Protein AF-A0A533W341-F1 (afdb_monomer)

Nearest PDB structures (foldseek):
  5hv1-assembly1_A  TM=4.195E-01  e=5.348E-19  Listeria monocytogenes
  5fbs-assembly1_A  TM=3.913E-01  e=3.466E-16  Listeria monocytogenes serotype 4b str. F2365
  7p3r-assembly1_D  TM=2.485E-01  e=2.607E-01  Vibrio cholerae O1 biovar El Tor str. N16961
  8vpb-assembly1_B  TM=2.691E-01  e=4.886E-01  Acetivibrio thermocellus ATCC 27405
  3wmf-assembly1_A  TM=1.668E-01  e=5.212E+00  Cyanidioschyzon merolae

Solvent-accessible surface area (backbone atoms only — not comparable to full-atom values): 29944 Å² total; per-residue (Å²): 124,46,26,27,39,35,51,46,44,77,67,35,77,40,96,72,44,69,48,78,88,50,56,39,69,45,73,72,36,55,64,68,72,46,44,59,51,45,54,50,48,27,60,53,22,61,71,35,70,66,37,47,53,59,39,68,81,63,75,63,88,65,88,82,61,67,47,73,46,80,41,79,50,77,78,27,59,18,14,31,41,35,25,44,36,27,90,86,79,59,44,90,24,27,32,36,39,32,35,52,28,64,45,66,40,57,78,70,63,78,48,75,53,19,32,34,41,36,63,98,57,78,41,78,80,39,83,69,62,72,45,70,54,74,70,55,50,53,49,53,46,51,51,41,50,53,51,22,65,73,69,74,46,54,29,40,31,35,38,33,27,43,89,94,46,79,42,82,76,46,78,42,75,58,82,77,72,77,59,97,65,94,77,80,84,67,70,88,74,76,79,66,73,70,62,81,69,94,67,77,70,43,77,40,51,90,81,42,75,54,68,59,52,72,76,46,61,74,54,48,40,62,52,51,25,53,20,37,27,51,33,24,64,68,44,16,50,90,42,46,30,47,48,52,45,70,48,56,46,30,46,27,36,30,78,30,37,72,88,68,62,80,62,83,79,64,58,72,75,52,42,59,50,48,38,74,68,39,70,69,46,42,51,25,49,49,40,30,53,49,32,63,74,68,40,46,54,59,55,50,57,49,40,38,69,76,44,50,48,58,51,50,55,53,51,52,48,61,64,64,75,53,65,68,93,76,51,52,72,73,54,45,54,53,47,49,53,55,36,52,49,47,31,50,54,17,44,38,50,42,41,39,47,53,60,38,35,50,52,31,44,48,51,30,40,53,48,36,35,74,75,70,69,46,56,69,72,63,49,47,29,63,49,36,71,49,40,55,58,74,42,48,65,53,46,59,44,47,54,54,37,49,54,31,76,76,28,70,69,48,45,56,37,54,75,32,49,84,75,83,36,54,60,71,58,52,47,61,73,39,70,68,55,31,54,53,49,53,50,48,39,71,76,45,15,50,27,31,82,58,84,51,52,87,55,68,23,51,54,76,37,56,61,57,57,54,46,51,39,47,52,37,63,76,64,70,64,54,61,65,62,52,48,49,51,28,43,50,47,16,52,53,40,48,52,52,51,54,59,69,44,68,89,50,58,70,68,60,49,52,51,49,54,52,31,47,54,47,19,45,60,34,51,30,44,54,50,43,48,45,43,59,21,44,27,34,27,45,20,51,37,33,60,51,61,73,74,106

Sequence (548 aa):
MLLAVRSSSLNEDLSTSSFAGQYETVLGVKGRGELEEAVKRCWLSVFNRGAKAYRRDRLSEGPSEMAVLIQRLIRADASGVAFTVNPVTGAKEVAVNSVRGLGDRLVSGSAIPDEWLVGERPVCVNKVENALSEGQVDEVARLAKKVESHFGSPQDIEWAIAGEEVFLLQARPITTMVTTEGKNMGAQRIPIPIVVPEGHWIRQKEHFPKPMSPMHASYALTMMTDSIRLLMNDVGLPIETIDFRLIGGWVYERIVPPGGKDRHPPPAWLLRILVHLFPSSRSRLRKMVETVRADLTSRYLERWNDEWKPELVKKSKELVDLNLASLTDDQLETHVSATLEHVRRGKEIHFRYMGLGLLAVGDLAITCQEILGWDNMRVLDLLAGLSEKDCEPSQRLAELVQLVLDDKNLQDAIWRLNQSMRPDEVISINPAFRERFDLYLKDFGTTALSYEVIDPTVGEIPLVLLKLIRDQMALNYDPTAKANALQERRNSAEKEAMERLRSLPQDTKTRFTKTLRRARAAYAIRDEEVFYTENLADGIFRRVLLEV

pLDDT: mean 84.49, std 13.34, range [34.03, 97.5]

Structure (mmCIF, N/CA/C/O backbone):
data_AF-A0A533W341-F1
#
_entry.id   AF-A0A533W341-F1
#
loop_
_atom_site.group_PDB
_atom_site.id
_atom_site.type_symbol
_atom_site.label_atom_id
_atom_site.label_alt_id
_atom_site.label_comp_id
_atom_site.label_asym_id
_atom_site.label_entity_id
_atom_site.label_seq_id
_atom_site.pdbx_PDB_ins_code
_atom_site.Cartn_x
_atom_site.Cartn_y
_atom_site.Cartn_z
_atom_site.occupancy
_atom_site.B_iso_or_equiv
_atom_site.auth_seq_id
_atom_site.auth_comp_id
_atom_site.auth_asym_id
_atom_site.auth_atom_id
_atom_site.pdbx_PDB_model_num
ATOM 1 N N . MET A 1 1 ? -18.499 -14.713 -41.559 1.00 74.25 1 MET A N 1
ATOM 2 C CA . MET A 1 1 ? -18.025 -15.540 -40.426 1.00 74.25 1 MET A CA 1
ATOM 3 C C . MET A 1 1 ? -16.938 -14.760 -39.704 1.00 74.25 1 MET A C 1
ATOM 5 O O . MET A 1 1 ? -16.147 -14.139 -40.400 1.00 74.25 1 MET A O 1
ATOM 9 N N . LEU A 1 2 ? -16.942 -14.723 -38.369 1.00 90.12 2 LEU A N 1
ATOM 10 C CA . LEU A 1 2 ? -15.873 -14.086 -37.586 1.00 90.12 2 LEU A CA 1
ATOM 11 C C . LEU A 1 2 ? -14.803 -15.120 -37.248 1.00 90.12 2 LEU A C 1
ATOM 13 O O . LEU A 1 2 ? -15.144 -16.277 -36.985 1.00 90.12 2 LEU A O 1
ATOM 17 N N . LEU A 1 3 ? -13.542 -14.700 -37.256 1.00 92.69 3 LEU A N 1
ATOM 18 C CA . LEU A 1 3 ? -12.397 -15.561 -36.977 1.00 92.69 3 LEU A CA 1
ATOM 19 C C . LEU A 1 3 ? -11.659 -15.112 -35.709 1.00 92.69 3 LEU A C 1
ATOM 21 O O . LEU A 1 3 ? -11.649 -13.927 -35.364 1.00 92.69 3 LEU A O 1
ATOM 25 N N . ALA A 1 4 ? -11.061 -16.083 -35.027 1.00 90.94 4 ALA A N 1
ATOM 26 C CA . ALA A 1 4 ? -10.053 -15.903 -33.995 1.00 90.94 4 ALA A CA 1
ATOM 27 C C . ALA A 1 4 ? -8.707 -16.351 -34.573 1.00 90.94 4 ALA A C 1
ATOM 29 O O . ALA A 1 4 ? -8.600 -17.459 -35.103 1.00 90.94 4 ALA A O 1
ATOM 30 N N . VAL A 1 5 ? -7.708 -15.479 -34.498 1.00 90.94 5 VAL A N 1
ATOM 31 C CA . VAL A 1 5 ? -6.358 -15.712 -35.014 1.00 90.94 5 VAL A CA 1
ATOM 32 C C . VAL A 1 5 ? -5.420 -15.755 -33.814 1.00 90.94 5 VAL A C 1
ATOM 34 O O . VAL A 1 5 ? -5.235 -14.739 -33.146 1.00 90.94 5 VAL A O 1
ATOM 37 N N . ARG A 1 6 ? -4.903 -16.943 -33.493 1.00 88.50 6 ARG A N 1
ATOM 38 C CA . ARG A 1 6 ? -4.101 -17.213 -32.291 1.00 88.50 6 ARG A CA 1
ATOM 39 C C . ARG A 1 6 ? -2.678 -17.596 -32.683 1.00 88.50 6 ARG A C 1
ATOM 41 O O . ARG A 1 6 ? -2.483 -18.439 -33.558 1.00 88.50 6 ARG A O 1
ATOM 48 N N . SER A 1 7 ? -1.691 -17.000 -32.030 1.00 86.56 7 SER A N 1
ATOM 49 C CA . SER A 1 7 ? -0.303 -17.460 -32.084 1.00 86.56 7 SER A CA 1
ATOM 50 C C . SER A 1 7 ? -0.159 -18.843 -31.440 1.00 86.56 7 SER A C 1
ATOM 52 O O . SER A 1 7 ? -0.798 -19.107 -30.426 1.00 86.56 7 SER A O 1
ATOM 54 N N . SER A 1 8 ? 0.678 -19.707 -32.013 1.00 82.56 8 SER A N 1
ATOM 55 C CA . SER A 1 8 ? 1.067 -20.993 -31.429 1.00 82.56 8 SER A CA 1
ATOM 56 C C . SER A 1 8 ? 2.540 -21.263 -31.733 1.00 82.56 8 SER A C 1
ATOM 58 O O . SER A 1 8 ? 2.914 -21.572 -32.868 1.00 82.56 8 SER A O 1
ATOM 60 N N . SER A 1 9 ? 3.401 -21.093 -30.731 1.00 72.69 9 SER A N 1
ATOM 61 C CA . SER A 1 9 ? 4.838 -21.351 -30.878 1.00 72.69 9 SER A CA 1
ATOM 62 C C . SER A 1 9 ? 5.189 -22.765 -30.422 1.00 72.69 9 SER A C 1
ATOM 64 O O . SER A 1 9 ? 4.700 -23.232 -29.398 1.00 72.69 9 SER A O 1
ATOM 66 N N . LEU A 1 10 ? 6.110 -23.433 -31.125 1.00 62.19 10 LEU A N 1
ATOM 67 C CA . LEU A 1 10 ? 6.616 -24.757 -30.721 1.00 62.19 10 LEU A CA 1
ATOM 68 C C . LEU A 1 10 ? 7.303 -24.744 -29.347 1.00 62.19 10 LEU A C 1
ATOM 70 O O . LEU A 1 10 ? 7.387 -25.773 -28.682 1.00 62.19 10 LEU A O 1
ATOM 74 N N . ASN A 1 11 ? 7.774 -23.574 -28.913 1.00 59.47 11 ASN A N 1
ATOM 75 C CA . ASN A 1 11 ? 8.413 -23.407 -27.612 1.00 59.47 11 ASN A CA 1
ATOM 76 C C . ASN A 1 11 ? 7.408 -23.076 -26.495 1.00 59.47 11 ASN A C 1
ATOM 78 O O . ASN A 1 11 ? 7.799 -23.087 -25.331 1.00 59.47 11 ASN A O 1
ATOM 82 N N . GLU A 1 12 ? 6.145 -22.777 -26.826 1.00 53.84 12 GLU A N 1
ATOM 83 C CA . GLU A 1 12 ? 5.120 -22.273 -25.898 1.00 53.84 12 GLU A CA 1
ATOM 84 C C . GLU A 1 12 ? 4.591 -23.324 -24.924 1.00 53.84 12 GLU A C 1
ATOM 86 O O . GLU A 1 12 ? 4.250 -22.964 -23.797 1.00 53.84 12 GLU A O 1
ATOM 91 N N . ASP A 1 13 ? 4.621 -24.597 -25.324 1.00 50.31 13 ASP A N 1
ATOM 92 C CA . ASP A 1 13 ? 4.056 -25.732 -24.588 1.00 50.31 13 ASP A CA 1
ATOM 93 C C . ASP A 1 13 ? 5.076 -26.877 -24.419 1.00 50.31 13 ASP A C 1
ATOM 95 O O . ASP A 1 13 ? 4.780 -28.055 -24.631 1.00 50.31 13 ASP A O 1
ATOM 99 N N . LEU A 1 14 ? 6.316 -26.550 -24.037 1.00 51.53 14 LEU A N 1
ATOM 100 C CA . LEU A 1 14 ? 7.305 -27.567 -23.669 1.00 51.53 14 LEU A CA 1
ATOM 101 C C . LEU A 1 14 ? 7.062 -28.053 -22.235 1.00 51.53 14 LEU A C 1
ATOM 103 O O . LEU A 1 14 ? 6.743 -27.273 -21.336 1.00 51.53 14 LEU A O 1
ATOM 107 N N . SER A 1 15 ? 7.325 -29.339 -21.978 1.00 43.81 15 SER A N 1
ATOM 108 C CA . SER A 1 15 ? 7.191 -29.961 -20.647 1.00 43.81 15 SER A CA 1
ATOM 109 C C . SER A 1 15 ? 8.016 -29.273 -19.546 1.00 43.81 15 SER A C 1
ATOM 111 O O . SER A 1 15 ? 7.773 -29.495 -18.363 1.00 43.81 15 SER A O 1
ATOM 113 N N . THR A 1 16 ? 8.988 -28.435 -19.925 1.00 36.91 16 THR A N 1
ATOM 114 C CA . THR A 1 16 ? 9.913 -27.718 -19.035 1.00 36.91 16 THR A CA 1
ATOM 115 C C . THR A 1 16 ? 9.783 -26.187 -19.082 1.00 36.91 16 THR A C 1
ATOM 117 O O . THR A 1 16 ? 10.416 -25.501 -18.273 1.00 36.91 16 THR A O 1
ATOM 120 N N . SER A 1 17 ? 8.991 -25.614 -19.997 1.00 43.25 17 SER A N 1
ATOM 121 C CA . SER A 1 17 ? 8.839 -24.158 -20.170 1.00 43.25 17 SER A CA 1
ATOM 122 C C . SER A 1 17 ? 7.529 -23.807 -20.873 1.00 43.25 17 SER A C 1
ATOM 124 O O . SER A 1 17 ? 7.282 -24.309 -21.963 1.00 43.25 17 SER A O 1
ATOM 126 N N . SER A 1 18 ? 6.742 -22.902 -20.283 1.00 46.97 18 SER A N 1
ATOM 127 C CA . SER A 1 18 ? 5.541 -22.354 -20.920 1.00 46.97 18 SER A CA 1
ATOM 128 C C . SER A 1 18 ? 5.729 -20.871 -21.239 1.00 46.97 18 SER A C 1
ATOM 130 O O . SER A 1 18 ? 6.113 -20.107 -20.355 1.00 46.97 18 SER A O 1
ATOM 132 N N . PHE A 1 19 ? 5.455 -20.458 -22.482 1.00 49.34 19 PHE A N 1
ATOM 133 C CA . PHE A 1 19 ? 5.447 -19.042 -22.907 1.00 49.34 19 PHE A CA 1
ATOM 134 C C . PHE A 1 19 ? 4.038 -18.428 -22.800 1.00 49.34 19 PHE A C 1
ATOM 136 O O . PHE A 1 19 ? 3.675 -17.535 -23.566 1.00 49.34 19 PHE A O 1
ATOM 143 N N . ALA A 1 20 ? 3.236 -18.907 -21.845 1.00 49.38 20 ALA A N 1
ATOM 144 C CA . ALA A 1 20 ? 1.848 -18.506 -21.656 1.00 49.38 20 ALA A CA 1
ATOM 145 C C . ALA A 1 20 ? 1.656 -16.976 -21.666 1.00 49.38 20 ALA A C 1
ATOM 147 O O . ALA A 1 20 ? 2.270 -16.252 -20.879 1.00 49.38 20 ALA A O 1
ATOM 148 N N . GLY A 1 21 ? 0.774 -16.498 -22.551 1.00 54.00 21 GLY A N 1
ATOM 149 C CA . GLY A 1 21 ? 0.350 -15.095 -22.620 1.00 54.00 21 GLY A CA 1
ATOM 150 C C . GLY A 1 21 ? 1.387 -14.118 -23.186 1.00 54.00 21 GLY A C 1
ATOM 151 O O . GLY A 1 21 ? 1.185 -12.910 -23.098 1.00 54.00 21 GLY A O 1
ATOM 152 N N . GLN A 1 22 ? 2.499 -14.606 -23.749 1.00 59.09 22 GLN A N 1
ATOM 153 C CA . GLN A 1 22 ? 3.561 -13.749 -24.301 1.00 59.09 22 GLN A CA 1
ATOM 154 C C . GLN A 1 22 ? 3.342 -13.361 -25.769 1.00 59.09 22 GLN A C 1
ATOM 156 O O . GLN A 1 22 ? 3.976 -12.420 -26.256 1.00 59.09 22 GLN A O 1
ATOM 161 N N . TYR A 1 23 ? 2.460 -14.073 -26.470 1.00 70.81 23 TYR A N 1
ATOM 162 C CA . TYR A 1 23 ? 2.188 -13.883 -27.891 1.00 70.81 23 TYR A CA 1
ATOM 163 C C . TYR A 1 23 ? 0.760 -13.388 -28.138 1.00 70.81 23 TYR A C 1
ATOM 165 O O . TYR A 1 23 ? -0.130 -13.504 -27.296 1.00 70.81 23 TYR A O 1
ATOM 173 N N . GLU A 1 24 ? 0.561 -12.751 -29.287 1.00 77.56 24 GLU A N 1
ATOM 174 C CA . GLU A 1 24 ? -0.644 -11.974 -29.563 1.00 77.56 24 GLU A CA 1
ATOM 175 C C . GLU A 1 24 ? -1.771 -12.830 -30.159 1.00 77.56 24 GLU A C 1
ATOM 177 O O . GLU A 1 24 ? -1.560 -13.603 -31.094 1.00 77.56 24 GLU A O 1
ATOM 182 N N . THR A 1 25 ? -2.993 -12.633 -29.657 1.00 82.19 25 THR A N 1
ATOM 183 C CA . THR A 1 25 ? -4.228 -13.204 -30.211 1.00 82.19 25 THR A CA 1
ATOM 184 C C . THR A 1 25 ? -5.148 -12.084 -30.686 1.00 82.19 25 THR A C 1
ATOM 186 O O . THR A 1 25 ? -5.388 -11.120 -29.961 1.00 82.19 25 THR A O 1
ATOM 189 N N . VAL A 1 26 ? -5.700 -12.224 -31.893 1.00 85.50 26 VAL A N 1
ATOM 190 C CA . VAL A 1 26 ? -6.633 -11.263 -32.494 1.00 85.50 26 VAL A CA 1
ATOM 191 C C . VAL A 1 26 ? -8.003 -11.915 -32.660 1.00 85.50 26 VAL A C 1
ATOM 193 O O . VAL A 1 26 ? -8.164 -12.898 -33.386 1.00 85.50 26 VAL A O 1
ATOM 196 N N . LEU A 1 27 ? -9.014 -11.361 -31.994 1.00 88.06 27 LEU A N 1
ATOM 197 C CA . LEU A 1 27 ? -10.399 -11.828 -32.071 1.00 88.06 27 LEU A CA 1
ATOM 198 C C . LEU A 1 27 ? -11.230 -10.930 -32.996 1.00 88.06 27 LEU A C 1
ATOM 200 O O . LEU A 1 27 ? -10.961 -9.740 -33.135 1.00 88.06 27 LEU A O 1
ATOM 204 N N . GLY A 1 28 ? -12.280 -11.488 -33.603 1.00 87.50 28 GLY A N 1
ATOM 205 C CA . GLY A 1 28 ? -13.275 -10.699 -34.340 1.00 87.50 28 GLY A CA 1
ATOM 206 C C . GLY A 1 28 ? -12.892 -10.332 -35.774 1.00 87.50 28 GLY A C 1
ATOM 207 O O . GLY A 1 28 ? -13.520 -9.445 -36.347 1.00 87.50 28 GLY A O 1
ATOM 208 N N . VAL A 1 29 ? -11.922 -11.034 -36.361 1.00 89.94 29 VAL A N 1
ATOM 209 C CA . VAL A 1 29 ? -11.385 -10.766 -37.703 1.00 89.94 29 VAL A CA 1
ATOM 210 C C . VAL A 1 29 ? -12.437 -11.017 -38.791 1.00 89.94 29 VAL A C 1
ATOM 212 O O . VAL A 1 29 ? -13.083 -12.076 -38.813 1.00 89.94 29 VAL A O 1
ATOM 215 N N . LYS A 1 30 ? -12.600 -10.051 -39.707 1.00 91.38 30 LYS A N 1
ATOM 216 C CA . LYS A 1 30 ? -13.569 -10.059 -40.813 1.00 91.38 30 LYS A CA 1
ATOM 217 C C . LYS A 1 30 ? -12.882 -9.988 -42.176 1.00 91.38 30 LYS A C 1
ATOM 219 O O . LYS A 1 30 ? -12.197 -9.035 -42.526 1.00 91.38 30 LYS A O 1
ATOM 224 N N . GLY A 1 31 ? -13.194 -10.966 -43.022 1.00 89.06 31 GLY A N 1
ATOM 225 C CA . GLY A 1 31 ? -12.733 -10.968 -44.408 1.00 89.06 31 GLY A CA 1
ATOM 226 C C . GLY A 1 31 ? -11.226 -11.202 -44.544 1.00 89.06 31 GLY A C 1
ATOM 227 O O . GLY A 1 31 ? -10.515 -11.456 -43.576 1.00 89.06 31 GLY A O 1
ATOM 228 N N . ARG A 1 32 ? -10.745 -11.178 -45.789 1.00 90.62 32 ARG A N 1
ATOM 229 C CA . ARG A 1 32 ? -9.376 -11.593 -46.120 1.00 90.62 32 ARG A CA 1
ATOM 230 C C . ARG A 1 32 ? -8.313 -10.575 -45.700 1.00 90.62 32 ARG A C 1
ATOM 232 O O . ARG A 1 32 ? -7.286 -10.978 -45.174 1.00 90.62 32 ARG A O 1
ATOM 239 N N . GLY A 1 33 ? -8.568 -9.281 -45.905 1.00 90.88 33 GLY A N 1
ATOM 240 C CA . GLY A 1 33 ? -7.598 -8.228 -45.586 1.00 90.88 33 GLY A CA 1
ATOM 241 C C . GLY A 1 33 ? -7.254 -8.172 -44.095 1.00 90.88 33 GLY A C 1
ATOM 242 O O . GLY A 1 33 ? -6.081 -8.170 -43.736 1.00 90.88 33 GLY A O 1
ATOM 243 N N . GLU A 1 34 ? -8.264 -8.216 -43.219 1.00 91.00 34 GLU A N 1
ATOM 244 C CA . GLU A 1 34 ? -8.039 -8.239 -41.766 1.00 91.00 34 GLU A CA 1
ATOM 245 C C . GLU A 1 34 ? -7.354 -9.532 -41.306 1.00 91.00 34 GLU A C 1
ATOM 247 O O . GLU A 1 34 ? -6.581 -9.511 -40.352 1.00 91.00 34 GLU A O 1
ATOM 252 N N . LEU A 1 35 ? -7.611 -10.659 -41.982 1.00 92.38 35 LEU A N 1
ATOM 253 C CA . LEU A 1 35 ? -6.964 -11.933 -41.675 1.00 92.38 35 LEU A CA 1
ATOM 254 C C . LEU A 1 35 ? -5.469 -11.899 -41.979 1.00 92.38 35 LEU A C 1
ATOM 256 O O . LEU A 1 35 ? -4.672 -12.318 -41.144 1.00 92.38 35 LEU A O 1
ATOM 260 N N . GLU A 1 36 ? -5.087 -11.379 -43.144 1.00 92.69 36 GLU A N 1
ATOM 261 C CA . GLU A 1 36 ? -3.677 -11.224 -43.510 1.00 92.69 36 GLU A CA 1
ATOM 262 C C . GLU A 1 36 ? -2.940 -10.323 -42.506 1.00 92.69 36 GLU A C 1
ATOM 264 O O . GLU A 1 36 ? -1.809 -10.625 -42.123 1.00 92.69 36 GLU A O 1
ATOM 269 N N . GLU A 1 37 ? -3.590 -9.267 -42.015 1.00 90.38 37 GLU A N 1
ATOM 270 C CA . GLU A 1 37 ? -3.011 -8.378 -41.005 1.00 90.38 37 GLU A CA 1
ATOM 271 C C . GLU A 1 37 ? -2.925 -9.023 -39.614 1.00 90.38 37 GLU A C 1
ATOM 273 O O . GLU A 1 37 ? -1.905 -8.913 -38.933 1.00 90.38 37 GLU A O 1
ATOM 278 N N . ALA A 1 38 ? -3.957 -9.759 -39.200 1.00 89.94 38 ALA A N 1
ATOM 279 C CA . ALA A 1 38 ? -3.958 -10.486 -37.934 1.00 89.94 38 ALA A CA 1
ATOM 280 C C . ALA A 1 38 ? -2.858 -11.560 -37.886 1.00 89.94 38 ALA A C 1
ATOM 282 O O . ALA A 1 38 ? -2.158 -11.679 -36.883 1.00 89.94 38 ALA A O 1
ATOM 283 N N . VAL A 1 39 ? -2.648 -12.291 -38.987 1.00 91.75 39 VAL A N 1
ATOM 284 C CA . VAL A 1 39 ? -1.568 -13.286 -39.103 1.00 91.75 39 VAL A CA 1
ATOM 285 C C . VAL A 1 39 ? -0.195 -12.621 -38.972 1.00 91.75 39 VAL A C 1
ATOM 287 O O . VAL A 1 39 ? 0.650 -13.101 -38.213 1.00 91.75 39 VAL A O 1
ATOM 290 N N . LYS A 1 40 ? 0.021 -11.479 -39.642 1.00 89.19 40 LYS A N 1
ATOM 291 C CA . LYS A 1 40 ? 1.268 -10.708 -39.510 1.00 89.19 40 LYS A CA 1
ATOM 292 C C . LYS A 1 40 ? 1.505 -10.250 -38.074 1.00 89.19 40 LYS A C 1
ATOM 294 O O . LYS A 1 40 ? 2.628 -10.372 -37.594 1.00 89.19 40 LYS A O 1
ATOM 299 N N . ARG A 1 41 ? 0.471 -9.770 -37.374 1.00 86.00 41 ARG A N 1
ATOM 300 C CA . ARG A 1 41 ? 0.567 -9.379 -35.955 1.00 86.00 41 ARG A CA 1
ATOM 301 C C . ARG A 1 41 ? 0.995 -10.547 -35.070 1.00 86.00 41 ARG A C 1
ATOM 303 O O . ARG A 1 41 ? 1.946 -10.400 -34.306 1.00 86.00 41 ARG A O 1
ATOM 310 N N . CYS A 1 42 ? 0.392 -11.726 -35.237 1.00 86.81 42 CYS A N 1
ATOM 311 C CA . CYS A 1 42 ? 0.804 -12.926 -34.502 1.00 86.81 42 CYS A CA 1
ATOM 312 C C . CYS A 1 42 ? 2.285 -13.270 -34.743 1.00 86.81 42 CYS A C 1
ATOM 314 O O . CYS A 1 42 ? 3.011 -13.532 -33.785 1.00 86.81 42 CYS A O 1
ATOM 316 N N . TRP A 1 43 ? 2.777 -13.199 -35.985 1.00 84.19 43 TRP A N 1
ATOM 317 C CA . TRP A 1 43 ? 4.202 -13.415 -36.274 1.00 84.19 43 TRP A CA 1
ATOM 318 C C . TRP A 1 43 ? 5.110 -12.339 -35.675 1.00 84.19 43 TRP A C 1
ATOM 320 O O . TRP A 1 43 ? 6.152 -12.655 -35.101 1.00 84.19 43 TRP A O 1
ATOM 330 N N . LEU A 1 44 ? 4.714 -11.068 -35.768 1.00 82.81 44 LEU A N 1
ATOM 331 C CA . LEU A 1 44 ? 5.475 -9.956 -35.200 1.00 82.81 44 LEU A CA 1
ATOM 332 C C . LEU A 1 44 ? 5.547 -10.026 -33.671 1.00 82.81 44 LEU A C 1
ATOM 334 O O . LEU A 1 44 ? 6.553 -9.602 -33.099 1.00 82.81 44 LEU A O 1
ATOM 338 N N . SER A 1 45 ? 4.552 -10.634 -33.018 1.00 79.69 45 SER A N 1
ATOM 339 C CA . SER A 1 45 ? 4.519 -10.784 -31.560 1.00 79.69 45 SER A CA 1
ATOM 340 C C . SER A 1 45 ? 5.713 -11.565 -30.997 1.00 79.69 45 SER A C 1
ATOM 342 O O . SER A 1 45 ? 6.147 -11.304 -29.875 1.00 79.69 45 SER A O 1
ATOM 344 N N . VAL A 1 46 ? 6.348 -12.421 -31.810 1.00 70.50 46 VAL A N 1
ATOM 345 C CA . VAL A 1 46 ? 7.606 -13.102 -31.460 1.00 70.50 46 VAL A CA 1
ATOM 346 C C . VAL A 1 46 ? 8.717 -12.107 -31.112 1.00 70.50 46 VAL A C 1
ATOM 348 O O . VAL A 1 46 ? 9.583 -12.392 -30.282 1.00 70.50 46 VAL A O 1
ATOM 351 N N . PHE A 1 47 ? 8.707 -10.923 -31.723 1.00 71.62 47 PHE A N 1
ATOM 352 C CA . PHE A 1 47 ? 9.732 -9.896 -31.549 1.00 71.62 47 PHE A CA 1
ATOM 353 C C . PHE A 1 47 ? 9.402 -8.860 -30.471 1.00 71.62 47 PHE A C 1
ATOM 355 O O . PHE A 1 47 ? 10.239 -7.982 -30.221 1.00 71.62 47 PHE A O 1
ATOM 362 N N . ASN A 1 48 ? 8.248 -8.976 -29.807 1.00 69.12 48 ASN A N 1
ATOM 363 C CA . ASN A 1 48 ? 7.866 -8.093 -28.711 1.00 69.12 48 ASN A CA 1
ATOM 364 C C . ASN A 1 48 ? 8.852 -8.209 -27.538 1.00 69.12 48 ASN A C 1
ATOM 366 O O . ASN A 1 48 ? 9.462 -9.255 -27.299 1.00 69.12 48 ASN A O 1
ATOM 370 N N . ARG A 1 49 ? 9.021 -7.114 -26.783 1.00 55.56 49 ARG A N 1
ATOM 371 C CA . ARG A 1 49 ? 9.988 -7.040 -25.670 1.00 55.56 49 ARG A CA 1
ATOM 372 C C . ARG A 1 49 ? 9.771 -8.127 -24.611 1.00 55.56 49 ARG A C 1
ATOM 374 O O . ARG A 1 49 ? 10.765 -8.674 -24.145 1.00 55.56 49 ARG A O 1
ATOM 381 N N . GLY A 1 50 ? 8.519 -8.479 -24.299 1.00 56.91 50 GLY A N 1
ATOM 382 C CA . GLY A 1 50 ? 8.183 -9.576 -23.376 1.00 56.91 50 GLY A CA 1
ATOM 383 C C . GLY A 1 50 ? 8.716 -10.929 -23.858 1.00 56.91 50 GLY A C 1
ATOM 384 O O . GLY A 1 50 ? 9.505 -11.568 -23.167 1.00 56.91 50 GLY A O 1
ATOM 385 N N . ALA A 1 51 ? 8.425 -11.290 -25.111 1.00 56.47 51 ALA A N 1
ATOM 386 C CA . ALA A 1 51 ? 8.914 -12.517 -25.741 1.00 56.47 51 ALA A CA 1
ATOM 387 C C . ALA A 1 51 ? 10.447 -12.553 -25.938 1.00 56.47 51 ALA A C 1
ATOM 389 O O . ALA A 1 51 ? 11.049 -13.629 -25.962 1.00 56.47 51 ALA A O 1
ATOM 390 N N . LYS A 1 52 ? 11.111 -11.397 -26.090 1.00 60.16 52 LYS A N 1
ATOM 391 C CA . LYS A 1 52 ? 12.584 -11.303 -26.159 1.00 60.16 52 LYS A CA 1
ATOM 392 C C . LYS A 1 52 ? 13.254 -11.434 -24.789 1.00 60.16 52 LYS A C 1
ATOM 394 O O . LYS A 1 52 ? 14.249 -12.145 -24.689 1.00 60.16 52 LYS A O 1
ATOM 399 N N . ALA A 1 53 ? 12.721 -10.781 -23.755 1.00 54.56 53 ALA A N 1
ATOM 400 C CA . ALA A 1 53 ? 13.237 -10.887 -22.389 1.00 54.56 53 ALA A CA 1
ATOM 401 C C . ALA A 1 53 ? 13.110 -12.325 -21.864 1.00 54.56 53 ALA A C 1
ATOM 403 O O . ALA A 1 53 ? 14.085 -12.895 -21.385 1.00 54.56 53 ALA A O 1
ATOM 404 N N . TYR A 1 54 ? 11.955 -12.957 -22.089 1.00 52.84 54 TYR A N 1
ATOM 405 C CA . TYR A 1 54 ? 11.698 -14.332 -21.657 1.00 52.84 54 TYR A CA 1
ATOM 406 C C . TYR A 1 54 ? 12.591 -15.373 -22.365 1.00 52.84 54 TYR A C 1
ATOM 408 O O . TYR A 1 54 ? 12.996 -16.361 -21.755 1.00 52.84 54 TYR A O 1
ATOM 416 N N . ARG A 1 55 ? 12.960 -15.147 -23.640 1.00 62.31 55 ARG A N 1
ATOM 417 C CA . ARG A 1 55 ? 13.931 -15.998 -24.362 1.00 62.31 55 ARG A CA 1
ATOM 418 C C . ARG A 1 55 ? 15.351 -15.878 -23.812 1.00 62.31 55 ARG A C 1
ATOM 420 O O . ARG A 1 55 ? 16.055 -16.883 -23.739 1.00 62.31 55 ARG A O 1
ATOM 427 N N . ARG A 1 56 ? 15.762 -14.666 -23.423 1.00 56.69 56 ARG A N 1
ATOM 428 C CA . ARG A 1 56 ? 17.108 -14.394 -22.901 1.00 56.69 56 ARG A CA 1
ATOM 429 C C . ARG A 1 56 ? 17.365 -15.118 -21.574 1.00 56.69 56 ARG A C 1
ATOM 431 O O . ARG A 1 56 ? 18.451 -15.656 -21.399 1.00 56.69 56 ARG A O 1
ATOM 438 N N . ASP A 1 57 ? 16.356 -15.210 -20.709 1.00 50.31 57 ASP A N 1
ATOM 439 C CA . ASP A 1 57 ? 16.458 -15.871 -19.396 1.00 50.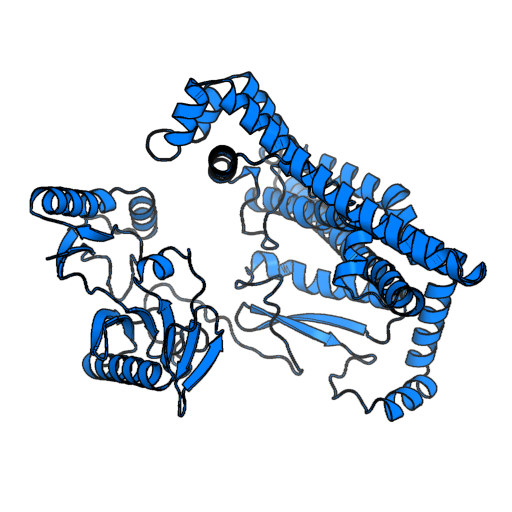31 57 ASP A CA 1
ATOM 440 C C . ASP A 1 57 ? 16.497 -17.408 -19.458 1.00 50.31 57 ASP A C 1
ATOM 442 O O . ASP A 1 57 ? 16.848 -18.058 -18.474 1.00 50.31 57 ASP A O 1
ATOM 446 N N . ARG A 1 58 ? 16.130 -18.023 -20.590 1.00 53.28 58 ARG A N 1
ATOM 447 C CA . ARG A 1 58 ? 15.956 -19.486 -20.700 1.00 53.28 58 ARG A CA 1
ATOM 448 C C . ARG A 1 58 ? 16.884 -20.180 -21.703 1.00 53.28 58 ARG A C 1
ATOM 450 O O . ARG A 1 58 ? 16.642 -21.341 -22.013 1.00 53.28 58 ARG A O 1
ATOM 457 N N . LEU A 1 59 ? 17.941 -19.507 -22.181 1.00 47.72 59 LEU A N 1
ATOM 458 C CA . LEU A 1 59 ? 19.006 -20.079 -23.037 1.00 47.72 59 LEU A CA 1
ATOM 459 C C . LEU A 1 59 ? 18.494 -20.844 -24.283 1.00 47.72 59 LEU A C 1
ATOM 461 O O . LEU A 1 59 ? 19.152 -21.758 -24.775 1.00 47.72 59 LEU A O 1
ATOM 465 N N . SER A 1 60 ? 17.319 -20.488 -24.813 1.00 51.84 60 SER A N 1
ATOM 466 C CA . SER A 1 60 ? 16.788 -21.084 -26.047 1.00 51.84 60 SER A CA 1
ATOM 467 C C . SER A 1 60 ? 17.314 -20.310 -27.257 1.00 51.84 60 SER A C 1
ATOM 469 O O . SER A 1 60 ? 16.656 -19.418 -27.793 1.00 51.84 60 SER A O 1
ATOM 471 N N . GLU A 1 61 ? 18.541 -20.624 -27.672 1.00 45.34 61 GLU A N 1
ATOM 472 C CA . GLU A 1 61 ? 19.129 -20.090 -28.902 1.00 45.34 61 GLU A CA 1
ATOM 473 C C . GLU A 1 61 ? 18.631 -20.879 -30.1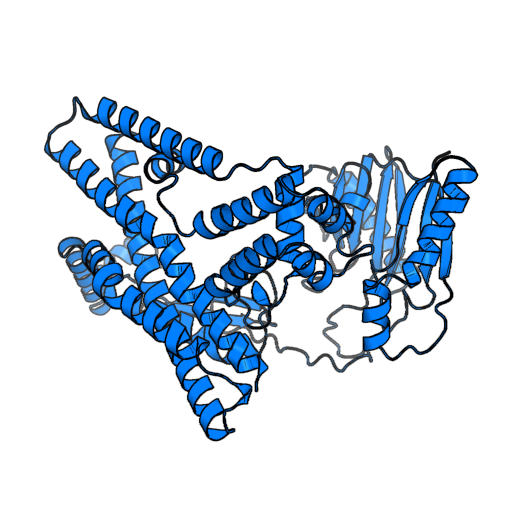22 1.00 45.34 61 GLU A C 1
ATOM 475 O O . GLU A 1 61 ? 19.162 -21.924 -30.486 1.00 45.34 61 GLU A O 1
ATOM 480 N N . GLY A 1 62 ? 17.572 -20.373 -30.758 1.00 50.25 62 GLY A N 1
ATOM 481 C CA . GLY A 1 62 ? 17.077 -20.857 -32.046 1.00 50.25 62 GLY A CA 1
ATOM 482 C C . GLY A 1 62 ? 15.960 -19.965 -32.606 1.00 50.25 62 GLY A C 1
ATOM 483 O O . GLY A 1 62 ? 15.289 -19.266 -31.835 1.00 50.25 62 GLY A O 1
ATOM 484 N N . PRO A 1 63 ? 15.748 -19.924 -33.937 1.00 49.47 63 PRO A N 1
ATOM 485 C CA . PRO A 1 63 ? 14.606 -19.225 -34.515 1.00 49.47 63 PRO A CA 1
ATOM 486 C C . PRO A 1 63 ? 13.309 -19.831 -33.958 1.00 49.47 63 PRO A C 1
ATOM 488 O O . PRO A 1 63 ? 13.075 -21.029 -34.069 1.00 49.47 63 PRO A O 1
ATOM 491 N N . SER A 1 64 ? 12.475 -19.007 -33.318 1.00 58.28 64 SER A N 1
ATOM 492 C CA . SER A 1 64 ? 11.157 -19.446 -32.850 1.00 58.28 64 SER A CA 1
ATOM 493 C C . SER A 1 64 ? 10.244 -19.540 -34.066 1.00 58.28 64 SER A C 1
ATOM 495 O O . SER A 1 64 ? 9.764 -18.517 -34.555 1.00 58.28 64 SER A O 1
ATOM 497 N N . GLU A 1 65 ? 10.030 -20.748 -34.573 1.00 71.75 65 GLU A N 1
ATOM 498 C CA . GLU A 1 65 ? 8.994 -21.000 -35.569 1.00 71.75 65 GLU A CA 1
ATOM 499 C C . GLU A 1 65 ? 7.619 -20.818 -34.906 1.00 71.75 65 GLU A C 1
ATOM 501 O O . GLU A 1 65 ? 7.348 -21.368 -33.837 1.00 71.75 65 GLU A O 1
ATOM 506 N N . MET A 1 66 ? 6.776 -19.977 -35.509 1.00 79.94 66 MET A N 1
ATOM 507 C CA . MET A 1 66 ? 5.454 -19.614 -34.996 1.00 79.94 66 MET A CA 1
ATOM 508 C C . MET A 1 66 ? 4.393 -20.051 -36.001 1.00 79.94 66 MET A C 1
ATOM 510 O O . MET A 1 66 ? 4.308 -19.504 -37.106 1.00 79.94 66 MET A O 1
ATOM 514 N N . ALA A 1 67 ? 3.562 -21.009 -35.600 1.00 87.44 67 ALA A N 1
ATOM 515 C CA . ALA A 1 67 ? 2.324 -21.308 -36.296 1.00 87.44 67 ALA A CA 1
ATOM 516 C C . ALA A 1 67 ? 1.247 -20.282 -35.906 1.00 87.44 67 ALA A C 1
ATOM 518 O O . ALA A 1 67 ? 1.292 -19.662 -34.843 1.00 87.44 67 ALA A O 1
ATOM 519 N N . VAL A 1 68 ? 0.262 -20.093 -36.784 1.00 89.38 68 VAL A N 1
ATOM 520 C CA . VAL A 1 68 ? -0.898 -19.238 -36.513 1.00 89.38 68 VAL A CA 1
ATOM 521 C C . VAL A 1 68 ? -2.158 -20.059 -36.735 1.00 89.38 68 VAL A C 1
ATOM 523 O O . VAL A 1 68 ? -2.414 -20.543 -37.838 1.00 89.38 68 VAL A O 1
ATOM 526 N N . LEU A 1 69 ? -2.938 -20.227 -35.674 1.00 91.56 69 LEU A N 1
ATOM 527 C CA . LEU A 1 69 ? -4.202 -20.947 -35.687 1.00 91.56 69 LEU A CA 1
ATOM 528 C C . LEU A 1 69 ? -5.317 -19.989 -36.104 1.00 91.56 69 LEU A C 1
ATOM 530 O O . LEU A 1 69 ? -5.503 -18.936 -35.496 1.00 91.56 69 LEU A O 1
ATOM 534 N N . ILE A 1 70 ? -6.078 -20.367 -37.131 1.00 93.31 70 ILE A N 1
ATOM 535 C CA . ILE A 1 70 ? -7.239 -19.610 -37.606 1.00 93.31 70 ILE A CA 1
ATOM 536 C C . ILE A 1 70 ? -8.481 -20.440 -37.308 1.00 93.31 70 ILE A C 1
ATOM 538 O O . ILE A 1 70 ? -8.749 -21.447 -37.961 1.00 93.31 70 ILE A O 1
ATOM 542 N N . GLN A 1 71 ? -9.237 -20.014 -36.305 1.00 93.06 71 GLN A N 1
ATOM 543 C CA . GLN A 1 71 ? -10.422 -20.713 -35.823 1.00 93.06 71 GLN A CA 1
ATOM 544 C C . GLN A 1 71 ? -11.668 -19.859 -36.040 1.00 93.06 71 GLN A C 1
ATOM 546 O O . GLN A 1 71 ? -11.612 -18.629 -36.110 1.00 93.06 71 GLN A O 1
ATOM 551 N N . ARG A 1 72 ? -12.833 -20.502 -36.128 1.00 92.75 72 ARG A N 1
ATOM 552 C CA . ARG A 1 72 ? -14.106 -19.781 -36.074 1.00 92.75 72 ARG A CA 1
ATOM 553 C C . ARG A 1 72 ? -14.261 -19.168 -34.681 1.00 92.75 72 ARG A C 1
ATOM 555 O O . ARG A 1 72 ? -14.140 -19.871 -33.685 1.00 92.75 72 ARG A O 1
ATOM 562 N N . LEU A 1 73 ? -14.570 -17.874 -34.616 1.00 91.81 73 LEU A N 1
ATOM 563 C CA . LEU A 1 73 ? -14.854 -17.208 -33.348 1.00 91.81 73 LEU A CA 1
ATOM 564 C C . LEU A 1 73 ? -16.217 -17.665 -32.812 1.00 91.81 73 LEU A C 1
ATOM 566 O O . LEU A 1 73 ? -17.234 -17.546 -33.507 1.00 91.81 73 LEU A O 1
ATOM 570 N N . ILE A 1 74 ? -16.235 -18.129 -31.564 1.00 92.12 74 ILE A N 1
ATOM 571 C CA . ILE A 1 74 ? -17.463 -18.410 -30.820 1.00 92.12 74 ILE A CA 1
ATOM 572 C C . ILE A 1 74 ? -17.994 -17.099 -30.237 1.00 92.12 74 ILE A C 1
ATOM 574 O O . ILE A 1 74 ? -17.267 -16.358 -29.578 1.00 92.12 74 ILE A O 1
ATOM 578 N N . ARG A 1 75 ? -19.267 -16.792 -30.506 1.00 89.75 75 ARG A N 1
ATOM 579 C CA . ARG A 1 75 ? -19.969 -15.663 -29.881 1.00 89.75 75 ARG A CA 1
ATOM 580 C C . ARG A 1 75 ? -20.444 -16.110 -28.505 1.00 89.75 75 ARG A C 1
ATOM 582 O O . ARG A 1 75 ? -21.564 -16.582 -28.380 1.00 89.75 75 ARG A O 1
ATOM 589 N N . ALA A 1 76 ? -19.537 -16.050 -27.542 1.00 90.31 76 ALA A N 1
ATOM 590 C CA . ALA A 1 76 ? -19.770 -16.569 -26.207 1.00 90.31 76 ALA A CA 1
ATOM 591 C C . ALA A 1 76 ? -20.740 -15.678 -25.414 1.00 90.31 76 ALA A C 1
ATOM 593 O O . ALA A 1 76 ? -20.570 -14.458 -25.396 1.00 90.31 76 ALA A O 1
ATOM 594 N N . ASP A 1 77 ? -21.710 -16.293 -24.740 1.00 92.38 77 ASP A N 1
ATOM 595 C CA . ASP A 1 77 ? -22.516 -15.670 -23.683 1.00 92.38 77 ASP A CA 1
ATOM 596 C C . ASP A 1 77 ? -21.718 -15.609 -22.373 1.00 92.38 77 ASP A C 1
ATOM 598 O O . ASP A 1 77 ? -21.787 -14.624 -21.634 1.00 92.38 77 ASP A O 1
ATOM 602 N N . ALA A 1 78 ? -20.895 -16.633 -22.130 1.00 93.12 78 ALA A N 1
ATOM 603 C CA . ALA A 1 78 ? -19.919 -16.701 -21.051 1.00 93.12 78 ALA A CA 1
ATOM 604 C C . ALA A 1 78 ? -18.668 -17.454 -21.513 1.00 93.12 78 ALA A C 1
ATOM 606 O O . ALA A 1 78 ? -18.738 -18.344 -22.360 1.00 93.12 78 ALA A O 1
ATOM 607 N N . SER A 1 79 ? -17.512 -17.120 -20.957 1.00 92.94 79 SER A N 1
ATOM 608 C CA . SER A 1 79 ? -16.262 -17.827 -21.236 1.00 92.94 79 SER A CA 1
ATOM 609 C C . SER A 1 79 ? -15.309 -17.742 -20.057 1.00 92.94 79 SER A C 1
ATOM 611 O O . SER A 1 79 ? -15.523 -16.970 -19.117 1.00 92.94 79 SER A O 1
ATOM 613 N N . GLY A 1 80 ? -14.260 -18.553 -20.088 1.00 91.62 80 GLY A N 1
ATOM 614 C CA . GLY A 1 80 ? -13.289 -18.546 -19.013 1.00 91.62 80 GLY A CA 1
ATOM 615 C C . GLY A 1 80 ? -12.269 -19.664 -19.098 1.00 91.62 80 GLY A C 1
ATOM 616 O O . GLY A 1 80 ? -12.033 -20.238 -20.164 1.00 91.62 80 GLY A O 1
ATOM 617 N N . VAL A 1 81 ? -11.670 -19.953 -17.946 1.00 92.31 81 VAL A N 1
ATOM 618 C CA . VAL A 1 81 ? -10.690 -21.029 -17.775 1.00 92.31 81 VAL A CA 1
ATOM 619 C C . VAL A 1 81 ? -11.176 -22.029 -16.737 1.00 92.31 81 VAL A C 1
ATOM 621 O O . VAL A 1 81 ? -11.936 -21.678 -15.831 1.00 92.31 81 VAL A O 1
ATOM 624 N N . ALA A 1 82 ? -10.769 -23.285 -16.875 1.00 92.62 82 ALA A N 1
ATOM 625 C CA . ALA A 1 82 ? -10.997 -24.305 -15.864 1.00 92.62 82 ALA A CA 1
ATOM 626 C C . ALA A 1 82 ? -9.738 -25.147 -15.652 1.00 92.62 82 ALA A C 1
ATOM 628 O O . ALA A 1 82 ? -9.131 -25.633 -16.604 1.00 92.62 82 ALA A O 1
ATOM 629 N N . PHE A 1 83 ? -9.384 -25.354 -14.388 1.00 90.56 83 PHE A N 1
ATOM 630 C CA . PHE A 1 83 ? -8.259 -26.181 -13.970 1.00 90.56 83 PHE A CA 1
ATOM 631 C C . PHE A 1 83 ? -8.798 -27.476 -13.377 1.00 90.56 83 PHE A C 1
ATOM 633 O O . PHE A 1 83 ? -9.618 -27.439 -12.461 1.00 90.56 83 PHE A O 1
ATOM 640 N N . THR A 1 84 ? -8.347 -28.632 -13.865 1.00 90.31 84 THR A N 1
ATOM 641 C CA . THR A 1 84 ? -8.868 -29.935 -13.398 1.00 90.31 84 THR A CA 1
ATOM 642 C C . THR A 1 84 ? -8.400 -30.328 -11.997 1.00 90.31 84 THR A C 1
ATOM 644 O O . THR A 1 84 ? -8.928 -31.286 -11.420 1.00 90.31 84 THR A O 1
ATOM 647 N N . VAL A 1 85 ? -7.438 -29.575 -11.467 1.00 83.56 85 VAL A N 1
ATOM 648 C CA . VAL A 1 85 ? -6.931 -29.596 -10.095 1.00 83.56 85 VAL A CA 1
ATOM 649 C C . VAL A 1 85 ? -6.818 -28.146 -9.632 1.00 83.56 85 VAL A C 1
ATOM 651 O O . VAL A 1 85 ? -6.437 -27.280 -10.422 1.00 83.56 85 VAL A O 1
ATOM 654 N N . ASN A 1 86 ? -7.102 -27.873 -8.358 1.00 78.19 86 ASN A N 1
ATOM 655 C CA . ASN A 1 86 ? -6.964 -26.532 -7.801 1.00 78.19 86 ASN A CA 1
ATOM 656 C C . ASN A 1 86 ? -5.491 -26.068 -7.889 1.00 78.19 86 ASN A C 1
ATOM 658 O O . ASN A 1 86 ? -4.627 -26.671 -7.244 1.00 78.19 86 ASN A O 1
ATOM 662 N N . PRO A 1 87 ? -5.180 -24.996 -8.645 1.00 61.75 87 PRO A N 1
ATOM 663 C CA . PRO A 1 87 ? -3.799 -24.578 -8.890 1.00 61.75 87 PRO A CA 1
ATOM 664 C C . PRO A 1 87 ? -3.125 -23.958 -7.656 1.00 61.75 87 PRO A C 1
ATOM 666 O O . PRO A 1 87 ? -1.902 -23.836 -7.629 1.00 61.75 87 PRO A O 1
ATOM 669 N N . VAL A 1 88 ? -3.902 -23.567 -6.639 1.00 62.44 88 VAL A N 1
ATOM 670 C CA . VAL A 1 88 ? -3.408 -22.947 -5.401 1.00 62.44 88 VAL A CA 1
ATOM 671 C C . VAL A 1 88 ? -3.156 -23.996 -4.321 1.00 62.44 88 VAL A C 1
ATOM 673 O O . VAL A 1 88 ? -2.132 -23.948 -3.644 1.00 62.44 88 VAL A O 1
ATOM 676 N N . THR A 1 89 ? -4.087 -24.937 -4.140 1.00 64.31 89 THR A N 1
ATOM 677 C CA . THR A 1 89 ? -4.042 -25.915 -3.036 1.00 64.31 89 THR A CA 1
ATOM 678 C C . THR A 1 89 ? -3.547 -27.297 -3.458 1.00 64.31 89 THR A C 1
ATOM 680 O O . THR A 1 89 ? -3.136 -28.081 -2.607 1.00 64.31 89 THR A O 1
ATOM 683 N N . GLY A 1 90 ? -3.607 -27.626 -4.752 1.00 67.38 90 GLY A N 1
ATOM 684 C CA . GLY A 1 90 ? -3.363 -28.975 -5.268 1.00 67.38 90 GLY A CA 1
ATOM 685 C C . GLY A 1 90 ? -4.507 -29.967 -5.013 1.00 67.38 90 GLY A C 1
ATOM 686 O O . GLY A 1 90 ? -4.359 -31.155 -5.306 1.00 67.38 90 GLY A O 1
ATOM 687 N N . ALA A 1 91 ? -5.645 -29.520 -4.467 1.00 73.62 91 ALA A N 1
ATOM 688 C CA . ALA A 1 91 ? -6.804 -30.377 -4.220 1.00 73.62 91 ALA A CA 1
ATOM 689 C C . ALA A 1 91 ? -7.416 -30.899 -5.533 1.00 73.62 91 ALA A C 1
ATOM 691 O O . ALA A 1 91 ? -7.488 -30.178 -6.529 1.00 73.62 91 ALA A O 1
ATOM 692 N N . LYS A 1 92 ? -7.904 -32.149 -5.527 1.00 79.81 92 LYS A N 1
ATOM 693 C CA . LYS A 1 92 ? -8.524 -32.826 -6.687 1.00 79.81 92 LYS A CA 1
ATOM 694 C C . LYS A 1 92 ? -9.954 -32.336 -6.989 1.00 79.81 92 LYS A C 1
ATOM 696 O O . LYS A 1 92 ? -10.848 -33.142 -7.227 1.00 79.81 92 LYS A O 1
ATOM 701 N N . GLU A 1 93 ? -10.162 -31.029 -6.978 1.00 86.88 93 GLU A N 1
ATOM 702 C CA . GLU A 1 93 ? -11.398 -30.346 -7.373 1.00 86.88 93 GLU A CA 1
ATOM 703 C C . GLU A 1 93 ? -11.165 -29.554 -8.666 1.00 86.88 93 GLU A C 1
ATOM 705 O O . GLU A 1 93 ? -10.032 -29.161 -8.956 1.00 86.88 93 GLU A O 1
ATOM 710 N N . VAL A 1 94 ? -12.221 -29.330 -9.453 1.00 91.38 94 VAL A N 1
ATOM 711 C CA . VAL A 1 94 ? -12.132 -28.474 -10.644 1.00 91.38 94 VAL A CA 1
ATOM 712 C C . VAL A 1 94 ? -12.353 -27.027 -10.222 1.00 91.38 94 VAL A C 1
ATOM 714 O O . VAL A 1 94 ? -13.410 -26.701 -9.686 1.00 91.38 94 VAL A O 1
ATOM 717 N N . ALA A 1 95 ? -11.381 -26.157 -10.481 1.00 91.56 95 ALA A N 1
ATOM 718 C CA . ALA A 1 95 ? -11.533 -24.719 -10.283 1.00 91.56 95 ALA A CA 1
ATOM 719 C C . ALA A 1 95 ? -11.973 -24.069 -11.599 1.00 91.56 95 ALA A C 1
ATOM 721 O O . ALA A 1 95 ? -11.282 -24.214 -12.608 1.00 91.56 95 ALA A O 1
ATOM 722 N N . VAL A 1 96 ? -13.108 -23.370 -11.602 1.00 93.50 96 VAL A N 1
ATOM 723 C CA . VAL A 1 96 ? -13.680 -22.711 -12.784 1.00 93.50 96 VAL A CA 1
ATOM 724 C C . VAL A 1 96 ? -13.737 -21.208 -12.547 1.00 93.50 96 VAL A C 1
ATOM 726 O O . VAL A 1 96 ? -14.396 -20.752 -11.613 1.00 93.50 96 VAL A O 1
ATOM 729 N N . ASN A 1 97 ? -13.098 -20.450 -13.437 1.00 91.06 97 ASN A N 1
ATOM 730 C CA . ASN A 1 97 ? -13.187 -18.995 -13.476 1.00 91.06 97 ASN A CA 1
ATOM 731 C C . ASN A 1 97 ? -13.998 -18.581 -14.698 1.00 91.06 97 ASN A C 1
ATOM 733 O O . ASN A 1 97 ? -13.693 -19.026 -15.806 1.00 91.06 97 ASN A O 1
ATOM 737 N N . SER A 1 98 ? -14.995 -17.716 -14.520 1.00 90.88 98 SER A N 1
ATOM 738 C CA . SER A 1 98 ? -15.897 -17.321 -15.609 1.00 90.88 98 SER A CA 1
ATOM 739 C C . SER A 1 98 ? -16.178 -15.824 -15.660 1.00 90.88 98 SER A C 1
ATOM 741 O O . SER A 1 98 ? -16.346 -15.180 -14.626 1.00 90.88 98 SER A O 1
ATOM 743 N N . VAL A 1 99 ? -16.301 -15.300 -16.879 1.00 90.12 99 VAL A N 1
ATOM 744 C CA . VAL A 1 99 ? -16.743 -13.934 -17.198 1.00 90.12 99 VAL A CA 1
ATOM 745 C C . VAL A 1 99 ? -17.859 -13.979 -18.243 1.00 90.12 99 VAL A C 1
ATOM 747 O O . VAL A 1 99 ? -17.970 -14.938 -19.011 1.00 90.12 99 VAL A O 1
ATOM 750 N N . ARG A 1 100 ? -18.692 -12.936 -18.311 1.00 90.19 100 ARG A N 1
ATOM 751 C CA . ARG A 1 100 ? -19.681 -12.785 -19.390 1.00 90.19 100 ARG A CA 1
ATOM 752 C C . ARG A 1 100 ? -18.988 -12.468 -20.716 1.00 90.19 100 ARG A C 1
ATOM 754 O O . ARG A 1 100 ? -17.950 -11.810 -20.750 1.00 90.19 100 ARG A O 1
ATOM 761 N N . GLY A 1 101 ? -19.574 -12.865 -21.835 1.00 88.56 101 GLY A N 1
ATOM 762 C CA . GLY A 1 101 ? -19.025 -12.549 -23.151 1.00 88.56 101 GLY A CA 1
ATOM 763 C C . GLY A 1 101 ? -17.697 -13.259 -23.446 1.00 88.56 101 GLY A C 1
ATOM 764 O O . GLY A 1 101 ? -17.493 -14.411 -23.065 1.00 88.56 101 GLY A O 1
ATOM 765 N N . LEU A 1 102 ? -16.800 -12.572 -24.162 1.00 85.44 102 LEU A N 1
ATOM 766 C CA . LEU A 1 102 ? -15.505 -13.100 -24.607 1.00 85.44 102 LEU A CA 1
ATOM 767 C C . LEU A 1 102 ? -14.443 -13.107 -23.489 1.00 85.44 102 LEU A C 1
ATOM 769 O O . LEU A 1 102 ? -14.443 -12.258 -22.596 1.00 85.44 102 LEU A O 1
ATOM 773 N N . GLY A 1 103 ? -13.525 -14.076 -23.572 1.00 74.75 103 GLY A N 1
ATOM 774 C CA . GLY A 1 103 ? -12.557 -14.395 -22.514 1.00 74.75 103 GLY A CA 1
ATOM 775 C C . GLY A 1 103 ? -11.282 -13.551 -22.534 1.00 74.75 103 GLY A C 1
ATOM 776 O O . GLY A 1 103 ? -10.458 -13.653 -21.629 1.00 74.75 103 GLY A O 1
ATOM 777 N N . ASP A 1 104 ? -11.117 -12.672 -23.522 1.00 74.56 104 ASP A N 1
ATOM 778 C CA . ASP A 1 104 ? -10.006 -11.716 -23.600 1.00 74.56 104 ASP A CA 1
ATOM 779 C C . ASP A 1 104 ? -9.967 -10.777 -22.384 1.00 74.56 104 ASP A C 1
ATOM 781 O O . ASP A 1 104 ? -8.891 -10.385 -21.923 1.00 74.56 104 ASP A O 1
ATOM 785 N N . ARG A 1 105 ? -11.132 -10.483 -21.797 1.00 69.38 105 ARG A N 1
ATOM 786 C CA . ARG A 1 105 ? -11.254 -9.693 -20.561 1.00 69.38 105 ARG A CA 1
ATOM 787 C C . ARG A 1 105 ? -10.666 -10.395 -19.334 1.00 69.38 105 ARG A C 1
ATOM 789 O O . ARG A 1 105 ? -10.102 -9.734 -18.465 1.00 69.38 105 ARG A O 1
ATOM 796 N N . LEU A 1 106 ? -10.744 -11.726 -19.297 1.00 66.06 106 LEU A N 1
ATOM 797 C CA . LEU A 1 106 ? -10.149 -12.535 -18.234 1.00 66.06 106 LEU A CA 1
ATOM 798 C C . LEU A 1 106 ? -8.624 -12.591 -18.375 1.00 66.06 106 LEU A C 1
ATOM 800 O O . LEU A 1 106 ? -7.904 -12.348 -17.412 1.00 66.06 106 LEU A O 1
ATOM 804 N N . VAL A 1 107 ? -8.127 -12.843 -19.590 1.00 62.62 107 VAL A N 1
ATOM 805 C CA . VAL A 1 107 ? -6.682 -12.958 -19.867 1.00 62.62 107 VAL A CA 1
ATOM 806 C C . VAL A 1 107 ? -5.960 -11.615 -19.703 1.00 62.62 107 VAL A C 1
ATOM 808 O O . VAL A 1 107 ? -4.831 -11.572 -19.224 1.00 62.62 107 VAL A O 1
ATOM 811 N N . SER A 1 108 ? -6.617 -10.505 -20.052 1.00 60.12 108 SER A N 1
ATOM 812 C CA . SER A 1 108 ? -6.078 -9.149 -19.861 1.00 60.12 108 SER A CA 1
ATOM 813 C C . SER A 1 108 ? -6.124 -8.649 -18.412 1.00 60.12 108 SER A C 1
ATOM 815 O O . SER A 1 108 ? -5.559 -7.594 -18.128 1.00 60.12 108 SER A O 1
ATOM 817 N N . GLY A 1 109 ? -6.804 -9.362 -17.505 1.00 63.12 109 GLY A N 1
ATOM 818 C CA . GLY A 1 109 ? -7.024 -8.926 -16.122 1.00 63.12 109 GLY A CA 1
ATOM 819 C C . GLY A 1 109 ? -7.943 -7.705 -15.991 1.00 63.12 109 GLY A C 1
ATOM 820 O O . GLY A 1 109 ? -7.940 -7.049 -14.954 1.00 63.12 109 GLY A O 1
ATOM 821 N N . SER A 1 110 ? -8.715 -7.375 -17.033 1.00 64.75 110 SER A N 1
ATOM 822 C CA . SER A 1 110 ? -9.629 -6.221 -17.039 1.00 64.75 110 SER A CA 1
ATOM 823 C C . SER A 1 110 ? -10.990 -6.508 -16.395 1.00 64.75 110 SER A C 1
ATOM 825 O O . SER A 1 110 ? -11.776 -5.582 -16.193 1.00 64.75 110 SER A O 1
ATOM 827 N N . ALA A 1 111 ? -11.266 -7.768 -16.052 1.00 71.25 111 ALA A N 1
ATOM 828 C CA . ALA A 1 111 ? -12.471 -8.201 -15.357 1.00 71.25 111 ALA A CA 1
ATOM 829 C C . ALA A 1 111 ? -12.123 -9.100 -14.163 1.00 71.25 111 ALA A C 1
ATOM 831 O O . ALA A 1 111 ? -11.173 -9.881 -14.215 1.00 71.25 111 ALA A O 1
ATOM 832 N N . ILE A 1 112 ? -12.924 -9.000 -13.101 1.00 76.81 112 ILE A N 1
ATOM 833 C CA . ILE A 1 112 ? -12.852 -9.895 -11.943 1.00 76.81 112 ILE A CA 1
ATOM 834 C C . ILE A 1 112 ? -13.811 -11.064 -12.220 1.00 76.81 112 ILE A C 1
ATOM 836 O O . ILE A 1 112 ? -15.009 -10.813 -12.365 1.00 76.81 112 ILE A O 1
ATOM 840 N N . PRO A 1 113 ? -13.324 -12.312 -12.335 1.00 83.00 113 PRO A N 1
ATOM 841 C CA . PRO A 1 113 ? -14.177 -13.453 -12.653 1.00 83.00 113 PRO A CA 1
ATOM 842 C C . PRO A 1 113 ? -15.065 -13.872 -11.476 1.00 83.00 113 PRO A C 1
ATOM 844 O O . PRO A 1 113 ? -14.736 -13.644 -10.311 1.00 83.00 113 PRO A O 1
ATOM 847 N N . ASP A 1 114 ? -16.154 -14.571 -11.796 1.00 88.44 114 ASP A N 1
ATOM 848 C CA . ASP A 1 114 ? -16.766 -15.493 -10.838 1.00 88.44 114 ASP A CA 1
ATOM 849 C C . ASP A 1 114 ? -15.833 -16.691 -10.634 1.00 88.44 114 ASP A C 1
ATOM 851 O O . ASP A 1 114 ? -15.275 -17.206 -11.606 1.00 88.44 114 ASP A O 1
ATOM 855 N N . GLU A 1 115 ? -15.722 -17.167 -9.397 1.00 89.50 115 GLU A N 1
ATOM 856 C CA . GLU A 1 115 ? -14.885 -18.308 -9.024 1.00 89.50 115 GLU A CA 1
ATOM 857 C C . GLU A 1 115 ? -15.742 -19.424 -8.426 1.00 89.50 115 GLU A C 1
ATOM 859 O O . GLU A 1 115 ? -16.479 -19.224 -7.451 1.00 89.50 115 GLU A O 1
ATOM 864 N N . TRP A 1 116 ? -15.609 -20.617 -8.997 1.00 91.25 116 TRP A N 1
ATOM 865 C CA . TRP A 1 116 ? -16.316 -21.820 -8.577 1.00 91.25 116 TRP A CA 1
ATOM 866 C C . TRP A 1 116 ? -15.337 -22.956 -8.307 1.00 91.25 116 TRP A C 1
ATOM 868 O O . TRP A 1 116 ? -14.408 -23.191 -9.080 1.00 91.25 116 TRP A O 1
ATOM 878 N N . LEU A 1 117 ? -15.582 -23.699 -7.231 1.00 90.81 117 LEU A N 1
ATOM 879 C CA . LEU A 1 117 ? -14.880 -24.938 -6.913 1.00 90.81 117 LEU A CA 1
ATOM 880 C C . LEU A 1 117 ? -15.859 -26.100 -7.035 1.00 90.81 117 LEU A C 1
ATOM 882 O O . LEU A 1 117 ? -16.914 -26.099 -6.402 1.00 90.81 117 LEU A O 1
ATOM 886 N N . VAL A 1 118 ? -15.521 -27.084 -7.863 1.00 90.19 118 VAL A N 1
ATOM 887 C CA . VAL A 1 118 ? -16.377 -28.237 -8.152 1.00 90.19 118 VAL A CA 1
ATOM 888 C C . VAL A 1 118 ? -15.699 -29.507 -7.646 1.00 90.19 118 VAL A C 1
ATOM 890 O O . VAL A 1 118 ? -14.791 -30.052 -8.280 1.00 90.19 118 VAL A O 1
ATOM 893 N N . GLY A 1 119 ? -16.144 -29.948 -6.467 1.00 84.12 119 GLY A N 1
ATOM 894 C CA . GLY A 1 119 ? -15.821 -31.242 -5.863 1.00 84.12 119 GLY A CA 1
ATOM 895 C C . GLY A 1 119 ? -16.993 -32.216 -6.017 1.00 84.12 119 GLY A C 1
ATOM 896 O O . GLY A 1 119 ? -17.391 -32.538 -7.131 1.00 84.12 119 GLY A O 1
ATOM 897 N N . GLU A 1 120 ? -17.583 -32.659 -4.900 1.00 76.69 120 GLU A N 1
ATOM 898 C CA . GLU A 1 120 ? -18.853 -33.414 -4.919 1.00 76.69 120 GLU A CA 1
ATOM 899 C C . GLU A 1 120 ? -20.055 -32.546 -5.321 1.00 76.69 120 GLU A C 1
ATOM 901 O O . GLU A 1 120 ? -21.039 -33.049 -5.859 1.00 76.69 120 GLU A O 1
ATOM 906 N N . ARG A 1 121 ? -19.988 -31.243 -5.026 1.00 79.44 121 ARG A N 1
ATOM 907 C CA . ARG A 1 121 ? -20.977 -30.227 -5.402 1.00 79.44 121 ARG A CA 1
ATOM 908 C C . ARG A 1 121 ? -20.256 -28.940 -5.811 1.00 79.44 121 ARG A C 1
ATOM 910 O O . ARG A 1 121 ? -19.176 -28.681 -5.271 1.00 79.44 121 ARG A O 1
ATOM 917 N N . PRO A 1 122 ? -20.833 -28.133 -6.715 1.00 85.88 122 PRO A N 1
ATOM 918 C CA . PRO A 1 122 ? -20.298 -26.820 -7.040 1.00 85.88 122 PRO A CA 1
ATOM 919 C C . PRO A 1 122 ? -20.494 -25.856 -5.863 1.00 85.88 122 PRO A C 1
ATOM 921 O O . PRO A 1 122 ? -21.588 -25.724 -5.315 1.00 85.88 122 PRO A O 1
ATOM 924 N N . VAL A 1 123 ? -19.423 -25.167 -5.475 1.00 88.00 123 VAL A N 1
ATOM 925 C CA . VAL A 1 123 ? -19.431 -24.100 -4.471 1.00 88.00 123 VAL A CA 1
ATOM 926 C C . VAL A 1 123 ? -18.938 -22.823 -5.134 1.00 88.00 123 VAL A C 1
ATOM 928 O O . VAL A 1 123 ? -17.824 -22.773 -5.652 1.00 88.00 123 VAL A O 1
ATOM 931 N N . CYS A 1 124 ? -19.764 -21.778 -5.111 1.00 86.81 124 CYS A N 1
ATOM 932 C CA . CYS A 1 124 ? -19.355 -20.454 -5.565 1.00 86.81 124 CYS A CA 1
ATOM 933 C C . CYS A 1 124 ? -18.553 -19.769 -4.455 1.00 86.81 124 CYS A C 1
ATOM 935 O O . CYS A 1 124 ? -19.084 -19.511 -3.374 1.00 86.81 124 CYS A O 1
ATOM 937 N N . VAL A 1 125 ? -17.276 -19.499 -4.718 1.00 82.69 125 VAL A N 1
ATOM 938 C CA . VAL A 1 125 ? -16.367 -18.823 -3.780 1.00 82.69 125 VAL A CA 1
ATOM 939 C C . VAL A 1 125 ? -16.464 -17.314 -3.948 1.00 82.69 125 VAL A C 1
ATOM 941 O O . VAL A 1 125 ? -16.440 -16.574 -2.965 1.00 82.69 125 VAL A O 1
ATOM 944 N N . ASN A 1 126 ? -16.610 -16.862 -5.193 1.00 77.81 126 ASN A N 1
ATOM 945 C CA . ASN A 1 126 ? -16.743 -15.457 -5.527 1.00 77.81 126 ASN A CA 1
ATOM 946 C C . ASN A 1 126 ? -17.758 -15.276 -6.658 1.00 77.81 126 ASN A C 1
ATOM 948 O O . ASN A 1 126 ? -17.682 -15.964 -7.675 1.00 77.81 126 ASN A O 1
ATOM 952 N N . LYS A 1 127 ? -18.702 -14.348 -6.481 1.00 82.12 127 LYS A N 1
ATOM 953 C CA . LYS A 1 127 ? -19.791 -14.096 -7.432 1.00 82.12 127 LYS A CA 1
ATOM 954 C C . LYS A 1 127 ? -19.884 -12.607 -7.743 1.00 82.12 127 LYS A C 1
ATOM 956 O O . LYS A 1 127 ? -20.479 -11.849 -6.980 1.00 82.12 127 LYS A O 1
ATOM 961 N N . VAL A 1 128 ? -19.289 -12.204 -8.857 1.00 81.56 128 VAL A N 1
ATOM 962 C CA . VAL A 1 128 ? -19.157 -10.816 -9.310 1.00 81.56 128 VAL A CA 1
ATOM 963 C C . VAL A 1 128 ? -20.006 -10.557 -10.553 1.00 81.56 128 VAL A C 1
ATOM 965 O O . VAL A 1 128 ? -20.881 -9.694 -10.528 1.00 81.56 128 VAL A O 1
ATOM 968 N N . GLU A 1 129 ? -19.786 -11.303 -11.638 1.00 81.56 129 GLU A N 1
ATOM 969 C CA . GLU A 1 129 ? -20.484 -11.101 -12.912 1.00 81.56 129 GLU A CA 1
ATOM 970 C C . GLU A 1 129 ? -21.765 -11.935 -13.027 1.00 81.56 129 GLU A C 1
ATOM 972 O O . GLU A 1 129 ? -22.622 -11.621 -13.857 1.00 81.56 129 GLU A O 1
ATOM 977 N N . ASN A 1 130 ? -21.931 -12.980 -12.207 1.00 86.81 130 ASN A N 1
ATOM 978 C CA . ASN A 1 130 ? -23.030 -13.941 -12.333 1.00 86.81 130 ASN A CA 1
ATOM 979 C C . ASN A 1 130 ? -23.127 -14.449 -13.787 1.00 86.81 130 ASN A C 1
ATOM 981 O O . ASN A 1 130 ? -24.149 -14.264 -14.459 1.00 86.81 130 ASN A O 1
ATOM 985 N N . ALA A 1 131 ? -22.001 -14.956 -14.290 1.00 88.25 131 ALA A N 1
ATOM 986 C CA . ALA A 1 131 ? -21.790 -15.383 -15.668 1.00 88.25 131 ALA A CA 1
ATOM 987 C C . ALA A 1 131 ? -22.367 -16.777 -15.943 1.00 88.25 131 ALA A C 1
ATOM 989 O O . ALA A 1 131 ? -22.818 -17.028 -17.057 1.00 88.25 131 ALA A O 1
ATOM 990 N N . LEU A 1 132 ? -22.386 -17.657 -14.935 1.00 91.00 132 LEU A N 1
ATOM 991 C CA . LEU A 1 132 ? -22.858 -19.038 -15.053 1.00 91.00 132 LEU A CA 1
ATOM 992 C C . LEU A 1 132 ? -23.952 -19.378 -14.035 1.00 91.00 132 LEU A C 1
ATOM 994 O O . LEU A 1 132 ? -23.952 -18.898 -12.899 1.00 91.00 132 LEU A O 1
ATOM 998 N N . SER A 1 133 ? -24.853 -20.271 -14.442 1.00 90.50 133 SER A N 1
ATOM 999 C CA . SER A 1 133 ? -25.704 -21.055 -13.539 1.00 90.50 133 SER A CA 1
ATOM 1000 C C . SER A 1 133 ? -24.959 -22.284 -13.000 1.00 90.50 133 SER A C 1
ATOM 1002 O O . SER A 1 133 ? -24.002 -22.749 -13.615 1.00 90.50 133 SER A O 1
ATOM 1004 N N . GLU A 1 134 ? -25.420 -22.861 -11.884 1.00 88.69 134 GLU A N 1
ATOM 1005 C CA . GLU A 1 134 ? -24.817 -24.080 -11.310 1.00 88.69 134 GLU A CA 1
ATOM 1006 C C . GLU A 1 134 ? -24.773 -25.245 -12.315 1.00 88.69 134 GLU A C 1
ATOM 1008 O O . GLU A 1 134 ? -23.750 -25.912 -12.440 1.00 88.69 134 GLU A O 1
ATOM 1013 N N . GLY A 1 135 ? -25.834 -25.434 -13.110 1.00 89.50 135 GLY A N 1
ATOM 1014 C CA . GLY A 1 135 ? -25.862 -26.479 -14.140 1.00 89.50 135 GLY A CA 1
ATOM 1015 C C . GLY A 1 135 ? -24.802 -26.287 -15.233 1.00 89.50 135 GLY A C 1
ATOM 1016 O O . GLY A 1 135 ? -24.186 -27.257 -15.672 1.00 89.50 135 GLY A O 1
ATOM 1017 N N . GLN A 1 136 ? -24.530 -25.040 -15.629 1.00 92.94 136 GLN A N 1
ATOM 1018 C CA . GLN A 1 136 ? -23.472 -24.726 -16.596 1.00 92.94 136 GLN A CA 1
ATOM 1019 C C . GLN A 1 136 ? -22.071 -24.919 -15.999 1.00 92.94 136 GLN A C 1
ATOM 1021 O O . GLN A 1 136 ? -21.161 -25.366 -16.696 1.00 92.94 136 GLN A O 1
ATOM 1026 N N . VAL A 1 137 ? -21.890 -24.634 -14.705 1.00 93.75 137 VAL A N 1
ATOM 1027 C CA . VAL A 1 137 ? -20.632 -24.916 -13.992 1.00 93.75 137 VAL A CA 1
ATOM 1028 C C . VAL A 1 137 ? -20.333 -26.418 -14.013 1.00 93.75 137 VAL A C 1
ATOM 1030 O O . VAL A 1 137 ? -19.210 -26.818 -14.329 1.00 93.75 137 VAL A O 1
ATOM 1033 N N . ASP A 1 138 ? -21.342 -27.259 -13.776 1.00 93.06 138 ASP A N 1
ATOM 1034 C CA . ASP A 1 138 ? -21.199 -28.717 -13.840 1.00 93.06 138 ASP A CA 1
ATOM 1035 C C . ASP A 1 138 ? -20.874 -29.225 -15.255 1.00 93.06 138 ASP A C 1
ATOM 1037 O O . ASP A 1 138 ? -20.157 -30.215 -15.425 1.00 93.06 138 ASP A O 1
ATOM 1041 N N . GLU A 1 139 ? -21.386 -28.576 -16.301 1.00 94.12 139 GLU A N 1
ATOM 1042 C CA . GLU A 1 139 ? -21.040 -28.901 -17.691 1.00 94.12 139 GLU A CA 1
ATOM 1043 C C . GLU A 1 139 ? -19.584 -28.578 -18.020 1.00 94.12 139 GLU A C 1
ATOM 1045 O O . GLU A 1 139 ? -18.880 -29.422 -18.585 1.00 94.12 139 GLU A O 1
ATOM 1050 N N . VAL A 1 140 ? -19.107 -27.402 -17.608 1.00 95.81 140 VAL A N 1
ATOM 1051 C CA . VAL A 1 140 ? -17.701 -27.009 -17.762 1.00 95.81 140 VAL A CA 1
ATOM 1052 C C . VAL A 1 140 ? -16.789 -27.960 -16.984 1.00 95.81 140 VAL A C 1
ATOM 1054 O O . VAL A 1 140 ? -15.784 -28.428 -17.521 1.00 95.81 140 VAL A O 1
ATOM 1057 N N . ALA A 1 141 ? -17.155 -28.323 -15.753 1.00 94.75 141 ALA A N 1
ATOM 1058 C CA . ALA A 1 141 ? -16.379 -29.263 -14.949 1.00 94.75 141 ALA A CA 1
ATOM 1059 C C . ALA A 1 141 ? -16.327 -30.667 -15.574 1.00 94.75 141 ALA A C 1
ATOM 1061 O O . ALA A 1 141 ? -15.258 -31.286 -15.629 1.00 94.75 141 ALA A O 1
ATOM 1062 N N . ARG A 1 142 ? -17.450 -31.158 -16.120 1.00 94.75 142 ARG A N 1
ATOM 1063 C CA . ARG A 1 142 ? -17.491 -32.420 -16.879 1.00 94.75 142 ARG A CA 1
ATOM 1064 C C . ARG A 1 142 ? -16.602 -32.370 -18.118 1.00 94.75 142 ARG A C 1
ATOM 1066 O O . ARG A 1 142 ? -15.885 -33.339 -18.380 1.00 94.75 142 ARG A O 1
ATOM 1073 N N . LEU A 1 143 ? -16.616 -31.262 -18.863 1.00 96.25 143 LEU A N 1
ATOM 1074 C CA . LEU A 1 143 ? -15.717 -31.062 -19.999 1.00 96.25 143 LEU A CA 1
ATOM 1075 C C . LEU A 1 143 ? -14.252 -31.125 -19.547 1.00 96.25 143 LEU A C 1
ATOM 1077 O O . LEU A 1 143 ? -13.483 -31.902 -20.110 1.00 96.25 143 LEU A O 1
ATOM 1081 N N . ALA A 1 144 ? -13.885 -30.390 -18.497 1.00 94.62 144 ALA A N 1
ATOM 1082 C CA . ALA A 1 144 ? -12.526 -30.365 -17.961 1.00 94.62 144 ALA A CA 1
ATOM 1083 C C . ALA A 1 144 ? -12.039 -31.771 -17.566 1.00 94.62 144 ALA A C 1
ATOM 1085 O O . ALA A 1 144 ? -10.972 -32.208 -17.997 1.00 94.62 144 ALA A O 1
ATOM 1086 N N . LYS A 1 145 ? -12.858 -32.541 -16.835 1.00 94.12 145 LYS A N 1
ATOM 1087 C CA . LYS A 1 145 ? -12.530 -33.927 -16.455 1.00 94.12 145 LYS A CA 1
ATOM 1088 C C . LYS A 1 145 ? -12.421 -34.879 -17.643 1.00 94.12 145 LYS A C 1
ATOM 1090 O O . LYS A 1 145 ? -11.564 -35.766 -17.636 1.00 94.12 145 LYS A O 1
ATOM 1095 N N . LYS A 1 146 ? -13.240 -34.695 -18.682 1.00 96.25 146 LYS A N 1
ATOM 1096 C CA . LYS A 1 146 ? -13.121 -35.459 -19.933 1.00 96.25 146 LYS A CA 1
ATOM 1097 C C . LYS A 1 146 ? -11.792 -35.167 -20.636 1.00 96.25 146 LYS A C 1
ATOM 1099 O O . LYS A 1 146 ? -11.162 -36.096 -21.136 1.00 96.25 146 LYS A O 1
ATOM 1104 N N . VAL A 1 147 ? -11.357 -33.906 -20.644 1.00 94.75 147 VAL A N 1
ATOM 1105 C CA . VAL A 1 147 ? -10.078 -33.484 -21.235 1.00 94.75 147 VAL A CA 1
ATOM 1106 C C . VAL A 1 147 ? -8.889 -34.028 -20.428 1.00 94.75 147 VAL A C 1
ATOM 1108 O O . VAL A 1 147 ? -7.996 -34.631 -21.016 1.00 94.75 147 VAL A O 1
ATOM 1111 N N . GLU A 1 148 ? -8.908 -33.945 -19.094 1.00 92.44 148 GLU A N 1
ATOM 1112 C CA . GLU A 1 148 ? -7.891 -34.581 -18.228 1.00 92.44 148 GLU A CA 1
ATOM 1113 C C . GLU A 1 148 ? -7.816 -36.096 -18.432 1.00 92.44 148 GLU A C 1
ATOM 1115 O O . GLU A 1 148 ? -6.724 -36.643 -18.571 1.00 92.44 148 GLU A O 1
ATOM 1120 N N . SER A 1 149 ? -8.962 -36.776 -18.531 1.00 92.25 149 SER A N 1
ATOM 1121 C CA . SER A 1 149 ? -8.998 -38.221 -18.793 1.00 92.25 149 SER A CA 1
ATOM 1122 C C . SER A 1 149 ? -8.406 -38.578 -20.160 1.00 92.25 149 SER A C 1
ATOM 1124 O O . SER A 1 149 ? -7.772 -39.619 -20.301 1.00 92.25 149 SER A O 1
ATOM 1126 N N . HIS A 1 150 ? -8.597 -37.718 -21.165 1.00 93.50 150 HIS A N 1
ATOM 1127 C CA . HIS A 1 150 ? -8.038 -37.910 -22.501 1.00 93.50 150 HIS A CA 1
ATOM 1128 C C . HIS A 1 150 ? -6.510 -37.747 -22.524 1.00 93.50 150 HIS A C 1
ATOM 1130 O O . HIS A 1 150 ? -5.825 -38.553 -23.148 1.00 93.50 150 HIS A O 1
ATOM 1136 N N . PHE A 1 151 ? -5.976 -36.734 -21.833 1.00 86.44 151 PHE A N 1
ATOM 1137 C CA . PHE A 1 151 ? -4.536 -36.436 -21.806 1.00 86.44 151 PHE A CA 1
ATOM 1138 C C . PHE A 1 151 ? -3.760 -37.149 -20.686 1.00 86.44 151 PHE A C 1
ATOM 1140 O O . PHE A 1 151 ? -2.531 -37.077 -20.650 1.00 86.44 151 PHE A O 1
ATOM 1147 N N . GLY A 1 152 ? -4.445 -37.817 -19.753 1.00 86.19 152 GLY A N 1
ATOM 1148 C CA . GLY A 1 152 ? -3.834 -38.575 -18.655 1.00 86.19 152 GLY A CA 1
ATOM 1149 C C . GLY A 1 152 ? -3.068 -37.727 -17.631 1.00 86.19 152 GLY A C 1
ATOM 1150 O O . GLY A 1 152 ? -2.287 -38.265 -16.851 1.00 86.19 152 GLY A O 1
ATOM 1151 N N . SER A 1 153 ? -3.255 -36.407 -17.636 1.00 83.25 153 SER A N 1
ATOM 1152 C CA . SER A 1 153 ? -2.563 -35.455 -16.760 1.00 83.25 153 SER A CA 1
ATOM 1153 C C . SER A 1 153 ? -3.458 -34.249 -16.460 1.00 83.25 153 SER A C 1
ATOM 1155 O O . SER A 1 153 ? -4.335 -33.965 -17.278 1.00 83.25 153 SER A O 1
ATOM 1157 N N . PRO A 1 154 ? -3.259 -33.527 -15.338 1.00 86.94 154 PRO A N 1
ATOM 1158 C CA . PRO A 1 154 ? -4.042 -32.335 -15.022 1.00 86.94 154 PRO A CA 1
ATOM 1159 C C . PRO A 1 154 ? -3.968 -31.281 -16.125 1.00 86.94 154 PRO A C 1
ATOM 1161 O O . PRO A 1 154 ? -2.885 -31.002 -16.643 1.00 86.94 154 PRO A O 1
ATOM 1164 N N . GLN A 1 155 ? -5.113 -30.699 -16.470 1.00 89.94 155 GLN A N 1
ATOM 1165 C CA . GLN A 1 155 ? -5.261 -29.772 -17.588 1.00 89.94 155 GLN A CA 1
ATOM 1166 C C . GLN A 1 155 ? -5.767 -28.413 -17.117 1.00 89.94 155 GLN A C 1
ATOM 1168 O O . GLN A 1 155 ? -6.622 -28.315 -16.236 1.00 89.94 155 GLN A O 1
ATOM 1173 N N . ASP A 1 156 ? -5.241 -27.379 -17.753 1.00 89.38 156 ASP A N 1
ATOM 1174 C CA . ASP A 1 156 ? -5.788 -26.033 -17.795 1.00 89.38 156 ASP A CA 1
ATOM 1175 C C . ASP A 1 156 ? -6.467 -25.867 -19.158 1.00 89.38 156 ASP A C 1
ATOM 1177 O O . ASP A 1 156 ? -5.837 -26.063 -20.203 1.00 89.38 156 ASP A O 1
ATOM 1181 N N . ILE A 1 157 ? -7.769 -25.598 -19.150 1.00 92.81 157 ILE A N 1
ATOM 1182 C CA . ILE A 1 157 ? -8.572 -25.488 -20.364 1.00 92.81 157 ILE A CA 1
ATOM 1183 C C . ILE A 1 157 ? -9.197 -24.103 -20.494 1.00 92.81 157 ILE A C 1
ATOM 1185 O O . ILE A 1 157 ? -9.728 -23.557 -19.529 1.00 92.81 157 ILE A O 1
ATOM 1189 N N . GLU A 1 158 ? -9.217 -23.571 -21.714 1.00 92.38 158 GLU A N 1
ATOM 1190 C CA . GLU A 1 158 ? -10.066 -22.436 -22.077 1.00 92.38 158 GLU A CA 1
ATOM 1191 C C . GLU A 1 158 ? -11.373 -22.950 -22.671 1.00 92.38 158 GLU A C 1
ATOM 1193 O O . GLU A 1 158 ? -11.377 -23.830 -23.542 1.00 92.38 158 GLU A O 1
ATOM 1198 N N . TRP A 1 159 ? -12.487 -22.364 -22.247 1.00 95.19 159 TRP A N 1
ATOM 1199 C CA . TRP A 1 159 ? -13.818 -22.768 -22.680 1.00 95.19 159 TRP A CA 1
ATOM 1200 C C . TRP A 1 159 ? -14.713 -21.556 -22.961 1.00 95.19 159 TRP A C 1
ATOM 1202 O O . TRP A 1 159 ? -14.479 -20.444 -22.482 1.00 95.19 159 TRP A O 1
ATOM 1212 N N . ALA A 1 160 ? -15.757 -21.777 -23.756 1.00 94.62 160 ALA A N 1
ATOM 1213 C CA . ALA A 1 160 ? -16.821 -20.807 -23.998 1.00 94.62 160 ALA A CA 1
ATOM 1214 C C . ALA A 1 160 ? -18.185 -21.491 -24.030 1.00 94.62 160 ALA A C 1
ATOM 1216 O O . ALA A 1 160 ? -18.301 -22.621 -24.490 1.00 94.62 160 ALA A O 1
ATOM 1217 N N . ILE A 1 161 ? -19.214 -20.780 -23.590 1.00 95.06 161 ILE A N 1
ATOM 1218 C CA . ILE A 1 161 ? -20.616 -21.169 -23.703 1.00 95.06 161 ILE A CA 1
ATOM 1219 C C . ILE A 1 161 ? -21.293 -20.242 -24.701 1.00 95.06 161 ILE A C 1
ATOM 1221 O O . ILE A 1 161 ? -21.177 -19.021 -24.588 1.00 95.06 161 ILE A O 1
ATOM 1225 N N . ALA A 1 162 ? -21.999 -20.820 -25.667 1.00 92.81 162 ALA A N 1
ATOM 1226 C CA . ALA A 1 162 ? -22.899 -20.095 -26.556 1.00 92.81 162 ALA A CA 1
ATOM 1227 C C . ALA A 1 162 ? -24.242 -20.835 -26.598 1.00 92.81 162 ALA A C 1
ATOM 1229 O O . ALA A 1 162 ? -24.322 -21.963 -27.085 1.00 92.81 162 ALA A O 1
ATOM 1230 N N . GLY A 1 163 ? -25.289 -20.213 -26.059 1.00 88.62 163 GLY A N 1
ATOM 1231 C CA . GLY A 1 163 ? -26.556 -20.872 -25.766 1.00 88.62 163 GLY A CA 1
ATOM 1232 C C . GLY A 1 163 ? -26.385 -21.972 -24.716 1.00 88.62 163 GLY A C 1
ATOM 1233 O O . GLY A 1 163 ? -25.925 -21.717 -23.605 1.00 88.62 163 GLY A O 1
ATOM 1234 N N . GLU A 1 164 ? -26.756 -23.198 -25.082 1.00 85.56 164 GLU A N 1
ATOM 1235 C CA . GLU A 1 164 ? -26.651 -24.396 -24.231 1.00 85.56 164 GLU A CA 1
ATOM 1236 C C . GLU A 1 164 ? -25.402 -25.241 -24.543 1.00 85.56 164 GLU A C 1
ATOM 1238 O O . GLU A 1 164 ? -25.196 -26.297 -23.956 1.00 85.56 164 GLU A O 1
ATOM 1243 N N . GLU A 1 165 ? -24.559 -24.808 -25.486 1.00 92.44 165 GLU A N 1
ATOM 1244 C CA . GLU A 1 165 ? -23.389 -25.576 -25.915 1.00 92.44 165 GLU A CA 1
ATOM 1245 C C . GLU A 1 165 ? -22.100 -25.065 -25.259 1.00 92.44 165 GLU A C 1
ATOM 1247 O O . GLU A 1 165 ? -21.781 -23.873 -25.325 1.00 92.44 165 GLU A O 1
ATOM 1252 N N . VAL A 1 166 ? -21.318 -25.989 -24.685 1.00 94.81 166 VAL A N 1
ATOM 1253 C CA . VAL A 1 166 ? -19.961 -25.732 -24.177 1.00 94.81 166 VAL A CA 1
ATOM 1254 C C . VAL A 1 166 ? -18.921 -26.103 -25.237 1.00 94.81 166 VAL A C 1
ATOM 1256 O O . VAL A 1 166 ? -18.842 -27.245 -25.693 1.00 94.81 166 VAL A O 1
ATOM 1259 N N . PHE A 1 167 ? -18.068 -25.147 -25.586 1.00 95.25 167 PHE A N 1
ATOM 1260 C CA . PHE A 1 167 ? -16.968 -25.290 -26.531 1.00 95.25 167 PHE A CA 1
ATOM 1261 C C . PHE A 1 167 ? -15.630 -25.328 -25.794 1.00 95.25 167 PHE A C 1
ATOM 1263 O O . PHE A 1 167 ? -15.332 -24.442 -24.994 1.00 95.25 167 PHE A O 1
ATOM 1270 N N . LEU A 1 168 ? -14.792 -26.315 -26.118 1.00 95.06 168 LEU A N 1
ATOM 1271 C CA . LEU A 1 168 ? -13.375 -26.312 -25.757 1.00 95.06 168 LEU A CA 1
ATOM 1272 C C . LEU A 1 168 ? -12.613 -25.441 -26.759 1.00 95.06 168 LEU A C 1
ATOM 1274 O O . LEU A 1 168 ? -12.661 -25.702 -27.962 1.00 95.06 168 LEU A O 1
ATOM 1278 N N . LEU A 1 169 ? -11.914 -24.420 -26.271 1.00 90.50 169 LEU A N 1
ATOM 1279 C CA . LEU A 1 169 ? -11.134 -23.506 -27.108 1.00 90.50 169 LEU A CA 1
ATOM 1280 C C . LEU A 1 169 ? -9.648 -23.865 -27.104 1.00 90.50 169 LEU A C 1
ATOM 1282 O O . LEU A 1 169 ? -8.994 -23.793 -28.144 1.00 90.50 169 LEU A O 1
ATOM 1286 N N . GLN A 1 170 ? -9.135 -24.278 -25.944 1.00 89.31 170 GLN A N 1
ATOM 1287 C CA . GLN A 1 170 ? -7.742 -24.668 -25.746 1.00 89.31 170 GLN A CA 1
ATOM 1288 C C . GLN A 1 170 ? -7.628 -25.633 -24.564 1.00 89.31 170 GLN A C 1
ATOM 1290 O O . GLN A 1 170 ? -8.427 -25.573 -23.633 1.00 89.31 170 GLN A O 1
ATOM 1295 N N . ALA A 1 171 ? -6.629 -26.511 -24.596 1.00 89.81 171 ALA A N 1
ATOM 1296 C CA . ALA A 1 171 ? -6.254 -27.367 -23.478 1.00 89.81 171 ALA A CA 1
ATOM 1297 C C . ALA A 1 171 ? -4.731 -27.440 -23.391 1.00 89.81 171 ALA A C 1
ATOM 1299 O O . ALA A 1 171 ? -4.069 -27.591 -24.419 1.00 89.81 171 ALA A O 1
ATOM 1300 N N . ARG A 1 172 ? -4.188 -27.331 -22.179 1.00 84.12 172 ARG A N 1
ATOM 1301 C CA . ARG A 1 172 ? -2.751 -27.437 -21.915 1.00 84.12 172 ARG A CA 1
ATOM 1302 C C . ARG A 1 172 ? -2.481 -28.165 -20.594 1.00 84.12 172 ARG A C 1
ATOM 1304 O O . ARG A 1 172 ? -3.274 -28.038 -19.659 1.00 84.12 172 ARG A O 1
ATOM 1311 N N . PRO A 1 173 ? -1.356 -28.888 -20.465 1.00 82.38 173 PRO A N 1
ATOM 1312 C CA . PRO A 1 173 ? -1.003 -29.547 -19.213 1.00 82.38 173 PRO A CA 1
ATOM 1313 C C . PRO A 1 173 ? -0.636 -28.527 -18.124 1.00 82.38 173 PRO A C 1
ATOM 1315 O O . PRO A 1 173 ? 0.096 -27.566 -18.371 1.00 82.38 173 PRO A O 1
ATOM 1318 N N . ILE A 1 174 ? -1.077 -28.766 -16.887 1.00 76.75 174 ILE A N 1
ATOM 1319 C CA . ILE A 1 174 ? -0.660 -27.967 -15.727 1.00 76.75 174 ILE A CA 1
ATOM 1320 C C . ILE A 1 174 ? 0.763 -28.382 -15.326 1.00 76.75 174 ILE A C 1
ATOM 1322 O O . ILE A 1 174 ? 0.980 -29.416 -14.697 1.00 76.75 174 ILE A O 1
ATOM 1326 N N . THR A 1 175 ? 1.750 -27.548 -15.653 1.00 62.69 175 THR A N 1
ATOM 1327 C CA . THR A 1 175 ? 3.180 -27.780 -15.351 1.00 62.69 175 THR A CA 1
ATOM 1328 C C . THR A 1 175 ? 3.630 -27.194 -14.004 1.00 62.69 175 THR A C 1
ATOM 1330 O O . THR A 1 175 ? 4.786 -27.329 -13.588 1.00 62.69 175 THR A O 1
ATOM 1333 N N . THR A 1 176 ? 2.728 -26.523 -13.286 1.00 56.06 176 THR A N 1
ATOM 1334 C CA . THR A 1 176 ? 3.014 -25.834 -12.018 1.00 56.06 176 THR A CA 1
ATOM 1335 C C . THR A 1 176 ? 2.653 -26.636 -10.769 1.00 56.06 176 THR A C 1
ATOM 1337 O O . THR A 1 176 ? 3.010 -26.190 -9.682 1.00 56.06 176 THR A O 1
ATOM 1340 N N . MET A 1 177 ? 2.048 -27.820 -10.906 1.00 52.84 177 MET A N 1
ATOM 1341 C CA . MET A 1 177 ? 1.617 -28.667 -9.786 1.00 52.84 177 MET A CA 1
ATOM 1342 C C . MET A 1 177 ? 2.734 -28.896 -8.756 1.00 52.84 177 MET A C 1
ATOM 1344 O O . MET A 1 177 ? 3.818 -29.381 -9.086 1.00 52.84 177 MET A O 1
ATOM 1348 N N . VAL A 1 178 ? 2.440 -28.600 -7.489 1.00 40.53 178 VAL A N 1
ATOM 1349 C CA . VAL A 1 178 ? 3.180 -29.138 -6.345 1.00 40.53 178 VAL A CA 1
ATOM 1350 C C . VAL A 1 178 ? 2.681 -30.567 -6.150 1.00 40.53 178 VAL A C 1
ATOM 1352 O O . VAL A 1 178 ? 1.624 -30.788 -5.564 1.00 40.53 178 VAL A O 1
ATOM 1355 N N . THR A 1 179 ? 3.388 -31.554 -6.695 1.00 36.97 179 THR A N 1
ATOM 1356 C CA . THR A 1 179 ? 3.106 -32.950 -6.357 1.00 36.97 179 THR A CA 1
ATOM 1357 C C . THR A 1 179 ? 3.678 -33.244 -4.974 1.00 36.97 179 THR A C 1
ATOM 1359 O O . THR A 1 179 ? 4.823 -32.915 -4.672 1.00 36.97 179 THR A O 1
ATOM 1362 N N . THR A 1 180 ? 2.888 -33.901 -4.125 1.00 39.66 180 THR A N 1
ATOM 1363 C CA . THR A 1 180 ? 3.330 -34.438 -2.825 1.00 39.66 180 THR A CA 1
ATOM 1364 C C . THR A 1 180 ? 4.425 -35.502 -2.989 1.00 39.66 180 THR A C 1
ATOM 1366 O O . THR A 1 180 ? 5.122 -35.841 -2.039 1.00 39.66 180 THR A O 1
ATOM 1369 N N . GLU A 1 181 ? 4.619 -35.993 -4.213 1.00 39.09 181 GLU A N 1
ATOM 1370 C CA . GLU A 1 181 ? 5.660 -36.934 -4.594 1.00 39.09 181 GLU A CA 1
ATOM 1371 C C . GLU A 1 181 ? 6.610 -36.248 -5.582 1.00 39.09 181 GLU A C 1
ATOM 1373 O O . GLU A 1 181 ? 6.261 -35.949 -6.726 1.00 39.09 181 GLU A O 1
ATOM 1378 N N . GLY A 1 182 ? 7.806 -35.915 -5.096 1.00 39.62 182 GLY A N 1
ATOM 1379 C CA . GLY A 1 182 ? 8.798 -35.091 -5.782 1.00 39.62 182 GLY A CA 1
ATOM 1380 C C . GLY A 1 182 ? 9.434 -35.743 -7.009 1.00 39.62 182 GLY A C 1
ATOM 1381 O O . GLY A 1 182 ? 10.588 -36.165 -6.956 1.00 39.62 182 GLY A O 1
ATOM 1382 N N . LYS A 1 183 ? 8.729 -35.751 -8.142 1.00 39.00 183 LYS A N 1
ATOM 1383 C CA . LYS A 1 183 ? 9.337 -35.959 -9.462 1.00 39.00 183 LYS A CA 1
ATOM 1384 C C . LYS A 1 183 ? 8.706 -35.051 -10.516 1.00 39.00 183 LYS A C 1
ATOM 1386 O O . LYS A 1 183 ? 7.675 -35.384 -11.080 1.00 39.00 183 LYS A O 1
ATOM 1391 N N . ASN A 1 184 ? 9.385 -33.940 -10.809 1.00 36.97 184 ASN A N 1
ATOM 1392 C CA . ASN A 1 184 ? 9.583 -33.450 -12.176 1.00 36.97 184 ASN A CA 1
ATOM 1393 C C . ASN A 1 184 ? 10.817 -32.531 -12.250 1.00 36.97 184 ASN A C 1
ATOM 1395 O O . ASN A 1 184 ? 11.026 -31.667 -11.400 1.00 36.97 184 ASN A O 1
ATOM 1399 N N . MET A 1 185 ? 11.654 -32.783 -13.262 1.00 45.84 185 MET A N 1
ATOM 1400 C CA . MET A 1 185 ? 12.915 -32.102 -13.579 1.00 45.84 185 MET A CA 1
ATOM 1401 C C . MET A 1 185 ? 12.659 -30.786 -14.332 1.00 45.84 185 MET A C 1
ATOM 1403 O O . MET A 1 185 ? 12.064 -30.801 -15.405 1.00 45.84 185 MET A O 1
ATOM 1407 N N . GLY A 1 186 ? 13.160 -29.666 -13.797 1.00 34.03 186 GLY A N 1
ATOM 1408 C CA . GLY A 1 186 ? 13.171 -28.351 -14.453 1.00 34.03 186 GLY A CA 1
ATOM 1409 C C . GLY A 1 186 ? 13.267 -27.210 -13.435 1.00 34.03 186 GLY A C 1
ATOM 1410 O O . GLY A 1 186 ? 12.240 -26.759 -12.938 1.00 34.03 186 GLY A O 1
ATOM 1411 N N . ALA A 1 187 ? 14.503 -26.783 -13.132 1.00 39.22 187 ALA A N 1
ATOM 1412 C CA . ALA A 1 187 ? 14.920 -26.067 -11.916 1.00 39.22 187 ALA A CA 1
ATOM 1413 C C . ALA A 1 187 ? 14.546 -26.845 -10.644 1.00 39.22 187 ALA A C 1
ATOM 1415 O O . ALA A 1 187 ? 13.394 -27.215 -10.441 1.00 39.22 187 ALA A O 1
ATOM 1416 N N . GLN A 1 188 ? 15.516 -27.140 -9.778 1.00 36.09 188 GLN A N 1
ATOM 1417 C CA . GLN A 1 188 ? 15.222 -27.717 -8.467 1.00 36.09 188 GLN A CA 1
ATOM 1418 C C . GLN A 1 188 ? 14.377 -26.687 -7.701 1.00 36.09 188 GLN A C 1
ATOM 1420 O O . GLN A 1 188 ? 14.907 -25.759 -7.098 1.00 36.09 188 GLN A O 1
ATOM 1425 N N . ARG A 1 189 ? 13.045 -26.785 -7.795 1.00 47.88 189 ARG A N 1
ATOM 1426 C CA . ARG A 1 189 ? 12.140 -26.014 -6.950 1.00 47.88 189 ARG A CA 1
ATOM 1427 C C . ARG A 1 189 ? 12.426 -26.506 -5.546 1.00 47.88 189 ARG A C 1
ATOM 1429 O O . ARG A 1 189 ? 12.095 -27.646 -5.236 1.00 47.88 189 ARG A O 1
ATOM 1436 N N . ILE A 1 190 ? 13.113 -25.695 -4.748 1.00 51.47 190 ILE A N 1
ATOM 1437 C CA . ILE A 1 190 ? 13.350 -26.003 -3.341 1.00 51.47 190 ILE A CA 1
ATOM 1438 C C . ILE A 1 190 ? 11.955 -26.056 -2.709 1.00 51.47 190 ILE A C 1
ATOM 1440 O O . ILE A 1 190 ? 11.289 -25.018 -2.668 1.00 51.47 190 ILE A O 1
ATOM 1444 N N . PRO A 1 191 ? 11.447 -27.237 -2.310 1.00 58.22 191 PRO A N 1
ATOM 1445 C CA . PRO A 1 191 ? 10.132 -27.311 -1.701 1.00 58.22 191 PRO A CA 1
ATOM 1446 C C . PRO A 1 191 ? 10.176 -26.477 -0.421 1.00 58.22 191 PRO A C 1
ATOM 1448 O O . PRO A 1 191 ? 10.988 -26.751 0.460 1.00 58.22 191 PRO A O 1
ATOM 1451 N N . ILE A 1 192 ? 9.338 -25.440 -0.327 1.00 64.38 192 ILE A N 1
ATOM 1452 C CA . ILE A 1 192 ? 9.202 -24.676 0.915 1.00 64.38 192 ILE A CA 1
ATOM 1453 C C . ILE A 1 192 ? 8.414 -25.571 1.874 1.00 64.38 192 ILE A C 1
ATOM 1455 O O . ILE A 1 192 ? 7.245 -25.860 1.598 1.00 64.38 192 ILE A O 1
ATOM 1459 N N . PRO A 1 193 ? 9.024 -26.058 2.966 1.00 62.09 193 PRO A N 1
ATOM 1460 C CA . PRO A 1 193 ? 8.348 -26.970 3.869 1.00 62.09 193 PRO A CA 1
ATOM 1461 C C . PRO A 1 193 ? 7.128 -26.278 4.486 1.00 62.09 193 PRO A C 1
ATOM 1463 O O . PRO A 1 193 ? 7.220 -25.179 5.037 1.00 62.09 193 PRO A O 1
ATOM 1466 N N . ILE A 1 194 ? 5.968 -26.929 4.394 1.00 74.62 194 ILE A N 1
ATOM 1467 C CA . ILE A 1 194 ? 4.738 -26.467 5.037 1.00 74.62 194 ILE A CA 1
ATOM 1468 C C . ILE A 1 194 ? 4.722 -27.048 6.447 1.00 74.62 194 ILE A C 1
ATOM 1470 O O . ILE A 1 194 ? 4.218 -28.143 6.685 1.00 74.62 194 ILE A O 1
ATOM 1474 N N . VAL A 1 195 ? 5.319 -26.316 7.381 1.00 76.50 195 VAL A N 1
ATOM 1475 C CA . VAL A 1 195 ? 5.229 -26.620 8.810 1.00 76.50 195 VAL A CA 1
ATOM 1476 C C . VAL A 1 195 ? 4.229 -25.647 9.410 1.00 76.50 195 VAL A C 1
ATOM 1478 O O . VAL A 1 195 ? 4.519 -24.461 9.526 1.00 76.50 195 VAL A O 1
ATOM 1481 N N . VAL A 1 196 ? 3.040 -26.143 9.753 1.00 76.69 196 VAL A N 1
ATOM 1482 C CA . VAL A 1 196 ? 2.008 -25.345 10.426 1.00 76.69 196 VAL A CA 1
ATOM 1483 C C . VAL A 1 196 ? 2.273 -25.403 11.933 1.00 76.69 196 VAL A C 1
ATOM 1485 O O . VAL A 1 196 ? 2.164 -26.487 12.513 1.00 76.69 196 VAL A O 1
ATOM 1488 N N . PRO A 1 197 ? 2.639 -24.287 12.588 1.00 78.31 197 PRO A N 1
ATOM 1489 C CA . PRO A 1 197 ? 2.806 -24.264 14.037 1.00 78.31 197 PRO A CA 1
ATOM 1490 C C . PRO A 1 197 ? 1.464 -24.469 14.745 1.00 78.31 197 PRO A C 1
ATOM 1492 O O . PRO A 1 197 ? 0.415 -24.128 14.199 1.00 78.31 197 PRO A O 1
ATOM 1495 N N . GLU A 1 198 ? 1.488 -24.948 15.991 1.00 77.00 198 GLU A N 1
ATOM 1496 C CA . GLU A 1 198 ? 0.276 -25.055 16.811 1.00 77.00 198 GLU A CA 1
ATOM 1497 C C . GLU A 1 198 ? -0.441 -23.698 16.899 1.00 77.00 198 GLU A C 1
ATOM 1499 O O . GLU A 1 198 ? 0.177 -22.685 17.243 1.00 77.00 198 GLU A O 1
ATOM 1504 N N . GLY A 1 199 ? -1.740 -23.686 16.593 1.00 75.38 199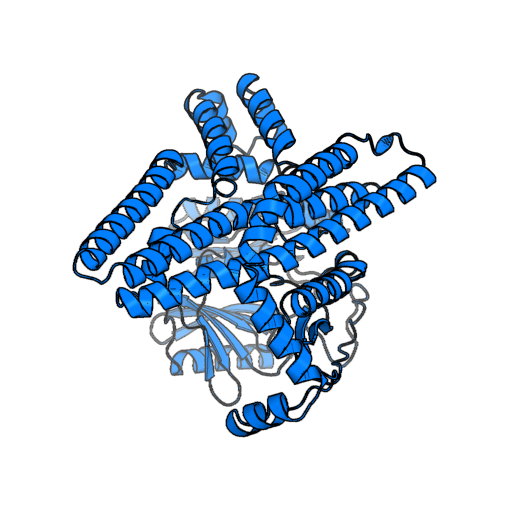 GLY A N 1
ATOM 1505 C CA . GLY A 1 199 ? -2.603 -22.512 16.670 1.00 75.38 199 GLY A CA 1
ATOM 1506 C C . GLY A 1 199 ? -3.581 -22.361 15.510 1.00 75.38 199 GLY A C 1
ATOM 1507 O O . GLY A 1 199 ? -3.489 -23.051 14.497 1.00 75.38 199 GLY A O 1
ATOM 1508 N N . HIS A 1 200 ? -4.508 -21.420 15.659 1.00 77.44 200 HIS A N 1
ATOM 1509 C CA . HIS A 1 200 ? -5.430 -20.984 14.626 1.00 77.44 200 HIS A CA 1
ATOM 1510 C C . HIS A 1 200 ? -4.822 -19.821 13.833 1.00 77.44 200 HIS A C 1
ATOM 1512 O O . HIS A 1 200 ? -4.831 -18.668 14.268 1.00 77.44 200 HIS A O 1
ATOM 1518 N N . TRP A 1 201 ? -4.298 -20.143 12.655 1.00 80.56 201 TRP A N 1
ATOM 1519 C CA . TRP A 1 201 ? -3.653 -19.204 11.742 1.00 80.56 201 TRP A CA 1
ATOM 1520 C C . TRP A 1 201 ? -4.621 -18.736 10.658 1.00 80.56 201 TRP A C 1
ATOM 1522 O O . TRP A 1 201 ? -5.313 -19.549 10.047 1.00 80.56 201 TRP A O 1
ATOM 1532 N N . ILE A 1 202 ? -4.641 -17.432 10.388 1.00 78.88 202 ILE A N 1
ATOM 1533 C CA . ILE A 1 202 ? -5.445 -16.825 9.322 1.00 78.88 202 ILE A CA 1
ATOM 1534 C C . ILE A 1 202 ? -4.495 -16.261 8.272 1.00 78.88 202 ILE A C 1
ATOM 1536 O O . ILE A 1 202 ? -3.503 -15.617 8.607 1.00 78.88 202 ILE A O 1
ATOM 1540 N N . ARG A 1 203 ? -4.769 -16.532 6.992 1.00 84.38 203 ARG A N 1
ATOM 1541 C CA . ARG A 1 203 ? -3.955 -16.004 5.895 1.00 84.38 203 ARG A CA 1
ATOM 1542 C C . ARG A 1 203 ? -4.121 -14.490 5.822 1.00 84.38 203 ARG A C 1
ATOM 1544 O O . ARG A 1 203 ? -5.244 -14.009 5.696 1.00 84.38 203 ARG A O 1
ATOM 1551 N N . GLN A 1 204 ? -3.001 -13.781 5.811 1.00 82.69 204 GLN A N 1
ATOM 1552 C CA . GLN A 1 204 ? -2.952 -12.334 5.680 1.00 82.69 204 GLN A CA 1
ATOM 1553 C C . GLN A 1 204 ? -2.848 -11.993 4.193 1.00 82.69 204 GLN A C 1
ATOM 1555 O O . GLN A 1 204 ? -1.771 -12.047 3.606 1.00 82.69 204 GLN A O 1
ATOM 1560 N N . LYS A 1 205 ? -3.990 -11.757 3.545 1.00 78.25 205 LYS A N 1
ATOM 1561 C CA . LYS A 1 205 ? -4.055 -11.529 2.089 1.00 78.25 205 LYS A CA 1
ATOM 1562 C C . LYS A 1 205 ? -4.167 -10.049 1.735 1.00 78.25 205 LYS A C 1
ATOM 1564 O O . LYS A 1 205 ? -3.907 -9.678 0.598 1.00 78.25 205 LYS A O 1
ATOM 1569 N N . GLU A 1 206 ? -4.583 -9.231 2.696 1.00 77.19 206 GLU A N 1
ATOM 1570 C CA . GLU A 1 206 ? -4.863 -7.811 2.525 1.00 77.19 206 GLU A CA 1
ATOM 1571 C C . GLU A 1 206 ? -3.574 -7.007 2.323 1.00 77.19 206 GLU A C 1
ATOM 1573 O O . GLU A 1 206 ? -3.535 -6.145 1.453 1.00 77.19 206 GLU A O 1
ATOM 1578 N N . HIS A 1 207 ? -2.517 -7.314 3.084 1.00 82.88 207 HIS A N 1
ATOM 1579 C CA . HIS A 1 207 ? -1.215 -6.648 2.963 1.00 82.88 207 HIS A CA 1
ATOM 1580 C C . HIS A 1 207 ? -0.203 -7.530 2.218 1.00 82.88 207 HIS A C 1
ATOM 1582 O O . HIS A 1 207 ? 0.641 -7.011 1.492 1.00 82.88 207 HIS A O 1
ATOM 1588 N N . PHE A 1 208 ? -0.331 -8.862 2.318 1.00 83.56 208 PHE A N 1
ATOM 1589 C CA . PHE A 1 208 ? 0.531 -9.824 1.620 1.00 83.56 208 PHE A CA 1
ATOM 1590 C C . PHE A 1 208 ? -0.264 -10.708 0.635 1.00 83.56 208 PHE A C 1
ATOM 1592 O O . PHE A 1 208 ? -0.432 -11.915 0.839 1.00 83.56 208 PHE A O 1
ATOM 1599 N N . PRO A 1 209 ? -0.759 -10.137 -0.484 1.00 79.31 209 PRO A N 1
ATOM 1600 C CA . PRO A 1 209 ? -1.551 -10.874 -1.475 1.00 79.31 209 PRO A CA 1
ATOM 1601 C C . PRO A 1 209 ? -0.726 -11.882 -2.291 1.00 79.31 209 PRO A C 1
ATOM 1603 O O . PRO A 1 209 ? -1.299 -12.717 -2.994 1.00 79.31 209 PRO A O 1
ATOM 1606 N N . LYS A 1 210 ? 0.608 -11.817 -2.205 1.00 82.38 210 LYS A N 1
ATOM 1607 C CA . LYS A 1 210 ? 1.578 -12.690 -2.884 1.00 82.38 210 LYS A CA 1
ATOM 1608 C C . LYS A 1 210 ? 2.461 -13.408 -1.849 1.00 82.38 210 LYS A C 1
ATOM 1610 O O . LYS A 1 210 ? 2.529 -12.949 -0.708 1.00 82.38 210 LYS A O 1
ATOM 1615 N N . PRO A 1 211 ? 3.142 -14.510 -2.218 1.00 83.06 211 PRO A N 1
ATOM 1616 C CA . PRO A 1 211 ? 4.146 -15.117 -1.352 1.00 83.06 211 PRO A CA 1
ATOM 1617 C C . PRO A 1 211 ? 5.236 -14.104 -0.991 1.00 83.06 211 PRO A C 1
ATOM 1619 O O . PRO A 1 211 ? 5.686 -13.353 -1.857 1.00 83.06 211 PRO A O 1
ATOM 1622 N N . MET A 1 212 ? 5.656 -14.106 0.271 1.00 87.31 212 MET A N 1
ATOM 1623 C CA . MET A 1 212 ? 6.691 -13.205 0.774 1.00 87.31 212 MET A CA 1
ATOM 1624 C C . MET A 1 212 ? 8.076 -13.729 0.396 1.00 87.31 212 MET A C 1
ATOM 1626 O O . MET A 1 212 ? 8.349 -14.932 0.491 1.00 87.31 212 MET A O 1
ATOM 1630 N N . SER A 1 213 ? 8.963 -12.829 -0.026 1.00 87.94 213 SER A N 1
ATOM 1631 C CA . SER A 1 213 ? 10.328 -13.203 -0.391 1.00 87.94 213 SER A CA 1
ATOM 1632 C C . SER A 1 213 ? 11.152 -13.625 0.838 1.00 87.94 213 SER A C 1
ATOM 1634 O O . SER A 1 213 ? 10.961 -13.080 1.929 1.00 87.94 213 SER A O 1
ATOM 1636 N N . PRO A 1 214 ? 12.120 -14.557 0.697 1.00 88.25 214 PRO A N 1
ATOM 1637 C CA . PRO A 1 214 ? 13.016 -14.917 1.798 1.00 88.25 214 PRO A CA 1
ATOM 1638 C C . PRO A 1 214 ? 13.779 -13.719 2.375 1.00 88.25 214 PRO A C 1
ATOM 1640 O O . PRO A 1 214 ? 13.992 -13.659 3.584 1.00 88.25 214 PRO A O 1
ATOM 1643 N N . MET A 1 215 ? 14.150 -12.755 1.521 1.00 89.44 215 MET A N 1
ATOM 1644 C CA . MET A 1 215 ? 14.819 -11.521 1.938 1.00 89.44 215 MET A CA 1
ATOM 1645 C C . MET A 1 215 ? 13.933 -10.722 2.892 1.00 89.44 215 MET A C 1
ATOM 1647 O O . MET A 1 215 ? 14.346 -10.416 4.007 1.00 89.44 215 MET A O 1
ATOM 1651 N N . HIS A 1 216 ? 12.690 -10.449 2.502 1.00 91.31 216 HIS A N 1
ATOM 1652 C CA . HIS A 1 216 ? 11.776 -9.680 3.335 1.00 91.31 216 HIS A CA 1
ATOM 1653 C C . HIS A 1 216 ? 11.419 -10.410 4.643 1.00 91.31 216 HIS A C 1
ATOM 1655 O O . HIS A 1 216 ? 11.424 -9.830 5.732 1.00 91.31 216 HIS A O 1
ATOM 1661 N N . ALA A 1 217 ? 11.201 -11.723 4.557 1.00 90.81 217 ALA A N 1
ATOM 1662 C CA . ALA A 1 217 ? 10.892 -12.566 5.706 1.00 90.81 217 ALA A CA 1
ATOM 1663 C C . ALA A 1 217 ? 12.008 -12.623 6.759 1.00 90.81 217 ALA A C 1
ATOM 1665 O O . ALA A 1 217 ? 11.720 -12.882 7.928 1.00 90.81 217 ALA A O 1
ATOM 1666 N N . SER A 1 218 ? 13.264 -12.392 6.359 1.00 90.62 218 SER A N 1
ATOM 1667 C CA . SER A 1 218 ? 14.429 -12.485 7.246 1.00 90.62 218 SER A CA 1
ATOM 1668 C C . SER A 1 218 ? 14.410 -11.477 8.401 1.00 90.62 218 SER A C 1
ATOM 1670 O O . SER A 1 218 ? 15.003 -11.747 9.445 1.00 90.62 218 SER A O 1
ATOM 1672 N N . TYR A 1 219 ? 13.690 -10.358 8.252 1.00 91.31 219 TYR A N 1
ATOM 1673 C CA . TYR A 1 219 ? 13.620 -9.301 9.262 1.00 91.31 219 TYR A CA 1
ATOM 1674 C C . TYR A 1 219 ? 12.183 -8.888 9.622 1.00 91.31 219 TYR A C 1
ATOM 1676 O O . TYR A 1 219 ? 11.876 -8.682 10.798 1.00 91.31 219 TYR A O 1
ATOM 1684 N N . ALA A 1 220 ? 11.269 -8.805 8.648 1.00 91.50 220 ALA A N 1
ATOM 1685 C CA . ALA A 1 220 ? 10.020 -8.065 8.833 1.00 91.50 220 ALA A CA 1
ATOM 1686 C C . ALA A 1 220 ? 9.028 -8.714 9.810 1.00 91.50 220 ALA A C 1
ATOM 1688 O O . ALA A 1 220 ? 8.445 -8.017 10.639 1.00 91.50 220 ALA A O 1
ATOM 1689 N N . LEU A 1 221 ? 8.829 -10.038 9.759 1.00 91.50 221 LEU A N 1
ATOM 1690 C CA . LEU A 1 221 ? 7.768 -10.697 10.541 1.00 91.50 221 LEU A CA 1
ATOM 1691 C C . LEU A 1 221 ? 7.974 -10.571 12.058 1.00 91.50 221 LEU A C 1
ATOM 1693 O O . LEU A 1 221 ? 7.036 -10.265 12.802 1.00 91.50 221 LEU A O 1
ATOM 1697 N N . THR A 1 222 ? 9.211 -10.771 12.518 1.00 89.88 222 THR A N 1
ATOM 1698 C CA . THR A 1 222 ? 9.570 -10.612 13.933 1.00 89.88 222 THR A CA 1
ATOM 1699 C C . THR A 1 222 ? 9.454 -9.149 14.348 1.00 89.88 222 THR A C 1
ATOM 1701 O O . THR A 1 222 ? 8.865 -8.850 15.385 1.00 89.88 222 THR A O 1
ATOM 1704 N N . MET A 1 223 ? 9.917 -8.225 13.500 1.00 93.12 223 MET A N 1
ATOM 1705 C CA . MET A 1 223 ? 9.829 -6.785 13.756 1.00 93.12 223 MET A CA 1
ATOM 1706 C C . MET A 1 223 ? 8.380 -6.299 13.891 1.00 93.12 223 MET A C 1
ATOM 1708 O O . MET A 1 223 ? 8.085 -5.526 14.806 1.00 93.12 223 MET A O 1
ATOM 1712 N N . MET A 1 224 ? 7.461 -6.781 13.048 1.00 92.25 224 MET A N 1
ATOM 1713 C CA . MET A 1 224 ? 6.025 -6.490 13.170 1.00 92.25 224 MET A CA 1
ATOM 1714 C C . MET A 1 224 ? 5.449 -7.052 14.475 1.00 92.25 224 MET A C 1
ATOM 1716 O O . MET A 1 224 ? 4.796 -6.331 15.231 1.00 92.25 224 MET A O 1
ATOM 1720 N N . THR A 1 225 ? 5.747 -8.319 14.782 1.00 93.00 225 THR A N 1
ATOM 1721 C CA . THR A 1 225 ? 5.284 -8.993 16.008 1.00 93.00 225 THR A CA 1
ATOM 1722 C C . THR A 1 225 ? 5.735 -8.252 17.273 1.00 93.00 225 THR A C 1
ATOM 1724 O O . THR A 1 225 ? 4.963 -8.087 18.224 1.00 93.00 225 THR A O 1
ATOM 1727 N N . ASP A 1 226 ? 6.980 -7.779 17.300 1.00 93.12 226 ASP A N 1
ATOM 1728 C CA . ASP A 1 226 ? 7.544 -7.054 18.438 1.00 93.12 226 ASP A CA 1
ATOM 1729 C C . ASP A 1 226 ? 6.983 -5.630 18.548 1.00 93.12 226 ASP A C 1
ATOM 1731 O O . ASP A 1 226 ? 6.628 -5.191 19.645 1.00 93.12 226 ASP A O 1
ATOM 1735 N N . SER A 1 227 ? 6.810 -4.938 17.420 1.00 92.81 227 SER A N 1
ATOM 1736 C CA . SER A 1 227 ? 6.231 -3.588 17.374 1.00 92.81 227 SER A CA 1
ATOM 1737 C C . SER A 1 227 ? 4.775 -3.571 17.849 1.00 92.81 227 SER A C 1
ATOM 1739 O O . SER A 1 227 ? 4.381 -2.715 18.645 1.00 92.81 227 SER A O 1
ATOM 1741 N N . ILE A 1 228 ? 3.976 -4.565 17.450 1.00 92.00 228 ILE A N 1
ATOM 1742 C CA . ILE A 1 228 ? 2.589 -4.705 17.912 1.00 92.00 228 ILE A CA 1
ATOM 1743 C C . ILE A 1 228 ? 2.540 -5.003 19.412 1.00 92.00 228 ILE A C 1
ATOM 1745 O O . ILE A 1 228 ? 1.694 -4.450 20.117 1.00 92.00 228 ILE A O 1
ATOM 1749 N N . ARG A 1 229 ? 3.473 -5.804 19.941 1.00 91.44 229 ARG A N 1
ATOM 1750 C CA . ARG A 1 229 ? 3.565 -6.060 21.388 1.00 91.44 229 ARG A CA 1
ATOM 1751 C C . ARG A 1 229 ? 3.778 -4.766 22.178 1.00 91.44 229 ARG A C 1
ATOM 1753 O O . ARG A 1 229 ? 3.178 -4.597 23.241 1.00 91.44 229 ARG A O 1
ATOM 1760 N N . LEU A 1 230 ? 4.596 -3.843 21.665 1.00 90.12 230 LEU A N 1
ATOM 1761 C CA . LEU A 1 230 ? 4.807 -2.532 22.288 1.00 90.12 230 LEU A CA 1
ATOM 1762 C C . LEU A 1 230 ? 3.502 -1.732 22.357 1.00 90.12 230 LEU A C 1
ATOM 1764 O O . LEU A 1 230 ? 3.132 -1.295 23.445 1.00 90.12 230 LEU A O 1
ATOM 1768 N N . LEU A 1 231 ? 2.754 -1.641 21.250 1.00 89.00 231 LEU A N 1
ATOM 1769 C CA . LEU A 1 231 ? 1.422 -1.024 21.235 1.00 89.00 231 LEU A CA 1
ATOM 1770 C C . LEU A 1 231 ? 0.488 -1.665 22.278 1.00 89.00 231 LEU A C 1
ATOM 1772 O O . LEU A 1 231 ? -0.157 -0.952 23.052 1.00 89.00 231 LEU A O 1
ATOM 1776 N N . MET A 1 232 ? 0.403 -3.001 22.313 1.00 88.25 232 MET A N 1
ATOM 1777 C CA . MET A 1 232 ? -0.483 -3.707 23.248 1.00 88.25 232 MET A CA 1
ATOM 1778 C C . MET A 1 232 ? -0.154 -3.373 24.706 1.00 88.25 232 MET A C 1
ATOM 1780 O O . MET A 1 232 ? -1.067 -3.213 25.521 1.00 88.25 232 MET A O 1
ATOM 1784 N N . ASN A 1 233 ? 1.133 -3.231 25.031 1.00 87.06 233 ASN A N 1
ATOM 1785 C CA . ASN A 1 233 ? 1.606 -2.863 26.364 1.00 87.06 233 ASN A CA 1
ATOM 1786 C C . ASN A 1 233 ? 1.367 -1.382 26.695 1.00 87.06 233 ASN A C 1
ATOM 1788 O O . ASN A 1 233 ? 0.985 -1.068 27.826 1.00 87.06 233 ASN A O 1
ATOM 1792 N N . ASP A 1 234 ? 1.539 -0.484 25.723 1.00 86.44 234 ASP A N 1
ATOM 1793 C CA . ASP A 1 234 ? 1.291 0.951 25.892 1.00 86.44 234 ASP A CA 1
ATOM 1794 C C . ASP A 1 234 ? -0.193 1.226 26.172 1.00 86.44 234 ASP A C 1
ATOM 1796 O O . ASP A 1 234 ? -0.537 1.972 27.097 1.00 86.44 234 ASP A O 1
ATOM 1800 N N . VAL A 1 235 ? -1.082 0.570 25.418 1.00 84.56 235 VAL A N 1
ATOM 1801 C CA . VAL A 1 235 ? -2.535 0.736 25.548 1.00 84.56 235 VAL A CA 1
ATOM 1802 C C . VAL A 1 235 ? -3.112 -0.101 26.690 1.00 84.56 235 VAL A C 1
ATOM 1804 O O . VAL A 1 235 ? -4.066 0.329 27.331 1.00 84.56 235 VAL A O 1
ATOM 1807 N N . GLY A 1 236 ? -2.540 -1.270 26.988 1.00 84.56 236 GLY A N 1
ATOM 1808 C CA . GLY A 1 236 ? -3.067 -2.208 27.983 1.00 84.56 236 GLY A CA 1
ATOM 1809 C C . GLY A 1 236 ? -4.172 -3.121 27.443 1.00 84.56 236 GLY A C 1
ATOM 1810 O O . GLY A 1 236 ? -5.022 -3.578 28.211 1.00 84.56 236 GLY A O 1
ATOM 1811 N N . LEU A 1 237 ? -4.190 -3.394 26.134 1.00 81.25 237 LEU A N 1
ATOM 1812 C CA . LEU A 1 237 ? -5.181 -4.290 25.533 1.00 81.25 237 LEU A CA 1
ATOM 1813 C C . LEU A 1 237 ? -5.028 -5.727 26.074 1.00 81.25 237 LEU A C 1
ATOM 1815 O O . LEU A 1 237 ? -3.915 -6.164 26.394 1.00 81.25 237 LEU A O 1
ATOM 1819 N N . PRO A 1 238 ? -6.128 -6.500 26.182 1.00 77.50 238 PRO A N 1
ATOM 1820 C CA . PRO A 1 238 ? -6.111 -7.879 26.671 1.00 77.50 238 PRO A CA 1
ATOM 1821 C C . PRO A 1 238 ? -5.631 -8.871 25.594 1.00 77.50 238 PRO A C 1
ATOM 1823 O O . PRO A 1 238 ? -6.171 -9.965 25.470 1.00 77.50 238 PRO A O 1
ATOM 1826 N N . ILE A 1 239 ? -4.630 -8.474 24.813 1.00 82.19 239 ILE A N 1
ATOM 1827 C CA . ILE A 1 239 ? -3.956 -9.236 23.760 1.00 82.19 239 ILE A CA 1
ATOM 1828 C C . ILE A 1 239 ? -2.456 -9.039 23.991 1.00 82.19 239 ILE A C 1
ATOM 1830 O O . ILE A 1 239 ? -2.028 -7.940 24.340 1.00 82.19 239 ILE A O 1
ATOM 1834 N N . GLU A 1 240 ? -1.661 -10.098 23.858 1.00 84.69 240 GLU A N 1
ATOM 1835 C CA . GLU A 1 240 ? -0.210 -10.008 24.035 1.00 84.69 240 GLU A CA 1
ATOM 1836 C C . GLU A 1 240 ? 0.451 -9.406 22.790 1.00 84.69 240 GLU A C 1
ATOM 1838 O O . GLU A 1 240 ? 1.197 -8.439 22.898 1.00 84.69 240 GLU A O 1
ATOM 1843 N N . THR A 1 241 ? 0.159 -9.963 21.612 1.00 90.88 241 THR A N 1
ATOM 1844 C CA . THR A 1 241 ? 0.586 -9.450 20.301 1.00 90.88 241 THR A CA 1
ATOM 1845 C C . THR A 1 241 ? -0.196 -10.143 19.172 1.00 90.88 241 THR A C 1
ATOM 1847 O O . THR A 1 241 ? -1.051 -10.992 19.440 1.00 90.88 241 THR A O 1
ATOM 1850 N N . ILE A 1 242 ? 0.105 -9.803 17.921 1.00 90.06 242 ILE A N 1
ATOM 1851 C CA . ILE A 1 242 ? -0.231 -10.588 16.732 1.00 90.06 242 ILE A CA 1
ATOM 1852 C C . ILE A 1 242 ? 1.070 -11.236 16.251 1.00 90.06 242 ILE A C 1
ATOM 1854 O O . ILE A 1 242 ? 2.054 -10.543 16.010 1.00 90.06 242 ILE A O 1
ATOM 1858 N N . ASP A 1 243 ? 1.084 -12.564 16.192 1.00 89.94 243 ASP A N 1
ATOM 1859 C CA . ASP A 1 243 ? 2.222 -13.362 15.730 1.00 89.94 243 ASP A CA 1
ATOM 1860 C C . ASP A 1 243 ? 2.086 -13.593 14.225 1.00 89.94 243 ASP A C 1
ATOM 1862 O O . ASP A 1 243 ? 1.012 -13.992 13.765 1.00 89.94 243 ASP A O 1
ATOM 1866 N N . PHE A 1 244 ? 3.162 -13.352 13.476 1.00 91.75 244 PHE A N 1
ATOM 1867 C CA . PHE A 1 244 ? 3.213 -13.559 12.029 1.00 91.75 244 PHE A CA 1
ATOM 1868 C C . PHE A 1 244 ? 4.161 -14.698 11.672 1.00 91.75 244 PHE A C 1
ATOM 1870 O O . PHE A 1 244 ? 5.287 -14.775 12.169 1.00 91.75 244 PHE A O 1
ATOM 1877 N N . ARG A 1 245 ? 3.736 -15.580 10.763 1.00 88.50 245 ARG A N 1
ATOM 1878 C CA . ARG A 1 245 ? 4.545 -16.711 10.289 1.00 88.50 245 ARG A CA 1
ATOM 1879 C C . ARG A 1 245 ? 4.414 -16.919 8.795 1.00 88.50 245 ARG A C 1
ATOM 1881 O O . ARG A 1 245 ? 3.355 -16.696 8.215 1.00 88.50 245 ARG A O 1
ATOM 1888 N N . LEU A 1 246 ? 5.487 -17.434 8.200 1.00 89.00 246 LEU A N 1
ATOM 1889 C CA . LEU A 1 246 ? 5.419 -18.030 6.876 1.00 89.00 246 LEU A CA 1
ATOM 1890 C C . LEU A 1 246 ? 4.956 -19.477 6.972 1.00 89.00 246 LEU A C 1
ATOM 1892 O O . LEU A 1 246 ? 5.577 -20.289 7.655 1.00 89.00 246 LEU A O 1
ATOM 1896 N N . ILE A 1 247 ? 3.904 -19.804 6.231 1.00 82.12 247 ILE A N 1
ATOM 1897 C CA . ILE A 1 247 ? 3.429 -21.174 6.046 1.00 82.12 247 ILE A CA 1
ATOM 1898 C C . ILE A 1 247 ? 3.344 -21.407 4.537 1.00 82.12 247 ILE A C 1
ATOM 1900 O O . ILE A 1 247 ? 2.508 -20.822 3.850 1.00 82.12 247 ILE A O 1
ATOM 1904 N N . GLY A 1 248 ? 4.267 -22.211 3.999 1.00 78.25 248 GLY A N 1
ATOM 1905 C CA . GLY A 1 248 ? 4.357 -22.457 2.554 1.00 78.25 248 GLY A CA 1
ATOM 1906 C C . GLY A 1 248 ? 4.662 -21.204 1.721 1.00 78.25 248 GLY A C 1
ATOM 1907 O O . GLY A 1 248 ? 4.162 -21.081 0.609 1.00 78.25 248 GLY A O 1
ATOM 1908 N N . GLY A 1 249 ? 5.429 -20.254 2.271 1.00 81.88 249 GLY A N 1
ATOM 1909 C CA . GLY A 1 249 ? 5.784 -18.987 1.612 1.00 81.88 249 GLY A CA 1
ATOM 1910 C C . GLY A 1 249 ? 4.730 -17.878 1.728 1.00 81.88 249 GLY A C 1
ATOM 1911 O O . GLY A 1 249 ? 4.980 -16.752 1.314 1.00 81.88 249 GLY A O 1
ATOM 1912 N N . TRP A 1 250 ? 3.571 -18.163 2.321 1.00 87.00 250 TRP A N 1
ATOM 1913 C CA . TRP A 1 250 ? 2.507 -17.185 2.544 1.00 87.00 250 TRP A CA 1
ATOM 1914 C C . TRP A 1 250 ? 2.527 -16.664 3.973 1.00 87.00 250 TRP A C 1
ATOM 1916 O O . TRP A 1 250 ? 2.814 -17.425 4.899 1.00 87.00 250 TRP A O 1
ATOM 1926 N N . VAL A 1 251 ? 2.175 -15.392 4.153 1.00 86.56 251 VAL A N 1
ATOM 1927 C CA . VAL A 1 251 ? 2.067 -14.778 5.479 1.00 86.56 251 VAL A CA 1
ATOM 1928 C C . VAL A 1 251 ? 0.743 -15.172 6.127 1.00 86.56 251 VAL A C 1
ATOM 1930 O O . VAL A 1 251 ? -0.338 -15.003 5.557 1.00 86.56 251 VAL A O 1
ATOM 1933 N N . TYR A 1 252 ? 0.844 -15.692 7.341 1.00 88.19 252 TYR A N 1
ATOM 1934 C CA . TYR A 1 252 ? -0.275 -15.950 8.228 1.00 88.19 252 TYR A CA 1
ATOM 1935 C C . TYR A 1 252 ? -0.099 -15.160 9.511 1.00 88.19 252 TYR A C 1
ATOM 1937 O O . TYR A 1 252 ? 1.022 -14.953 9.977 1.00 88.19 252 TYR A O 1
ATOM 1945 N N . GLU A 1 253 ? -1.221 -14.783 10.101 1.00 88.19 253 GLU A N 1
ATOM 1946 C CA . GLU A 1 253 ? -1.277 -14.098 11.378 1.00 88.19 253 GLU A CA 1
ATOM 1947 C C . GLU A 1 253 ? -2.133 -14.864 12.383 1.00 88.19 253 GLU A C 1
ATOM 1949 O O . GLU A 1 253 ? -3.033 -15.638 12.031 1.00 88.19 253 GLU A O 1
ATOM 1954 N N . ARG A 1 254 ? -1.843 -14.635 13.660 1.00 86.50 254 ARG A N 1
ATOM 1955 C CA . ARG A 1 254 ? -2.638 -15.137 14.773 1.00 86.50 254 ARG A CA 1
ATOM 1956 C C . ARG A 1 254 ? -2.596 -14.160 15.939 1.00 86.50 254 ARG A C 1
ATOM 1958 O O . ARG A 1 254 ? -1.535 -13.685 16.334 1.00 86.50 254 ARG A O 1
ATOM 1965 N N . ILE A 1 255 ? -3.748 -13.944 16.568 1.00 84.81 255 ILE A N 1
ATOM 1966 C CA . ILE A 1 255 ? -3.849 -13.192 17.822 1.00 84.81 255 ILE A CA 1
ATOM 1967 C C . ILE A 1 255 ? -3.302 -14.044 18.972 1.00 84.81 255 ILE A C 1
ATOM 1969 O O . ILE A 1 255 ? -3.793 -15.141 19.231 1.00 84.81 255 ILE A O 1
ATOM 1973 N N . VAL A 1 256 ? -2.320 -13.522 19.706 1.00 85.00 256 VAL A N 1
ATOM 1974 C CA . VAL A 1 256 ? -1.758 -14.182 20.887 1.00 85.00 256 VAL A CA 1
ATOM 1975 C C . VAL A 1 256 ? -2.486 -13.683 22.139 1.00 85.00 256 VAL A C 1
ATOM 1977 O O . VAL A 1 256 ? -2.342 -12.511 22.506 1.00 85.00 256 VAL A O 1
ATOM 1980 N N . PRO A 1 257 ? -3.266 -14.532 22.832 1.00 77.12 257 PRO A N 1
ATOM 1981 C CA . PRO A 1 257 ? -3.948 -14.124 24.052 1.00 77.12 257 PRO A CA 1
ATOM 1982 C C . PRO A 1 257 ? -2.957 -13.957 25.220 1.00 77.12 257 PRO A C 1
ATOM 1984 O O . PRO A 1 257 ? -1.847 -14.501 25.187 1.00 77.12 257 PRO A O 1
ATOM 1987 N N . PRO A 1 258 ? -3.353 -13.264 26.303 1.00 71.56 258 PRO A N 1
ATOM 1988 C CA . PRO A 1 258 ? -2.538 -13.151 27.506 1.00 71.56 258 PRO A CA 1
ATOM 1989 C C . PRO A 1 258 ? -2.147 -14.535 28.045 1.00 71.56 258 PRO A C 1
ATOM 1991 O O . PRO A 1 258 ? -3.006 -15.380 28.298 1.00 71.56 258 PRO A O 1
ATOM 1994 N N . GLY A 1 259 ? -0.845 -14.770 28.226 1.00 69.00 259 GLY A N 1
ATOM 1995 C CA . GLY A 1 259 ? -0.301 -16.072 28.635 1.00 69.00 259 GLY A CA 1
ATOM 1996 C C . GLY A 1 259 ? 0.062 -17.022 27.484 1.00 69.00 259 GLY A C 1
ATOM 1997 O O . GLY A 1 259 ? 0.485 -18.145 27.751 1.00 69.00 259 GLY A O 1
ATOM 1998 N N . GLY A 1 260 ? -0.082 -16.593 26.224 1.00 67.12 260 GLY A N 1
ATOM 1999 C CA . GLY A 1 260 ? 0.544 -17.222 25.054 1.00 67.12 260 GLY A CA 1
ATOM 2000 C C . GLY A 1 260 ? -0.075 -18.533 24.565 1.00 67.12 260 GLY A C 1
ATOM 2001 O O . GLY A 1 260 ? 0.422 -19.109 23.603 1.00 67.12 260 GLY A O 1
ATOM 2002 N N . LYS A 1 261 ? -1.141 -19.025 25.207 1.00 64.12 261 LYS A N 1
ATOM 2003 C CA . LYS A 1 261 ? -1.804 -20.281 24.825 1.00 64.12 261 LYS A CA 1
ATOM 2004 C C . LYS A 1 261 ? -3.038 -20.003 23.990 1.00 64.12 261 LYS A C 1
ATOM 2006 O O . LYS A 1 261 ? -4.022 -19.478 24.507 1.00 64.12 261 LYS A O 1
ATOM 2011 N N . ASP A 1 262 ? -2.981 -20.416 22.734 1.00 61.19 262 ASP A N 1
ATOM 2012 C CA . ASP A 1 262 ? -4.100 -20.351 21.810 1.00 61.19 262 ASP A CA 1
ATOM 2013 C C . ASP A 1 262 ? -5.182 -21.359 22.223 1.00 61.19 262 ASP A C 1
ATOM 2015 O O . ASP A 1 262 ? -5.029 -22.575 22.114 1.00 61.19 262 ASP A O 1
ATOM 2019 N N . ARG A 1 263 ? -6.246 -20.842 22.829 1.00 63.00 263 ARG A N 1
ATOM 2020 C CA . ARG A 1 263 ? -7.415 -21.598 23.279 1.00 63.00 263 ARG A CA 1
ATOM 2021 C C . ARG A 1 263 ? -8.640 -20.842 22.804 1.00 63.00 263 ARG A C 1
ATOM 2023 O O . ARG A 1 263 ? -8.612 -19.613 22.762 1.00 63.00 263 ARG A O 1
ATOM 2030 N N . HIS A 1 264 ? -9.730 -21.559 22.530 1.00 59.84 264 HIS A N 1
ATOM 2031 C CA . HIS A 1 264 ? -11.006 -20.909 22.245 1.00 59.84 264 HIS A CA 1
ATOM 2032 C C . HIS A 1 264 ? -11.308 -19.847 23.313 1.00 59.84 264 HIS A C 1
ATOM 2034 O O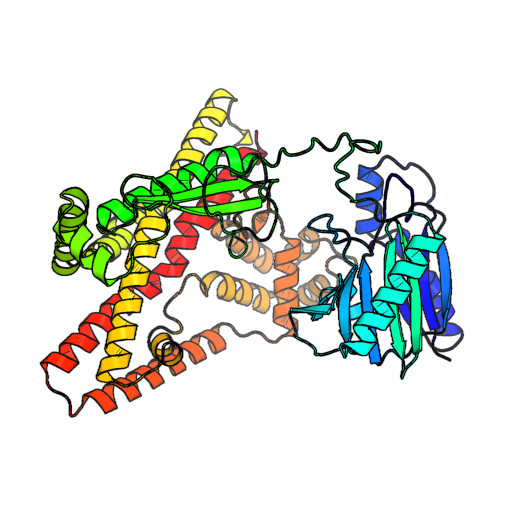 . HIS A 1 264 ? -11.203 -20.154 24.511 1.00 59.84 264 HIS A O 1
ATOM 2040 N N . PRO A 1 265 ? -11.647 -18.606 22.907 1.00 60.59 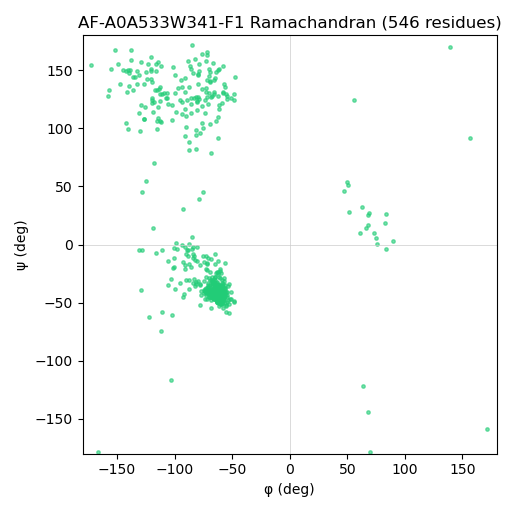265 PRO A N 1
ATOM 2041 C CA . PRO A 1 265 ? -11.933 -17.554 23.860 1.00 60.59 265 PRO A CA 1
ATOM 2042 C C . PRO A 1 265 ? -13.087 -18.020 24.754 1.00 60.59 265 PRO A C 1
ATOM 2044 O O . PRO A 1 265 ? -14.095 -18.527 24.249 1.00 60.59 265 PRO A O 1
ATOM 2047 N N . PRO A 1 266 ? -12.951 -17.905 26.085 1.00 65.31 266 PRO A N 1
ATOM 2048 C CA . PRO A 1 266 ? -14.007 -18.322 26.986 1.00 65.31 266 PRO A CA 1
ATOM 2049 C C . PRO A 1 266 ? -15.266 -17.488 26.707 1.00 65.31 266 PRO A C 1
ATOM 2051 O O . PRO A 1 266 ? -15.151 -16.328 26.298 1.00 65.31 266 PRO A O 1
ATOM 2054 N N . PRO A 1 267 ? -16.471 -18.037 26.950 1.00 76.19 267 PRO A N 1
ATOM 2055 C CA . PRO A 1 267 ? -17.717 -17.300 26.770 1.00 76.19 267 PRO A CA 1
ATOM 2056 C C . PRO A 1 267 ? -17.654 -15.914 27.424 1.00 76.19 267 PRO A C 1
ATOM 2058 O O . PRO A 1 267 ? -17.073 -15.773 28.499 1.00 76.19 267 PRO A O 1
ATOM 2061 N N . ALA A 1 268 ? -18.278 -14.894 26.825 1.00 74.56 268 ALA A N 1
ATOM 2062 C CA . ALA A 1 268 ? -18.156 -13.502 27.282 1.00 74.56 268 ALA A CA 1
ATOM 2063 C C . ALA A 1 268 ? -18.459 -13.306 28.785 1.00 74.56 268 ALA A C 1
ATOM 2065 O O . ALA A 1 268 ? -17.822 -12.490 29.453 1.00 74.56 268 ALA A O 1
ATOM 2066 N N . TRP A 1 269 ? -19.394 -14.088 29.341 1.00 81.44 269 TRP A N 1
ATOM 2067 C CA . TRP A 1 269 ? -19.697 -14.092 30.776 1.00 81.44 269 TRP A CA 1
ATOM 2068 C C . TRP A 1 269 ? -18.518 -14.590 31.628 1.00 81.44 269 TRP A C 1
ATOM 2070 O O . TRP A 1 269 ? -18.224 -14.011 32.672 1.00 81.44 269 TRP A O 1
ATOM 2080 N N . LEU A 1 270 ? -17.810 -15.623 31.168 1.00 75.50 270 LEU A N 1
ATOM 2081 C CA . LEU A 1 270 ? -16.646 -16.189 31.839 1.00 75.50 270 LEU A CA 1
ATOM 2082 C C . LEU A 1 270 ? -15.448 -15.257 31.679 1.00 75.50 270 LEU A C 1
ATOM 2084 O O . LEU A 1 270 ? -14.748 -15.008 32.652 1.00 75.50 270 LEU A O 1
ATOM 2088 N N . LEU A 1 271 ? -15.265 -14.654 30.501 1.00 72.69 271 LEU A N 1
ATOM 2089 C CA . LEU A 1 271 ? -14.235 -13.639 30.267 1.00 72.69 271 LEU A CA 1
ATOM 2090 C C . LEU A 1 271 ? -14.347 -12.484 31.280 1.00 72.69 271 LEU A C 1
ATOM 2092 O O . LEU A 1 271 ? -13.341 -12.083 31.861 1.00 72.69 271 LEU A O 1
ATOM 2096 N N . ARG A 1 272 ? -15.570 -12.006 31.568 1.00 73.12 272 ARG A N 1
ATOM 2097 C CA . ARG A 1 272 ? -15.814 -10.990 32.611 1.00 73.12 272 ARG A CA 1
ATOM 2098 C C . ARG A 1 272 ? -15.303 -11.438 33.976 1.00 73.12 272 ARG A C 1
ATOM 2100 O O . ARG A 1 272 ? -14.673 -10.645 34.665 1.00 73.12 272 ARG A O 1
ATOM 2107 N N . ILE A 1 273 ? -15.530 -12.691 34.357 1.00 76.19 273 ILE A N 1
ATOM 2108 C CA . ILE A 1 273 ? -15.039 -13.241 35.626 1.00 76.19 273 ILE A CA 1
ATOM 2109 C C . ILE A 1 273 ? -13.510 -13.359 35.600 1.00 76.19 273 ILE A C 1
ATOM 2111 O O . ILE A 1 273 ? -12.845 -12.889 36.519 1.00 76.19 273 ILE A O 1
ATOM 2115 N N . LEU A 1 274 ? -12.937 -13.923 34.535 1.00 70.75 274 LEU A N 1
ATOM 2116 C CA . LEU A 1 274 ? -11.496 -14.153 34.411 1.00 70.75 274 LEU A CA 1
ATOM 2117 C C . LEU A 1 274 ? -10.689 -12.850 34.446 1.00 70.75 274 LEU A C 1
ATOM 2119 O O . LEU A 1 274 ? -9.667 -12.791 35.128 1.00 70.75 274 LEU A O 1
ATOM 2123 N N . VAL A 1 275 ? -11.177 -11.785 33.801 1.00 72.56 275 VAL A N 1
ATOM 2124 C CA . VAL A 1 275 ? -10.564 -10.446 33.873 1.00 72.56 275 VAL A CA 1
ATOM 2125 C C . VAL A 1 275 ? -10.492 -9.944 35.316 1.00 72.56 275 VAL A C 1
ATOM 2127 O O . VAL A 1 275 ? -9.522 -9.291 35.697 1.00 72.56 275 VAL A O 1
ATOM 2130 N N . HIS A 1 276 ? -11.482 -10.295 36.138 1.00 71.75 276 HIS A N 1
ATOM 2131 C CA . HIS A 1 276 ? -11.511 -9.974 37.557 1.00 71.75 276 HIS A CA 1
ATOM 2132 C C . HIS A 1 276 ? -10.826 -11.017 38.434 1.00 71.75 276 HIS A C 1
ATOM 2134 O O . HIS A 1 276 ? -10.732 -10.752 39.618 1.00 71.75 276 HIS A O 1
ATOM 2140 N N . LEU A 1 277 ? -10.341 -12.157 37.950 1.00 72.81 277 LEU A N 1
ATOM 2141 C CA . LEU A 1 277 ? -9.651 -13.150 38.788 1.00 72.81 277 LEU A CA 1
ATOM 2142 C C . LEU A 1 277 ? -8.139 -13.145 38.564 1.00 72.81 277 LEU A C 1
ATOM 2144 O O . LEU A 1 277 ? -7.385 -13.322 39.519 1.00 72.81 277 LEU A O 1
ATOM 2148 N N . PHE A 1 278 ? -7.684 -12.889 37.337 1.00 74.12 278 PHE A N 1
ATOM 2149 C CA . PHE A 1 278 ? -6.265 -12.925 37.003 1.00 74.12 278 PHE A CA 1
ATOM 2150 C C . PHE A 1 278 ? -5.579 -11.564 37.213 1.00 74.12 278 PHE A C 1
ATOM 2152 O O . PHE A 1 278 ? -5.991 -10.565 36.613 1.00 74.12 278 PHE A O 1
ATOM 2159 N N . PRO A 1 279 ? -4.498 -11.495 38.018 1.00 77.12 279 PRO A N 1
ATOM 2160 C CA . PRO A 1 279 ? -3.776 -10.247 38.275 1.00 77.12 279 PRO A CA 1
ATOM 2161 C C . PRO A 1 279 ? -3.253 -9.551 37.010 1.00 77.12 279 PRO A C 1
ATOM 2163 O O . PRO A 1 279 ? -3.325 -8.327 36.914 1.00 77.12 279 PRO A O 1
ATOM 2166 N N . SER A 1 280 ? -2.780 -10.316 36.021 1.00 73.88 280 SER A N 1
ATOM 2167 C CA . SER A 1 280 ? -2.290 -9.787 34.740 1.00 73.88 280 SER A CA 1
ATOM 2168 C C . SER A 1 280 ? -3.396 -9.088 33.943 1.00 73.88 280 SER A C 1
ATOM 2170 O O . SER A 1 280 ? -3.195 -7.978 33.453 1.00 73.88 280 SER A O 1
ATOM 2172 N N . SER A 1 281 ? -4.591 -9.681 33.881 1.00 75.44 281 SER A N 1
ATOM 2173 C CA . SER A 1 281 ? -5.759 -9.095 33.215 1.00 75.44 281 SER A CA 1
ATOM 2174 C C . SER A 1 281 ? -6.267 -7.843 33.932 1.00 75.44 281 SER A C 1
ATOM 2176 O O . SER A 1 281 ? -6.572 -6.850 33.275 1.00 75.44 281 SER A O 1
ATOM 2178 N N . ARG A 1 282 ? -6.295 -7.844 35.273 1.00 80.06 282 ARG A N 1
ATOM 2179 C CA . ARG A 1 282 ? -6.640 -6.651 36.068 1.00 80.06 282 ARG A CA 1
ATOM 2180 C C . ARG A 1 282 ? -5.655 -5.504 35.835 1.0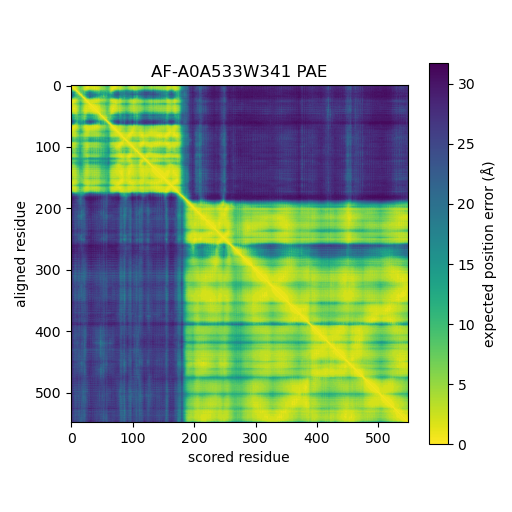0 80.06 282 ARG A C 1
ATOM 2182 O O . ARG A 1 282 ? -6.079 -4.357 35.718 1.00 80.06 282 ARG A O 1
ATOM 2189 N N . SER A 1 283 ? -4.356 -5.808 35.780 1.00 82.06 283 SER A N 1
ATOM 2190 C CA . SER A 1 283 ? -3.304 -4.817 35.525 1.00 82.06 283 SER A CA 1
ATOM 2191 C C . SER A 1 283 ? -3.451 -4.190 34.134 1.00 82.06 283 SER A C 1
ATOM 2193 O O . SER A 1 283 ? -3.493 -2.967 34.016 1.00 82.06 283 SER A O 1
ATOM 2195 N N . ARG A 1 284 ? -3.647 -5.018 33.096 1.00 82.75 284 ARG A N 1
ATOM 2196 C CA . ARG A 1 284 ? -3.914 -4.561 31.720 1.00 82.75 284 ARG A CA 1
ATOM 2197 C C . ARG A 1 284 ? -5.176 -3.696 31.639 1.00 82.75 284 ARG A C 1
ATOM 2199 O O . ARG A 1 284 ? -5.126 -2.595 31.103 1.00 82.75 284 ARG A O 1
ATOM 2206 N N . LEU A 1 285 ? -6.276 -4.117 32.271 1.00 82.50 285 LEU A N 1
ATOM 2207 C CA . LEU A 1 285 ? -7.510 -3.325 32.314 1.00 82.50 285 LEU A CA 1
ATOM 2208 C C . LEU A 1 285 ? -7.307 -1.968 33.006 1.00 82.50 285 LEU A C 1
ATOM 2210 O O . LEU A 1 285 ? -7.794 -0.949 32.520 1.00 82.50 285 LEU A O 1
ATOM 2214 N N . ARG A 1 286 ? -6.579 -1.939 34.129 1.00 85.50 286 ARG A N 1
ATOM 2215 C CA . ARG A 1 286 ? -6.243 -0.688 34.822 1.00 85.50 286 ARG A CA 1
ATOM 2216 C C . ARG A 1 286 ? -5.435 0.234 33.914 1.00 85.50 286 ARG A C 1
ATOM 2218 O O . ARG A 1 286 ? -5.793 1.401 33.789 1.00 85.50 286 ARG A O 1
ATOM 2225 N N . LYS A 1 287 ? -4.416 -0.305 33.239 1.00 86.38 287 LYS A N 1
ATOM 2226 C CA . LYS A 1 287 ? -3.603 0.434 32.270 1.00 86.38 287 LYS A CA 1
ATOM 2227 C C . LYS A 1 287 ? -4.459 1.004 31.140 1.00 86.38 287 LYS A C 1
ATOM 2229 O O . LYS A 1 287 ? -4.326 2.177 30.831 1.00 86.38 287 LYS A O 1
ATOM 2234 N N . MET A 1 288 ? -5.395 0.226 30.600 1.00 83.62 288 MET A N 1
ATOM 2235 C CA . MET A 1 288 ? -6.330 0.690 29.572 1.00 83.62 288 MET A CA 1
ATOM 2236 C C . MET A 1 288 ? -7.191 1.865 30.054 1.00 83.62 288 MET A C 1
ATOM 2238 O O . MET A 1 288 ? -7.326 2.866 29.351 1.00 83.62 288 MET A O 1
ATOM 2242 N N . VAL A 1 289 ? -7.729 1.792 31.275 1.00 83.62 289 VAL A N 1
ATOM 2243 C CA . VAL A 1 289 ? -8.496 2.899 31.873 1.00 83.62 289 VAL A CA 1
ATOM 2244 C C . VAL A 1 289 ? -7.617 4.136 32.083 1.00 83.62 289 VAL A C 1
ATOM 2246 O O . VAL A 1 289 ? -8.052 5.251 31.792 1.00 83.62 289 VAL A O 1
ATOM 2249 N N . GLU A 1 290 ? -6.389 3.962 32.570 1.00 86.25 290 GLU A N 1
ATOM 2250 C CA . GLU A 1 290 ? -5.414 5.047 32.726 1.00 86.25 290 GLU A CA 1
ATOM 2251 C C . GLU A 1 290 ? -5.059 5.687 31.381 1.00 86.25 290 GLU A C 1
ATOM 2253 O O . GLU A 1 290 ? -5.073 6.909 31.276 1.00 86.25 290 GLU A O 1
ATOM 2258 N N . THR A 1 291 ? -4.821 4.883 30.345 1.00 84.44 291 THR A N 1
ATOM 2259 C CA . THR A 1 291 ? -4.517 5.318 28.976 1.00 84.44 291 THR A CA 1
ATOM 2260 C C . THR A 1 291 ? -5.628 6.193 28.397 1.00 84.44 291 THR A C 1
ATOM 2262 O O . THR A 1 291 ? -5.350 7.266 27.858 1.00 84.44 291 THR A O 1
ATOM 2265 N N . VAL A 1 292 ? -6.891 5.783 28.558 1.00 80.00 292 VAL A N 1
ATOM 2266 C CA . VAL A 1 292 ? -8.051 6.573 28.112 1.00 80.00 292 VAL A CA 1
ATOM 2267 C C . VAL A 1 292 ? -8.171 7.873 28.913 1.00 80.00 292 VAL A C 1
ATOM 2269 O O . VAL A 1 292 ? -8.402 8.935 28.337 1.00 80.00 292 VAL A O 1
ATOM 2272 N N . ARG A 1 293 ? -7.981 7.823 30.238 1.00 81.19 293 ARG A N 1
ATOM 2273 C CA . ARG A 1 293 ? -8.056 9.012 31.110 1.00 81.19 293 ARG A CA 1
ATOM 2274 C C . ARG A 1 293 ? -6.928 10.010 30.862 1.00 81.19 293 ARG A C 1
ATOM 2276 O O . ARG A 1 293 ? -7.158 11.210 30.955 1.00 81.19 293 ARG A O 1
ATOM 2283 N N . ALA A 1 294 ? -5.732 9.519 30.557 1.00 84.44 294 ALA A N 1
ATOM 2284 C CA . ALA A 1 294 ? -4.548 10.324 30.277 1.00 84.44 294 ALA A CA 1
ATOM 2285 C C . ALA A 1 294 ? -4.511 10.880 28.841 1.00 84.44 294 ALA A C 1
ATOM 2287 O O . ALA A 1 294 ? -3.564 11.595 28.508 1.00 84.44 294 ALA A O 1
ATOM 2288 N N . ASP A 1 295 ? -5.516 10.543 28.022 1.00 81.31 295 ASP A N 1
ATOM 2289 C CA . ASP A 1 295 ? -5.647 10.909 26.609 1.00 81.31 295 ASP A CA 1
ATOM 2290 C C . ASP A 1 295 ? -4.384 10.585 25.798 1.00 81.31 295 ASP A C 1
ATOM 2292 O O . ASP A 1 295 ? -3.829 11.429 25.093 1.00 81.31 295 ASP A O 1
ATOM 2296 N N . LEU A 1 296 ? -3.906 9.338 25.923 1.00 84.56 296 LEU A N 1
ATOM 2297 C CA . LEU A 1 296 ? -2.666 8.880 25.284 1.00 84.56 296 LEU A CA 1
ATOM 2298 C C . LEU A 1 296 ? -2.649 9.136 23.772 1.00 84.56 296 LEU A C 1
ATOM 2300 O O . LEU A 1 296 ? -1.607 9.486 23.226 1.00 84.56 296 LEU A O 1
ATOM 2304 N N . THR A 1 297 ? -3.806 9.016 23.116 1.00 82.62 297 THR A N 1
ATOM 2305 C CA . THR A 1 297 ? -3.984 9.352 21.702 1.00 82.62 297 THR A CA 1
ATOM 2306 C C . THR A 1 297 ? -3.501 10.770 21.399 1.00 82.62 297 THR A C 1
ATOM 2308 O O . THR A 1 297 ? -2.681 10.939 20.507 1.00 82.62 297 THR A O 1
ATOM 2311 N N . SER A 1 298 ? -3.937 11.782 22.159 1.00 84.38 298 SER A N 1
ATOM 2312 C CA . SER A 1 298 ? -3.503 13.170 21.943 1.00 84.38 298 SER A CA 1
ATOM 2313 C C . SER A 1 298 ? -1.998 13.341 22.150 1.00 84.38 298 SER A C 1
ATOM 2315 O O . SER A 1 298 ? -1.350 13.990 21.337 1.00 84.38 298 SER A O 1
ATOM 2317 N N . ARG A 1 299 ? -1.413 12.673 23.153 1.00 87.56 299 ARG A N 1
ATOM 2318 C CA . ARG A 1 299 ? 0.043 12.717 23.378 1.00 87.56 299 ARG A CA 1
ATOM 2319 C C . ARG A 1 299 ? 0.839 12.139 22.212 1.00 87.56 299 ARG A C 1
ATOM 2321 O O . ARG A 1 299 ? 1.908 12.639 21.900 1.00 87.56 299 ARG A O 1
ATOM 2328 N N . TYR A 1 300 ? 0.349 11.073 21.581 1.00 88.00 300 TYR A N 1
ATOM 2329 C CA . TYR A 1 300 ? 1.024 10.469 20.428 1.00 88.00 300 TYR A CA 1
ATOM 2330 C C . TYR A 1 300 ? 0.857 11.320 19.167 1.00 88.00 300 TYR A C 1
ATOM 2332 O O . TYR A 1 300 ? 1.772 11.371 18.354 1.00 88.00 300 TYR A O 1
ATOM 2340 N N . LEU A 1 301 ? -0.269 12.028 19.028 1.00 85.88 301 LEU A N 1
ATOM 2341 C CA . LEU A 1 301 ? -0.458 13.018 17.963 1.00 85.88 301 LEU A CA 1
ATOM 2342 C C . LEU A 1 301 ? 0.508 14.201 18.107 1.00 85.88 301 LEU A C 1
ATOM 2344 O O . LEU A 1 301 ? 1.084 14.640 17.116 1.00 85.88 301 LEU A O 1
ATOM 2348 N N . GLU A 1 302 ? 0.713 14.699 19.327 1.00 89.56 302 GLU A N 1
ATOM 2349 C CA . GLU A 1 302 ? 1.721 15.729 19.621 1.00 89.56 302 GLU A CA 1
ATOM 2350 C C . GLU A 1 302 ? 3.129 15.190 19.331 1.00 89.56 302 GLU A C 1
ATOM 2352 O O . GLU A 1 302 ? 3.875 15.766 18.545 1.00 89.56 302 GLU A O 1
ATOM 2357 N N . ARG A 1 303 ? 3.441 13.995 19.845 1.00 92.12 303 ARG A N 1
ATOM 2358 C CA . ARG A 1 303 ? 4.739 13.341 19.654 1.00 92.12 303 ARG A CA 1
ATOM 2359 C C . ARG A 1 303 ? 5.080 13.048 18.193 1.00 92.12 303 ARG A C 1
ATOM 2361 O O . ARG A 1 303 ? 6.250 13.128 17.823 1.00 92.12 303 ARG A O 1
ATOM 2368 N N . TRP A 1 304 ? 4.088 12.720 17.362 1.00 92.75 304 TRP A N 1
ATOM 2369 C CA . TRP A 1 304 ? 4.290 12.574 15.920 1.00 92.75 304 TRP A CA 1
ATOM 2370 C C . TRP A 1 304 ? 4.892 13.848 15.322 1.00 92.75 304 TRP A C 1
ATOM 2372 O O . TRP A 1 304 ? 5.922 13.785 14.655 1.00 92.75 304 TRP A O 1
ATOM 2382 N N . ASN A 1 305 ? 4.269 14.994 15.601 1.00 90.19 305 ASN A N 1
ATOM 2383 C CA . ASN A 1 305 ? 4.657 16.279 15.030 1.00 90.19 305 ASN A CA 1
ATOM 2384 C C . ASN A 1 305 ? 5.959 16.822 15.631 1.00 90.19 305 ASN A C 1
ATOM 2386 O O . ASN A 1 305 ? 6.795 17.343 14.893 1.00 90.19 305 ASN A O 1
ATOM 2390 N N . ASP A 1 306 ? 6.137 16.672 16.943 1.00 94.31 306 ASP A N 1
ATOM 2391 C CA . ASP A 1 306 ? 7.230 17.315 17.676 1.00 94.31 306 ASP A CA 1
ATOM 2392 C C . ASP A 1 306 ? 8.522 16.482 17.686 1.00 94.31 306 ASP A C 1
ATOM 2394 O O . ASP A 1 306 ? 9.618 17.041 17.724 1.00 94.31 306 ASP A O 1
ATOM 2398 N N . GLU A 1 307 ? 8.415 15.149 17.640 1.00 95.12 307 GLU A N 1
ATOM 2399 C CA . GLU A 1 307 ? 9.558 14.239 17.790 1.00 95.12 307 GLU A CA 1
ATOM 2400 C C . GLU A 1 307 ? 9.726 13.308 16.585 1.00 95.12 307 GLU A C 1
ATOM 2402 O O . GLU A 1 307 ? 10.751 13.346 15.903 1.00 95.12 307 GLU A O 1
ATOM 2407 N N . TRP A 1 308 ? 8.731 12.459 16.311 1.00 95.50 308 TRP A N 1
ATOM 2408 C CA . TRP A 1 308 ? 8.913 11.297 15.436 1.00 95.50 308 TRP A CA 1
ATOM 2409 C C . TRP A 1 308 ? 9.066 11.654 13.965 1.00 95.50 308 TRP A C 1
ATOM 2411 O O . TRP A 1 308 ? 9.982 11.160 13.313 1.00 95.50 308 TRP A O 1
ATOM 2421 N N . LYS A 1 309 ? 8.213 12.524 13.423 1.00 94.50 309 LYS A N 1
ATOM 2422 C CA . LYS A 1 309 ? 8.323 12.941 12.024 1.00 94.50 309 LYS A CA 1
ATOM 2423 C C . LYS A 1 309 ? 9.636 13.692 11.760 1.00 94.50 309 LYS A C 1
ATOM 2425 O O . LYS A 1 309 ? 10.332 13.303 10.822 1.00 94.50 309 LYS A O 1
ATOM 2430 N N . PRO A 1 310 ? 10.040 14.708 12.554 1.00 96.81 310 PRO A N 1
ATOM 2431 C CA . PRO A 1 310 ? 11.341 15.353 12.376 1.00 96.81 310 PRO A CA 1
ATOM 2432 C C . PRO A 1 310 ? 12.525 14.376 12.454 1.00 96.81 310 PRO A C 1
ATOM 2434 O O . PRO A 1 310 ? 13.436 14.463 11.629 1.00 96.81 310 PRO A O 1
ATOM 2437 N N . GLU A 1 311 ? 12.496 13.433 13.404 1.00 96.56 311 GLU A N 1
ATOM 2438 C CA . GLU A 1 311 ? 13.490 12.357 13.550 1.00 96.56 311 GLU A CA 1
ATOM 2439 C C . GLU A 1 311 ? 13.575 11.508 12.270 1.00 96.56 311 GLU A C 1
ATOM 2441 O O . GLU A 1 311 ? 14.652 11.388 11.677 1.00 96.56 311 GLU A O 1
ATOM 2446 N N . LEU A 1 312 ? 12.438 10.978 11.806 1.00 96.50 312 LEU A N 1
ATOM 2447 C CA . LEU A 1 312 ? 12.353 10.103 10.635 1.00 96.50 312 LEU A CA 1
ATOM 2448 C C . LEU A 1 312 ? 12.768 10.814 9.346 1.00 96.50 312 LEU A C 1
ATOM 2450 O O . LEU A 1 312 ? 13.520 10.247 8.554 1.00 96.50 312 LEU A O 1
ATOM 2454 N N . VAL A 1 313 ? 12.318 12.054 9.132 1.00 94.94 313 VAL A N 1
ATOM 2455 C CA . VAL A 1 313 ? 12.665 12.856 7.946 1.00 94.94 313 VAL A CA 1
ATOM 2456 C C . VAL A 1 313 ? 14.165 13.116 7.900 1.00 94.94 313 VAL A C 1
ATOM 2458 O O . VAL A 1 313 ? 14.801 12.900 6.866 1.00 94.94 313 VAL A O 1
ATOM 2461 N N . LYS A 1 314 ? 14.744 13.551 9.026 1.00 96.44 314 LYS A N 1
ATOM 2462 C CA . LYS A 1 314 ? 16.181 13.805 9.125 1.00 96.44 314 LYS A CA 1
ATOM 2463 C C . LYS A 1 314 ? 16.971 12.532 8.832 1.00 96.44 314 LYS A C 1
ATOM 2465 O O . LYS A 1 314 ? 17.867 12.561 7.991 1.00 96.44 314 LYS A O 1
ATOM 2470 N N . LYS A 1 315 ? 16.613 11.418 9.478 1.00 97.00 315 LYS A N 1
ATOM 2471 C CA . LYS A 1 315 ? 17.340 10.157 9.325 1.00 97.00 315 LYS A CA 1
ATOM 2472 C C . LYS A 1 315 ? 17.216 9.576 7.917 1.00 97.00 315 LYS A C 1
ATOM 2474 O O . LYS A 1 315 ? 18.217 9.151 7.351 1.00 97.00 315 LYS A O 1
ATOM 2479 N N . SER A 1 316 ? 16.024 9.632 7.326 1.00 96.12 316 SER A N 1
ATOM 2480 C CA . SER A 1 316 ? 15.789 9.196 5.943 1.00 96.12 316 SER A CA 1
ATOM 2481 C C . SER A 1 316 ? 16.675 9.963 4.964 1.00 96.12 316 SER A C 1
ATOM 2483 O O . SER A 1 316 ? 17.311 9.362 4.104 1.00 96.12 316 SER A O 1
ATOM 2485 N N . LYS A 1 317 ? 16.783 11.287 5.136 1.00 94.12 317 LYS A N 1
ATOM 2486 C CA . LYS A 1 317 ? 17.643 12.126 4.300 1.00 94.12 317 LYS A CA 1
ATOM 2487 C C . LYS A 1 317 ? 19.125 11.770 4.446 1.00 94.12 317 LYS A C 1
ATOM 2489 O O . LYS A 1 317 ? 19.805 11.613 3.440 1.00 94.12 317 LYS A O 1
ATOM 2494 N N . GLU A 1 318 ? 19.612 11.597 5.677 1.00 95.31 318 GLU A N 1
ATOM 2495 C CA . GLU A 1 318 ? 20.999 11.175 5.936 1.00 95.31 318 GLU A CA 1
ATOM 2496 C C . GLU A 1 318 ? 21.345 9.848 5.244 1.00 95.31 318 GLU A C 1
ATOM 2498 O O . GLU A 1 318 ? 22.458 9.688 4.747 1.00 95.31 318 GLU A O 1
ATOM 2503 N N . LEU A 1 319 ? 20.401 8.901 5.208 1.00 95.62 319 LEU A N 1
ATOM 2504 C CA . LEU A 1 319 ? 20.603 7.599 4.570 1.00 95.62 319 LEU A CA 1
ATOM 2505 C C . LEU A 1 319 ? 20.565 7.687 3.034 1.00 95.62 319 LEU A C 1
ATOM 2507 O O . LEU A 1 319 ? 21.361 7.042 2.353 1.00 95.62 319 LEU A O 1
ATOM 2511 N N . VAL A 1 320 ? 19.670 8.507 2.474 1.00 93.06 320 VAL A N 1
ATOM 2512 C CA . VAL A 1 320 ? 19.535 8.681 1.017 1.00 93.06 320 VAL A CA 1
ATOM 2513 C C . VAL A 1 320 ? 20.703 9.464 0.415 1.00 93.06 320 VAL A C 1
ATOM 2515 O O . VAL A 1 320 ? 21.210 9.069 -0.634 1.00 93.06 320 VAL A O 1
ATOM 2518 N N . ASP A 1 321 ? 21.159 10.533 1.074 1.00 91.56 321 ASP A N 1
ATOM 2519 C CA . ASP A 1 321 ? 22.186 11.444 0.543 1.00 91.56 321 ASP A CA 1
ATOM 2520 C C . ASP A 1 321 ? 23.586 10.793 0.444 1.00 91.56 321 ASP A C 1
ATOM 2522 O O . ASP A 1 321 ? 24.487 11.335 -0.202 1.00 91.56 321 ASP A O 1
ATOM 2526 N N . LEU A 1 322 ? 23.790 9.621 1.057 1.00 92.31 322 LEU A N 1
ATOM 2527 C CA . LEU A 1 322 ? 25.046 8.876 0.994 1.00 92.31 322 LEU A CA 1
ATOM 2528 C C . LEU A 1 322 ? 25.245 8.230 -0.392 1.00 92.31 322 LEU A C 1
ATOM 2530 O O . LEU A 1 322 ? 24.359 7.542 -0.908 1.00 92.31 322 LEU A O 1
ATOM 2534 N N . ASN A 1 323 ? 26.429 8.407 -0.987 1.00 93.12 323 ASN A N 1
ATOM 2535 C CA . ASN A 1 323 ? 26.803 7.746 -2.239 1.00 93.12 323 ASN A CA 1
ATOM 2536 C C . ASN A 1 323 ? 27.295 6.314 -1.974 1.00 93.12 323 ASN A C 1
ATOM 2538 O O . ASN A 1 323 ? 28.462 6.116 -1.628 1.00 93.12 323 ASN A O 1
ATOM 2542 N N . LEU A 1 324 ? 26.410 5.333 -2.159 1.00 93.62 324 LEU A N 1
ATOM 2543 C CA . LEU A 1 324 ? 26.680 3.921 -1.865 1.00 93.62 324 LEU A CA 1
ATOM 2544 C C . LEU A 1 324 ? 27.887 3.369 -2.636 1.00 93.62 324 LEU A C 1
ATOM 2546 O O . LEU A 1 324 ? 28.757 2.758 -2.028 1.00 93.62 324 LEU A O 1
ATOM 2550 N N . ALA A 1 325 ? 28.025 3.729 -3.915 1.00 92.00 325 ALA A N 1
ATOM 2551 C CA . ALA A 1 325 ? 29.122 3.281 -4.777 1.00 92.00 325 ALA A CA 1
ATOM 2552 C C . ALA A 1 325 ? 30.519 3.779 -4.345 1.00 92.00 325 ALA A C 1
ATOM 2554 O O . ALA A 1 325 ? 31.528 3.395 -4.933 1.00 92.00 325 ALA A O 1
ATOM 2555 N N . SER A 1 326 ? 30.594 4.689 -3.365 1.00 94.81 326 SER A N 1
ATOM 2556 C CA . SER A 1 326 ? 31.862 5.189 -2.814 1.00 94.81 326 SER A CA 1
ATOM 2557 C C . SER A 1 326 ? 32.266 4.543 -1.488 1.00 94.81 326 SER A C 1
ATOM 2559 O O . SER A 1 326 ? 33.330 4.872 -0.963 1.00 94.81 326 SER A O 1
ATOM 2561 N N . LEU A 1 327 ? 31.429 3.662 -0.936 1.00 95.19 327 LEU A N 1
ATOM 2562 C CA . LEU A 1 327 ? 31.670 3.014 0.349 1.00 95.19 327 LEU A CA 1
ATOM 2563 C C . LEU A 1 327 ? 32.561 1.781 0.192 1.00 95.19 327 LEU A C 1
ATOM 2565 O O . LEU A 1 327 ? 32.504 1.078 -0.811 1.00 95.19 327 LEU A O 1
ATOM 2569 N N . THR A 1 328 ? 33.367 1.500 1.213 1.00 96.25 328 THR A N 1
ATOM 2570 C CA . THR A 1 328 ? 34.003 0.185 1.379 1.00 96.25 328 THR A CA 1
ATOM 2571 C C . THR A 1 328 ? 32.995 -0.838 1.905 1.00 96.25 328 THR A C 1
ATOM 2573 O O . THR A 1 328 ? 31.989 -0.451 2.495 1.00 96.25 328 THR A O 1
ATOM 2576 N N . ASP A 1 329 ? 33.302 -2.132 1.809 1.00 95.44 329 ASP A N 1
ATOM 2577 C CA . ASP A 1 329 ? 32.432 -3.205 2.321 1.00 95.44 329 ASP A CA 1
ATOM 2578 C C . ASP A 1 329 ? 32.069 -3.013 3.809 1.00 95.44 329 ASP A C 1
ATOM 2580 O O . ASP A 1 329 ? 30.893 -3.039 4.160 1.00 95.44 329 ASP A O 1
ATOM 2584 N N . ASP A 1 330 ? 33.040 -2.683 4.674 1.00 96.50 330 ASP A N 1
ATOM 2585 C CA . ASP A 1 330 ? 32.787 -2.398 6.103 1.00 96.50 330 ASP A CA 1
ATOM 2586 C C . ASP A 1 330 ? 31.851 -1.186 6.318 1.00 96.50 330 ASP A C 1
ATOM 2588 O O . ASP A 1 330 ? 31.025 -1.142 7.241 1.00 96.50 330 ASP A O 1
ATOM 2592 N N . GLN A 1 331 ? 31.981 -0.163 5.467 1.00 96.06 331 GLN A N 1
ATOM 2593 C CA . GLN A 1 331 ? 31.128 1.024 5.509 1.00 96.06 331 GLN A CA 1
ATOM 2594 C C . GLN A 1 331 ? 29.720 0.697 5.003 1.00 96.06 331 GLN A C 1
ATOM 2596 O O . GLN A 1 331 ? 28.744 1.192 5.572 1.00 96.06 331 GLN A O 1
ATOM 2601 N N . LEU A 1 332 ? 29.609 -0.153 3.980 1.00 95.44 332 LEU A N 1
ATOM 2602 C CA . LEU A 1 332 ? 28.343 -0.636 3.444 1.00 95.44 332 LEU A CA 1
ATOM 2603 C C . LEU A 1 332 ? 27.616 -1.520 4.465 1.00 95.44 332 LEU A C 1
ATOM 2605 O O . LEU A 1 332 ? 26.438 -1.288 4.709 1.00 95.44 332 LEU A O 1
ATOM 2609 N N . GLU A 1 333 ? 28.301 -2.438 5.151 1.00 95.94 333 GLU A N 1
ATOM 2610 C CA . GLU A 1 333 ? 27.720 -3.258 6.229 1.00 95.94 333 GLU A CA 1
ATOM 2611 C C . GLU A 1 333 ? 27.174 -2.389 7.376 1.00 95.94 333 GLU A C 1
ATOM 2613 O O . GLU A 1 333 ? 26.047 -2.577 7.857 1.00 95.94 333 GLU A O 1
ATOM 2618 N N . THR A 1 334 ? 27.943 -1.371 7.777 1.00 96.69 334 THR A N 1
ATOM 2619 C CA . THR A 1 334 ? 27.499 -0.384 8.772 1.00 96.69 334 THR A CA 1
ATOM 2620 C C . THR A 1 334 ? 26.249 0.359 8.287 1.00 96.69 334 THR A C 1
ATOM 2622 O O . THR A 1 334 ? 25.320 0.605 9.062 1.00 96.69 334 THR A O 1
ATOM 2625 N N . HIS A 1 335 ? 26.194 0.699 6.999 1.00 96.81 335 HIS A N 1
ATOM 2626 C CA . HIS A 1 335 ? 25.066 1.400 6.398 1.00 96.81 335 HIS A CA 1
ATOM 2627 C C . HIS A 1 335 ? 23.812 0.520 6.255 1.00 96.81 335 HIS A C 1
ATOM 2629 O O . HIS A 1 335 ? 22.708 0.986 6.548 1.00 96.81 335 HIS A O 1
ATOM 2635 N N . VAL A 1 336 ? 23.968 -0.760 5.896 1.00 96.12 336 VAL A N 1
ATOM 2636 C CA . VAL A 1 336 ? 22.898 -1.775 5.905 1.00 96.12 336 VAL A CA 1
ATOM 2637 C C . VAL A 1 336 ? 22.289 -1.860 7.301 1.00 96.12 336 VAL A C 1
ATOM 2639 O O . VAL A 1 336 ? 21.075 -1.726 7.453 1.00 96.12 336 VAL A O 1
ATOM 2642 N N . SER A 1 337 ? 23.129 -1.992 8.330 1.00 96.62 337 SER A N 1
ATOM 2643 C CA . SER A 1 337 ? 22.689 -2.075 9.727 1.00 96.62 337 SER A CA 1
ATOM 2644 C C . SER A 1 337 ? 21.947 -0.812 10.173 1.00 96.62 337 SER A C 1
ATOM 2646 O O . SER A 1 337 ? 20.878 -0.894 10.780 1.00 96.62 337 SER A O 1
ATOM 2648 N N . ALA A 1 338 ? 22.471 0.370 9.831 1.00 97.25 338 ALA A N 1
ATOM 2649 C CA . ALA A 1 338 ? 21.832 1.646 10.149 1.00 97.25 338 ALA A CA 1
ATOM 2650 C C . ALA A 1 338 ? 20.471 1.818 9.453 1.00 97.25 338 ALA A C 1
ATOM 2652 O O . ALA A 1 338 ? 19.556 2.412 10.024 1.00 97.25 338 ALA A O 1
ATOM 2653 N N . THR A 1 339 ? 20.333 1.298 8.234 1.00 96.81 339 THR A N 1
ATOM 2654 C CA . THR A 1 339 ? 19.089 1.379 7.465 1.00 96.81 339 THR A CA 1
ATOM 2655 C C . THR A 1 339 ? 18.053 0.376 7.963 1.00 96.81 339 THR A C 1
ATOM 2657 O O . THR A 1 339 ? 16.888 0.734 8.117 1.00 96.81 339 THR A O 1
ATOM 2660 N N . LEU A 1 340 ? 18.468 -0.845 8.308 1.00 96.19 340 LEU A N 1
ATOM 2661 C CA . LEU A 1 340 ? 17.587 -1.836 8.929 1.00 96.19 340 LEU A CA 1
ATOM 2662 C C . LEU A 1 340 ? 17.044 -1.338 10.279 1.00 96.19 340 LEU A C 1
ATOM 2664 O O . LEU A 1 340 ? 15.863 -1.502 10.581 1.00 96.19 340 LEU A O 1
ATOM 2668 N N . GLU A 1 341 ? 17.883 -0.672 11.072 1.00 96.75 341 GLU A N 1
ATOM 2669 C CA . GLU A 1 341 ? 17.460 -0.046 12.325 1.00 96.75 341 GLU A CA 1
ATOM 2670 C C . GLU A 1 341 ? 16.469 1.107 12.091 1.00 96.75 341 GLU A C 1
ATOM 2672 O O . GLU A 1 341 ? 15.510 1.265 12.848 1.00 96.75 341 GLU A O 1
ATOM 2677 N N . HIS A 1 342 ? 16.644 1.875 11.011 1.00 97.50 342 HIS A N 1
ATOM 2678 C CA . HIS A 1 342 ? 15.682 2.902 10.597 1.00 97.50 342 HIS A CA 1
ATOM 2679 C C . HIS A 1 342 ? 14.329 2.296 10.202 1.00 97.50 342 HIS A C 1
ATOM 2681 O O . HIS A 1 342 ? 13.296 2.781 10.660 1.00 97.50 342 HIS A O 1
ATOM 2687 N N . VAL A 1 343 ? 14.319 1.183 9.456 1.00 96.38 343 VAL A N 1
ATOM 2688 C CA . VAL A 1 343 ? 13.091 0.415 9.169 1.00 96.38 343 VAL A CA 1
ATOM 2689 C C . VAL A 1 343 ? 12.437 -0.052 10.467 1.00 96.38 343 VAL A C 1
ATOM 2691 O O . VAL A 1 343 ? 11.238 0.138 10.663 1.00 96.38 343 VAL A O 1
ATOM 2694 N N . ARG A 1 344 ? 13.213 -0.602 11.410 1.00 95.94 344 ARG A N 1
ATOM 2695 C CA . ARG A 1 344 ? 12.699 -1.048 12.714 1.00 95.94 344 ARG A CA 1
ATOM 2696 C C . ARG A 1 344 ? 12.069 0.082 13.510 1.00 95.94 344 ARG A C 1
ATOM 2698 O O . ARG A 1 344 ? 10.989 -0.098 14.076 1.00 95.94 344 ARG A O 1
ATOM 2705 N N . ARG A 1 345 ? 12.718 1.244 13.533 1.00 95.88 345 ARG A N 1
ATOM 2706 C CA . ARG A 1 345 ? 12.193 2.450 14.172 1.00 95.88 345 ARG A CA 1
ATOM 2707 C C . ARG A 1 345 ? 10.898 2.920 13.504 1.00 95.88 345 ARG A C 1
ATOM 2709 O O . ARG A 1 345 ? 9.959 3.270 14.219 1.00 95.88 345 ARG A O 1
ATOM 2716 N N . GLY A 1 346 ? 10.835 2.866 12.173 1.00 95.69 346 GLY A N 1
ATOM 2717 C CA . GLY A 1 346 ? 9.633 3.116 11.378 1.00 95.69 346 GLY A CA 1
ATOM 2718 C C . GLY A 1 346 ? 8.471 2.213 11.791 1.00 95.69 346 GLY A C 1
ATOM 2719 O O . GLY A 1 346 ? 7.461 2.728 12.269 1.00 95.69 346 GLY A O 1
ATOM 2720 N N . LYS A 1 347 ? 8.643 0.882 11.736 1.00 93.94 347 LYS A N 1
ATOM 2721 C CA . LYS A 1 347 ? 7.602 -0.093 12.128 1.00 93.94 347 LYS A CA 1
ATOM 2722 C C . LYS A 1 347 ? 7.117 0.126 13.567 1.00 93.94 347 LYS A C 1
ATOM 2724 O O . LYS A 1 347 ? 5.918 0.091 13.838 1.00 93.94 347 LYS A O 1
ATOM 2729 N N . GLU A 1 348 ? 8.031 0.394 14.503 1.00 93.69 348 GLU A N 1
ATOM 2730 C CA . GLU A 1 348 ? 7.678 0.667 15.902 1.00 93.69 348 GLU A CA 1
ATOM 2731 C C . GLU A 1 348 ? 6.727 1.866 16.027 1.00 93.69 348 GLU A C 1
ATOM 2733 O O . GLU A 1 348 ? 5.735 1.799 16.759 1.00 93.69 348 GLU A O 1
ATOM 2738 N N . ILE A 1 349 ? 7.028 2.960 15.321 1.00 94.62 349 ILE A N 1
ATOM 2739 C CA . ILE A 1 349 ? 6.197 4.166 15.299 1.00 94.62 349 ILE A CA 1
ATOM 2740 C C . ILE A 1 349 ? 4.876 3.893 14.572 1.00 94.62 349 ILE A C 1
ATOM 2742 O O . ILE A 1 349 ? 3.826 4.240 15.117 1.00 94.62 349 ILE A O 1
ATOM 2746 N N . HIS A 1 350 ? 4.920 3.227 13.414 1.00 94.00 350 HIS A N 1
ATOM 2747 C CA . HIS A 1 350 ? 3.756 2.882 12.596 1.00 94.00 350 HIS A CA 1
ATOM 2748 C C . HIS A 1 350 ? 2.691 2.151 13.414 1.00 94.00 350 HIS A C 1
ATOM 2750 O O . HIS A 1 350 ? 1.580 2.648 13.595 1.00 94.00 350 HIS A O 1
ATOM 2756 N N . PHE A 1 351 ? 3.039 1.007 14.015 1.00 91.25 351 PHE A N 1
ATOM 2757 C CA . PHE A 1 351 ? 2.064 0.208 14.762 1.00 91.25 351 PHE A CA 1
ATOM 2758 C C . PHE A 1 351 ? 1.528 0.944 15.990 1.00 91.25 351 PHE A C 1
ATOM 2760 O O . PHE A 1 351 ? 0.329 0.896 16.273 1.00 91.25 351 PHE A O 1
ATOM 2767 N N . ARG A 1 352 ? 2.389 1.671 16.707 1.00 88.75 352 ARG A N 1
ATOM 2768 C CA . ARG A 1 352 ? 1.976 2.511 17.838 1.00 88.75 352 ARG A CA 1
ATOM 2769 C C . ARG A 1 352 ? 0.974 3.586 17.429 1.00 88.75 352 ARG A C 1
ATOM 2771 O O . ARG A 1 352 ? -0.017 3.796 18.131 1.00 88.75 352 ARG A O 1
ATOM 2778 N N . TYR A 1 353 ? 1.234 4.255 16.311 1.00 88.69 353 TYR A N 1
ATOM 2779 C CA . TYR A 1 353 ? 0.367 5.290 15.779 1.00 88.69 353 TYR A CA 1
ATOM 2780 C C . TYR A 1 353 ? -0.959 4.705 15.284 1.00 88.69 353 TYR A C 1
ATOM 2782 O O . TYR A 1 353 ? -2.020 5.109 15.765 1.00 88.69 353 TYR A O 1
ATOM 2790 N N . MET A 1 354 ? -0.901 3.709 14.395 1.00 84.94 354 MET A N 1
ATOM 2791 C CA . MET A 1 354 ? -2.061 3.054 13.786 1.00 84.94 354 MET A CA 1
ATOM 2792 C C . MET A 1 354 ? -3.087 2.600 14.823 1.00 84.94 354 MET A C 1
ATOM 2794 O O . MET A 1 354 ? -4.280 2.886 14.692 1.00 84.94 354 MET A O 1
ATOM 2798 N N . GLY A 1 355 ? -2.629 1.946 15.896 1.00 81.25 355 GLY A N 1
ATOM 2799 C CA . GLY A 1 355 ? -3.512 1.491 16.968 1.00 81.25 355 GLY A CA 1
ATOM 2800 C C . GLY A 1 355 ? -4.270 2.635 17.649 1.00 81.25 355 GLY A C 1
ATOM 2801 O O . GLY A 1 355 ? -5.478 2.543 17.871 1.00 81.25 355 GLY A O 1
ATOM 2802 N N . LEU A 1 356 ? -3.590 3.741 17.960 1.00 82.19 356 LEU A N 1
ATOM 2803 C CA . LEU A 1 356 ? -4.198 4.886 18.645 1.00 82.19 356 LEU A CA 1
ATOM 2804 C C . LEU A 1 356 ? -5.036 5.767 17.713 1.00 82.19 356 LEU A C 1
ATOM 2806 O O . LEU A 1 356 ? -6.061 6.300 18.150 1.00 82.19 356 LEU A O 1
ATOM 2810 N N . GLY A 1 357 ? -4.636 5.900 16.448 1.00 86.12 357 GLY A N 1
ATOM 2811 C CA . GLY A 1 357 ? -5.405 6.594 15.419 1.00 86.12 357 GLY A CA 1
ATOM 2812 C C . GLY A 1 357 ? -6.746 5.905 15.167 1.00 86.12 357 GLY A C 1
ATOM 2813 O O . GLY A 1 357 ? -7.788 6.565 15.151 1.00 86.12 357 GLY A O 1
ATOM 2814 N N . LEU A 1 358 ? -6.750 4.568 15.106 1.00 85.69 358 LEU A N 1
ATOM 2815 C CA . LEU A 1 358 ? -7.976 3.779 14.982 1.00 85.69 358 LEU A CA 1
ATOM 2816 C C . LEU A 1 358 ? -8.920 3.987 16.176 1.00 85.69 358 LEU A C 1
ATOM 2818 O O . LEU A 1 358 ? -10.123 4.160 15.983 1.00 85.69 358 LEU A O 1
ATOM 2822 N N . LEU A 1 359 ? -8.392 4.049 17.405 1.00 86.12 359 LEU A N 1
ATOM 2823 C CA . LEU A 1 359 ? -9.197 4.360 18.595 1.00 86.12 359 LEU A CA 1
ATOM 2824 C C . LEU A 1 359 ? -9.790 5.777 18.545 1.00 86.12 359 LEU A C 1
ATOM 2826 O O . LEU A 1 359 ? -10.915 5.989 18.999 1.00 86.12 359 LEU A O 1
ATOM 2830 N N . ALA A 1 360 ? -9.071 6.752 17.980 1.00 89.69 360 ALA A N 1
ATOM 2831 C CA . ALA A 1 360 ? -9.573 8.115 17.817 1.00 89.69 360 ALA A CA 1
ATOM 2832 C C . ALA A 1 360 ? -10.798 8.164 16.894 1.00 89.69 360 ALA A C 1
ATOM 2834 O O . ALA A 1 360 ? -11.808 8.775 17.247 1.00 89.69 360 ALA A O 1
ATOM 2835 N N . VAL A 1 361 ? -10.708 7.497 15.740 1.00 92.00 361 VAL A N 1
ATOM 2836 C CA . VAL A 1 361 ? -11.790 7.416 14.750 1.00 92.00 361 VAL A CA 1
ATOM 2837 C C . VAL A 1 361 ? -12.951 6.570 15.276 1.00 92.00 361 VAL A C 1
ATOM 2839 O O . VAL A 1 361 ? -14.105 6.958 15.115 1.00 92.00 361 VAL A O 1
ATOM 2842 N N . GLY A 1 362 ? -12.665 5.465 15.971 1.00 91.12 362 GLY A N 1
ATOM 2843 C CA . GLY A 1 362 ? -13.682 4.620 16.601 1.00 91.12 362 GLY A CA 1
ATOM 2844 C C . GLY A 1 362 ? -14.507 5.357 17.662 1.00 91.12 362 GLY A C 1
ATOM 2845 O O . GLY A 1 362 ? -15.728 5.230 17.685 1.00 91.12 362 GLY A O 1
ATOM 2846 N N . ASP A 1 363 ? -13.871 6.187 18.494 1.00 90.81 363 ASP A N 1
ATOM 2847 C CA . ASP A 1 363 ? -14.572 7.009 19.493 1.00 90.81 363 ASP A CA 1
ATOM 2848 C C . ASP A 1 363 ? -15.489 8.057 18.835 1.00 90.81 363 ASP A C 1
ATOM 2850 O O . ASP A 1 363 ? -16.616 8.281 19.286 1.00 90.81 363 ASP A O 1
ATOM 2854 N N . LEU A 1 364 ? -15.056 8.651 17.714 1.00 95.44 364 LEU A N 1
ATOM 2855 C CA . LEU A 1 364 ? -15.924 9.512 16.906 1.00 95.44 364 LEU A CA 1
ATOM 2856 C C . LEU A 1 364 ? -17.101 8.724 16.318 1.00 95.44 364 LEU A C 1
ATOM 2858 O O . LEU A 1 364 ? -18.226 9.217 16.369 1.00 95.44 364 LEU A O 1
ATOM 2862 N N . ALA A 1 365 ? -16.864 7.522 15.786 1.00 95.88 365 ALA A N 1
ATOM 2863 C CA . ALA A 1 365 ? -17.912 6.691 15.197 1.00 95.88 365 ALA A CA 1
ATOM 2864 C C . ALA A 1 365 ? -18.997 6.335 16.219 1.00 95.88 365 ALA A C 1
ATOM 2866 O O . ALA A 1 365 ? -20.173 6.593 15.969 1.00 95.88 365 ALA A O 1
ATOM 2867 N N . ILE A 1 366 ? -18.603 5.864 17.407 1.00 95.31 366 ILE A N 1
ATOM 2868 C CA . ILE A 1 366 ? -19.528 5.583 18.516 1.00 95.31 366 ILE A CA 1
ATOM 2869 C C . ILE A 1 366 ? -20.281 6.856 18.917 1.00 95.31 366 ILE A C 1
ATOM 2871 O O . ILE A 1 366 ? -21.503 6.850 19.038 1.00 95.31 366 ILE A O 1
ATOM 2875 N N . THR A 1 367 ? -19.568 7.974 19.073 1.00 95.81 367 THR A N 1
ATOM 2876 C CA . THR A 1 367 ? -20.176 9.252 19.464 1.00 95.81 367 THR A CA 1
ATOM 2877 C C . THR A 1 367 ? -21.194 9.744 18.427 1.00 95.81 367 THR A C 1
ATOM 2879 O O . THR A 1 367 ? -22.270 10.208 18.797 1.00 95.81 367 THR A O 1
ATOM 2882 N N . CYS A 1 368 ? -20.908 9.615 17.131 1.00 96.81 368 CYS A N 1
ATOM 2883 C CA . CYS A 1 368 ? -21.843 9.979 16.065 1.00 96.81 368 CYS A CA 1
ATOM 2884 C C . CYS A 1 368 ? -23.029 9.017 15.976 1.00 96.81 368 CYS A C 1
ATOM 2886 O O . CYS A 1 368 ? -24.148 9.458 15.726 1.00 96.81 368 CYS A O 1
ATOM 2888 N N . GLN A 1 369 ? -22.815 7.724 16.203 1.00 96.19 369 GLN A N 1
ATOM 2889 C CA . GLN A 1 369 ? -23.898 6.749 16.236 1.00 96.19 369 GLN A CA 1
ATOM 2890 C C . GLN A 1 369 ? -24.870 7.048 17.388 1.00 96.19 369 GLN A C 1
ATOM 2892 O O . GLN A 1 369 ? -26.078 7.087 17.176 1.00 96.19 369 GLN A O 1
ATOM 2897 N N . GLU A 1 370 ? -24.351 7.330 18.586 1.00 95.44 370 GLU A N 1
ATOM 2898 C CA . GLU A 1 370 ? -25.155 7.628 19.777 1.00 95.44 370 GLU A CA 1
ATOM 2899 C C . GLU A 1 370 ? -25.874 8.983 19.698 1.00 95.44 370 GLU A C 1
ATOM 2901 O O . GLU A 1 370 ? -27.023 9.096 20.119 1.00 95.44 370 GLU A O 1
ATOM 2906 N N . ILE A 1 371 ? -25.199 10.022 19.192 1.00 95.56 371 ILE A N 1
ATOM 2907 C CA . ILE A 1 371 ? -25.717 11.400 19.206 1.00 95.56 371 ILE A CA 1
ATOM 2908 C C . ILE A 1 371 ? -26.500 11.728 17.932 1.00 95.56 371 ILE A C 1
ATOM 2910 O O . ILE A 1 371 ? -27.533 12.391 17.994 1.00 95.56 371 ILE A O 1
ATOM 2914 N N . LEU A 1 372 ? -25.991 11.314 16.770 1.00 94.75 372 LEU A N 1
ATOM 2915 C CA . LEU A 1 372 ? -26.522 11.699 15.459 1.00 94.75 372 LEU A CA 1
ATOM 2916 C C . LEU A 1 372 ? -27.292 10.565 14.774 1.00 94.75 372 LEU A C 1
ATOM 2918 O O . LEU A 1 372 ? -28.001 10.841 13.805 1.00 94.75 372 LEU A O 1
ATOM 2922 N N . GLY A 1 373 ? -27.175 9.319 15.245 1.00 95.06 373 GLY A N 1
ATOM 2923 C CA . GLY A 1 373 ? -27.770 8.151 14.588 1.00 95.06 373 GLY A CA 1
ATOM 2924 C C . GLY A 1 373 ? -27.124 7.829 13.239 1.00 95.06 373 GLY A C 1
ATOM 2925 O O . GLY A 1 373 ? -27.792 7.306 12.351 1.00 95.06 373 GLY A O 1
ATOM 2926 N N . TRP A 1 374 ? -25.863 8.221 13.044 1.00 96.75 374 TRP A N 1
ATOM 2927 C CA . TRP A 1 374 ? -25.140 8.030 11.786 1.00 96.75 374 TRP A CA 1
ATOM 2928 C C . TRP A 1 374 ? -24.479 6.655 11.696 1.00 96.75 374 TRP A C 1
ATOM 2930 O O . TRP A 1 374 ? -24.080 6.080 12.708 1.00 96.75 374 TRP A O 1
ATOM 2940 N N . ASP A 1 375 ? -24.336 6.158 10.468 1.00 94.94 375 ASP A N 1
ATOM 2941 C CA . ASP A 1 375 ? -23.526 4.981 10.164 1.00 94.94 375 ASP A CA 1
ATOM 2942 C C . ASP A 1 375 ? -22.044 5.344 9.960 1.00 94.94 375 ASP A C 1
ATOM 2944 O O . ASP A 1 375 ? -21.660 6.515 9.879 1.00 94.94 375 ASP A O 1
ATOM 2948 N N . ASN A 1 376 ? -21.191 4.323 9.853 1.00 92.19 376 ASN A N 1
ATOM 2949 C CA . ASN A 1 376 ? -19.748 4.518 9.697 1.00 92.19 376 ASN A CA 1
ATOM 2950 C C . ASN A 1 376 ? -19.386 5.280 8.413 1.00 92.19 376 ASN A C 1
ATOM 2952 O O . ASN A 1 376 ? -18.444 6.069 8.423 1.00 92.19 376 ASN A O 1
ATOM 2956 N N . MET A 1 377 ? -20.128 5.083 7.319 1.00 91.94 377 MET A N 1
ATOM 2957 C CA . MET A 1 377 ? -19.851 5.761 6.050 1.00 91.94 377 MET A CA 1
ATOM 2958 C C . MET A 1 377 ? -20.077 7.264 6.172 1.00 91.94 377 MET A C 1
ATOM 2960 O O . MET A 1 377 ? -19.231 8.050 5.749 1.00 91.94 377 MET A O 1
ATOM 2964 N N . ARG A 1 378 ? -21.177 7.666 6.814 1.00 94.50 378 ARG A N 1
ATOM 2965 C CA . ARG A 1 378 ? -21.485 9.073 7.060 1.00 94.50 378 ARG A CA 1
ATOM 2966 C C . ARG A 1 378 ? -20.512 9.709 8.049 1.00 94.50 378 ARG A C 1
ATOM 2968 O O . ARG A 1 378 ? -20.174 10.878 7.897 1.00 94.50 378 ARG A O 1
ATOM 2975 N N . VAL A 1 379 ? -20.012 8.955 9.030 1.00 95.31 379 VAL A N 1
ATOM 2976 C CA . VAL A 1 379 ? -18.957 9.436 9.941 1.00 95.31 379 VAL A CA 1
ATOM 2977 C C . VAL A 1 379 ? -17.668 9.752 9.186 1.00 95.31 379 VAL A C 1
ATOM 2979 O O . VAL A 1 379 ? -17.061 10.792 9.440 1.00 95.31 379 VAL A O 1
ATOM 2982 N N . LEU A 1 380 ? -17.262 8.902 8.238 1.00 94.00 380 LEU A N 1
ATOM 2983 C CA . LEU A 1 380 ? -16.058 9.134 7.434 1.00 94.00 380 LEU A CA 1
ATOM 2984 C C . LEU A 1 380 ? -16.151 10.407 6.578 1.00 94.00 380 LEU A C 1
ATOM 2986 O O . LEU A 1 380 ? -15.118 11.010 6.289 1.00 94.00 380 LEU A O 1
ATOM 2990 N N . ASP A 1 381 ? -17.355 10.887 6.251 1.00 95.75 381 ASP A N 1
ATOM 2991 C CA . ASP A 1 381 ? -17.531 12.177 5.570 1.00 95.75 381 ASP A CA 1
ATOM 2992 C C . ASP A 1 381 ? -16.942 13.336 6.386 1.00 95.75 381 ASP A C 1
ATOM 2994 O O . ASP A 1 381 ? -16.346 14.241 5.811 1.00 95.75 381 ASP A O 1
ATOM 2998 N N . LEU A 1 382 ? -17.015 13.292 7.725 1.00 96.19 382 LEU A N 1
ATOM 2999 C CA . LEU A 1 382 ? -16.435 14.320 8.608 1.00 96.19 382 LEU A CA 1
ATOM 3000 C C . LEU A 1 382 ? -14.903 14.391 8.544 1.00 96.19 382 LEU A C 1
ATOM 3002 O O . LEU A 1 382 ? -14.316 15.382 9.003 1.00 96.19 382 LEU A O 1
ATOM 3006 N N . LEU A 1 383 ? -14.277 13.345 8.001 1.00 94.38 383 LEU A N 1
ATOM 3007 C CA . LEU A 1 383 ? -12.834 13.163 7.882 1.00 94.38 383 LEU A CA 1
ATOM 3008 C C . LEU A 1 383 ? -12.346 13.232 6.422 1.00 94.38 383 LEU A C 1
ATOM 3010 O O . LEU A 1 383 ? -11.142 13.201 6.172 1.00 94.38 383 LEU A O 1
ATOM 3014 N N . ALA A 1 384 ? -13.264 13.338 5.455 1.00 91.94 384 ALA A N 1
ATOM 3015 C CA . ALA A 1 384 ? -12.948 13.309 4.031 1.00 91.94 384 ALA A CA 1
ATOM 3016 C C . ALA A 1 384 ? -11.963 14.421 3.644 1.00 91.94 384 ALA A C 1
ATOM 3018 O O . ALA A 1 384 ? -12.182 15.584 3.973 1.00 91.94 384 ALA A O 1
ATOM 3019 N N . GLY A 1 385 ? -10.888 14.073 2.930 1.00 86.00 385 GLY A N 1
ATOM 3020 C CA . GLY A 1 385 ? -9.910 15.041 2.416 1.00 86.00 385 GLY A CA 1
ATOM 3021 C C . GLY A 1 385 ? -9.048 15.725 3.483 1.00 86.00 385 GLY A C 1
ATOM 3022 O O . GLY A 1 385 ? -8.671 16.874 3.290 1.00 86.00 385 GLY A O 1
ATOM 3023 N N . LEU A 1 386 ? -8.805 15.081 4.631 1.00 86.50 386 LEU A N 1
ATOM 3024 C CA . LEU A 1 386 ? -7.871 15.583 5.654 1.00 86.50 386 LEU A CA 1
ATOM 3025 C C . LEU A 1 386 ? -6.445 15.043 5.513 1.00 86.50 386 LEU A C 1
ATOM 3027 O O . LEU A 1 386 ? -5.542 15.578 6.142 1.00 86.50 386 LEU A O 1
ATOM 3031 N N . SER A 1 387 ? -6.251 13.989 4.725 1.00 78.19 387 SER A N 1
ATOM 3032 C CA . SER A 1 387 ? -4.933 13.418 4.480 1.00 78.19 387 SER A CA 1
ATOM 3033 C C . SER A 1 387 ? -4.281 14.072 3.263 1.00 78.19 387 SER A C 1
ATOM 3035 O O . SER A 1 387 ? -4.745 13.910 2.132 1.00 78.19 387 SER A O 1
ATOM 3037 N N . GLU A 1 388 ? -3.227 14.851 3.503 1.00 70.44 388 GLU A N 1
ATOM 3038 C CA . GLU A 1 388 ? -2.525 15.610 2.461 1.00 70.44 388 GLU A CA 1
ATOM 3039 C C . GLU A 1 388 ? -1.530 14.745 1.675 1.00 70.44 388 GLU A C 1
ATOM 3041 O O . GLU A 1 388 ? -1.383 14.923 0.463 1.00 70.44 388 GLU A O 1
ATOM 3046 N N . LYS A 1 389 ? -0.888 13.767 2.331 1.00 71.31 389 LYS A N 1
ATOM 3047 C CA . LYS A 1 389 ? 0.143 12.916 1.710 1.00 71.31 389 LYS A CA 1
ATOM 3048 C C . LYS A 1 389 ? -0.397 11.952 0.655 1.00 71.31 389 LYS A C 1
ATOM 3050 O O . LYS A 1 389 ? 0.328 11.640 -0.283 1.00 71.31 389 LYS A O 1
ATOM 3055 N N . ASP A 1 390 ? -1.678 11.598 0.717 1.00 64.00 390 ASP A N 1
ATOM 3056 C CA . ASP A 1 390 ? -2.371 10.900 -0.377 1.00 64.00 390 ASP A CA 1
ATOM 3057 C C . ASP A 1 390 ? -2.501 11.769 -1.642 1.00 64.00 390 ASP A C 1
ATOM 3059 O O . ASP A 1 390 ? -2.558 11.271 -2.771 1.00 64.00 390 ASP A O 1
ATOM 3063 N N . CYS A 1 391 ? -2.581 13.091 -1.465 1.00 67.06 391 CYS A N 1
ATOM 3064 C CA . CYS A 1 391 ? -2.876 14.032 -2.540 1.00 67.06 391 CYS A CA 1
ATOM 3065 C C . CYS A 1 391 ? -1.612 14.632 -3.164 1.00 67.06 391 CYS A C 1
ATOM 3067 O O . CYS A 1 391 ? -1.607 14.879 -4.370 1.00 67.06 391 CYS A O 1
ATOM 3069 N N . GLU A 1 392 ? -0.544 14.836 -2.389 1.00 82.44 392 GLU A N 1
ATOM 3070 C CA . GLU A 1 392 ? 0.675 15.518 -2.843 1.00 82.44 392 GLU A CA 1
ATOM 3071 C C . GLU A 1 392 ? 1.342 14.836 -4.060 1.00 82.44 392 GLU A C 1
ATOM 3073 O O . GLU A 1 392 ? 1.541 15.523 -5.068 1.00 82.44 392 GLU A O 1
ATOM 3078 N N . PRO A 1 393 ? 1.611 13.509 -4.085 1.00 85.75 393 PRO A N 1
ATOM 3079 C CA . PRO A 1 393 ? 2.175 12.861 -5.272 1.00 85.75 393 PRO A CA 1
ATOM 3080 C C . PRO A 1 393 ? 1.261 12.991 -6.495 1.00 85.75 393 PRO A C 1
ATOM 3082 O O . PRO A 1 393 ? 1.739 13.169 -7.613 1.00 85.75 393 PRO A O 1
ATOM 3085 N N . SER A 1 394 ? -0.059 12.943 -6.292 1.00 84.62 394 SER A N 1
ATOM 3086 C CA . SER A 1 394 ? -1.043 13.096 -7.370 1.00 84.62 394 SER A CA 1
ATOM 3087 C C . SER A 1 394 ? -1.072 14.521 -7.930 1.00 84.62 394 SER A C 1
ATOM 3089 O O . SER A 1 394 ? -1.184 14.697 -9.140 1.00 84.62 394 SER A O 1
ATOM 3091 N N . GLN A 1 395 ? -0.954 15.538 -7.071 1.00 85.31 395 GLN A N 1
ATOM 3092 C CA . GLN A 1 395 ? -0.870 16.947 -7.469 1.00 85.31 395 GLN A CA 1
ATOM 3093 C C . GLN A 1 395 ? 0.425 17.222 -8.238 1.00 85.31 395 GLN A C 1
ATOM 3095 O O . GLN A 1 395 ? 0.390 17.794 -9.324 1.00 85.31 395 GLN A O 1
ATOM 3100 N N . ARG A 1 396 ? 1.560 16.734 -7.727 1.00 90.12 396 ARG A N 1
ATOM 3101 C CA . ARG A 1 396 ? 2.873 16.852 -8.381 1.00 90.12 396 ARG A CA 1
ATOM 3102 C C . ARG A 1 396 ? 2.921 16.128 -9.726 1.00 90.12 396 ARG A C 1
ATOM 3104 O O . ARG A 1 396 ? 3.578 16.595 -10.652 1.00 90.12 396 ARG A O 1
ATOM 3111 N N . LEU A 1 397 ? 2.196 15.018 -9.856 1.00 90.94 397 LEU A N 1
ATOM 3112 C CA . LEU A 1 397 ? 2.024 14.331 -11.132 1.00 90.94 397 LEU A CA 1
ATOM 3113 C C . LEU A 1 397 ? 1.151 15.132 -12.109 1.00 90.94 397 LEU A C 1
ATOM 3115 O O . LEU A 1 397 ? 1.467 15.189 -13.293 1.00 90.94 397 LEU A O 1
ATOM 3119 N N . ALA A 1 398 ? 0.101 15.801 -11.631 1.00 89.62 398 ALA A N 1
ATOM 3120 C CA . ALA A 1 398 ? -0.739 16.643 -12.482 1.00 89.62 398 ALA A CA 1
ATOM 3121 C C . ALA A 1 398 ? -0.007 17.887 -13.013 1.00 89.62 398 ALA A C 1
ATOM 3123 O O . ALA A 1 398 ? -0.261 18.312 -14.135 1.00 89.62 398 ALA A O 1
ATOM 3124 N N . GLU A 1 399 ? 0.954 18.436 -12.269 1.00 91.00 399 GLU A N 1
ATOM 3125 C CA . GLU A 1 399 ? 1.843 19.481 -12.794 1.00 91.00 399 GLU A CA 1
ATOM 3126 C C . GLU A 1 399 ? 2.689 18.974 -13.976 1.00 91.00 399 GLU A C 1
ATOM 3128 O O . GLU A 1 399 ? 2.860 19.685 -14.965 1.00 91.00 399 GLU A O 1
ATOM 3133 N N . LEU A 1 400 ? 3.183 17.728 -13.909 1.00 93.81 400 LEU A N 1
ATOM 3134 C CA . LEU A 1 400 ? 3.868 17.082 -15.036 1.00 93.81 400 LEU A CA 1
ATOM 3135 C C . LEU A 1 400 ? 2.918 16.869 -16.218 1.00 93.81 400 LEU A C 1
ATOM 3137 O O . LEU A 1 400 ? 3.310 17.096 -17.360 1.00 93.81 400 LEU A O 1
ATOM 3141 N N . VAL A 1 401 ? 1.668 16.474 -15.957 1.00 93.69 401 VAL A N 1
ATOM 3142 C CA . VAL A 1 401 ? 0.626 16.357 -16.990 1.00 93.69 401 VAL A CA 1
ATOM 3143 C C . VAL A 1 401 ? 0.377 17.702 -17.668 1.00 93.69 401 VAL A C 1
ATOM 3145 O O . VAL A 1 401 ? 0.308 17.743 -18.893 1.00 93.69 401 VAL A O 1
ATOM 3148 N N . GLN A 1 402 ? 0.304 18.801 -16.914 1.00 91.81 402 GLN A N 1
ATOM 3149 C CA . GLN A 1 402 ? 0.098 20.132 -17.485 1.00 91.81 402 GLN A CA 1
ATOM 3150 C C . GLN A 1 402 ? 1.242 20.526 -18.429 1.00 91.81 402 GLN A C 1
ATOM 3152 O O . GLN A 1 402 ? 0.985 20.955 -19.550 1.00 91.81 402 GLN A O 1
ATOM 3157 N N . LEU A 1 403 ? 2.498 20.277 -18.036 1.00 93.56 403 LEU A N 1
ATOM 3158 C CA . LEU A 1 403 ? 3.658 20.503 -18.909 1.00 93.56 403 LEU A CA 1
ATOM 3159 C C . LEU A 1 403 ? 3.586 19.686 -20.206 1.00 93.56 403 LEU A C 1
ATOM 3161 O O . LEU A 1 403 ? 3.996 20.168 -21.260 1.00 93.56 403 LEU A O 1
ATOM 3165 N N . VAL A 1 404 ? 3.054 18.462 -20.148 1.00 94.69 404 VAL A N 1
ATOM 3166 C CA . VAL A 1 404 ? 2.815 17.653 -21.349 1.00 94.69 404 VAL A CA 1
ATOM 3167 C C . VAL A 1 404 ? 1.679 18.249 -22.185 1.00 94.69 404 VAL A C 1
ATOM 3169 O O . VAL A 1 404 ? 1.827 18.387 -23.394 1.00 94.69 404 VAL A O 1
ATOM 3172 N N . LEU A 1 405 ? 0.559 18.654 -21.583 1.00 92.25 405 LEU A N 1
ATOM 3173 C CA . LEU A 1 405 ? -0.567 19.271 -22.302 1.00 92.25 405 LEU A CA 1
ATOM 3174 C C . LEU A 1 405 ? -0.186 20.583 -23.009 1.00 92.25 405 LEU A C 1
ATOM 3176 O O . LEU A 1 405 ? -0.748 20.890 -24.062 1.00 92.25 405 LEU A O 1
ATOM 3180 N N . ASP A 1 406 ? 0.805 21.302 -22.488 1.00 93.75 406 ASP A N 1
ATOM 3181 C CA . ASP A 1 406 ? 1.305 22.547 -23.075 1.00 93.75 406 ASP A CA 1
ATOM 3182 C C . ASP A 1 406 ? 2.347 22.320 -24.198 1.00 93.75 406 ASP A C 1
ATOM 3184 O O . ASP A 1 406 ? 2.646 23.243 -24.959 1.00 93.75 406 ASP A O 1
ATOM 3188 N N . ASP A 1 407 ? 2.865 21.094 -24.369 1.00 95.50 407 ASP A N 1
ATOM 3189 C CA . ASP A 1 407 ? 3.899 20.749 -25.358 1.00 95.50 407 ASP A CA 1
ATOM 3190 C C . ASP A 1 407 ? 3.480 19.574 -26.263 1.00 95.50 407 ASP A C 1
ATOM 3192 O O . ASP A 1 407 ? 3.489 18.401 -25.880 1.00 95.50 407 ASP A O 1
ATOM 3196 N N . LYS A 1 408 ? 3.177 19.876 -27.531 1.00 94.50 408 LYS A N 1
ATOM 3197 C CA . LYS A 1 408 ? 2.770 18.866 -28.525 1.00 94.50 408 LYS A CA 1
ATOM 3198 C C . LYS A 1 408 ? 3.819 17.774 -28.757 1.00 94.50 408 LYS A C 1
ATOM 3200 O O . LYS A 1 408 ? 3.441 16.631 -29.004 1.00 94.50 408 LYS A O 1
ATOM 3205 N N . ASN A 1 409 ? 5.113 18.093 -28.668 1.00 94.31 409 ASN A N 1
ATOM 3206 C CA . ASN A 1 409 ? 6.168 17.099 -28.866 1.00 94.31 409 ASN A CA 1
ATOM 3207 C C . ASN A 1 409 ? 6.183 16.092 -27.713 1.00 94.31 409 ASN A C 1
ATOM 3209 O O . ASN A 1 409 ? 6.347 14.894 -27.950 1.00 94.31 409 ASN A O 1
ATOM 3213 N N . LEU A 1 410 ? 5.970 16.561 -26.478 1.00 94.50 410 LEU A N 1
ATOM 3214 C CA . LEU A 1 410 ? 5.818 15.680 -25.321 1.00 94.50 410 LEU A CA 1
ATOM 3215 C C . LEU A 1 410 ? 4.555 14.822 -25.424 1.00 94.50 410 LEU A C 1
ATOM 3217 O O . LEU A 1 410 ? 4.624 13.631 -25.127 1.00 94.50 410 LEU A O 1
ATOM 3221 N N . GLN A 1 411 ? 3.426 15.376 -25.879 1.00 94.75 411 GLN A N 1
ATOM 3222 C CA . GLN A 1 411 ? 2.191 14.597 -26.067 1.00 94.75 411 GLN A CA 1
ATOM 3223 C C . GLN A 1 411 ? 2.410 13.440 -27.039 1.00 94.75 411 GLN A C 1
ATOM 3225 O O . GLN A 1 411 ? 2.127 12.286 -26.707 1.00 94.75 411 GLN A O 1
ATOM 3230 N N . ASP A 1 412 ? 2.966 13.735 -28.215 1.00 93.56 412 ASP A N 1
ATOM 3231 C CA . ASP A 1 412 ? 3.264 12.728 -29.232 1.00 93.56 412 ASP A CA 1
ATOM 3232 C C . ASP A 1 412 ? 4.234 11.663 -28.700 1.00 93.56 412 ASP A C 1
ATOM 3234 O O . ASP A 1 412 ? 4.071 10.467 -28.964 1.00 93.56 412 ASP A O 1
ATOM 3238 N N . ALA A 1 413 ? 5.231 12.078 -27.920 1.00 93.62 413 ALA A N 1
ATOM 3239 C CA . ALA A 1 413 ? 6.211 11.186 -27.317 1.00 93.62 413 ALA A CA 1
ATOM 3240 C C . ALA A 1 413 ? 5.607 10.262 -26.249 1.00 93.62 413 ALA A C 1
ATOM 3242 O O . ALA A 1 413 ? 5.876 9.058 -26.257 1.00 93.62 413 ALA A O 1
ATOM 3243 N N . ILE A 1 414 ? 4.743 10.792 -25.380 1.00 92.19 414 ILE A N 1
ATOM 3244 C CA . ILE A 1 414 ? 4.022 10.032 -24.352 1.00 92.19 414 ILE A CA 1
ATOM 3245 C C . ILE A 1 414 ? 3.078 8.998 -24.986 1.00 92.19 414 ILE A C 1
ATOM 3247 O O . ILE A 1 414 ? 3.004 7.861 -24.515 1.00 92.19 414 ILE A O 1
ATOM 3251 N N . TRP A 1 415 ? 2.409 9.325 -26.096 1.00 89.44 415 TRP A N 1
ATOM 3252 C CA . TRP A 1 415 ? 1.573 8.358 -26.823 1.00 89.44 415 TRP A CA 1
ATOM 3253 C C . TRP A 1 415 ? 2.382 7.254 -27.516 1.00 89.44 415 TRP A C 1
ATOM 3255 O O . TRP A 1 415 ? 1.918 6.116 -27.614 1.00 89.44 415 TRP A O 1
ATOM 3265 N N . ARG A 1 416 ? 3.612 7.561 -27.943 1.00 87.38 416 ARG A N 1
ATOM 3266 C CA . ARG A 1 416 ? 4.559 6.612 -28.559 1.00 87.38 416 ARG A CA 1
ATOM 3267 C C . ARG A 1 416 ? 5.429 5.858 -27.544 1.00 87.38 416 ARG A C 1
ATOM 3269 O O . ARG A 1 416 ? 6.266 5.030 -27.934 1.00 87.38 416 ARG A O 1
ATOM 3276 N N . LEU A 1 417 ? 5.238 6.117 -26.251 1.00 84.19 417 LEU A N 1
ATOM 3277 C CA . LEU A 1 417 ? 5.968 5.494 -25.153 1.00 84.19 417 LEU A CA 1
ATOM 3278 C C . LEU A 1 417 ? 5.863 3.966 -25.205 1.00 84.19 417 LEU A C 1
ATOM 3280 O O . LEU A 1 417 ? 4.771 3.399 -25.276 1.00 84.19 417 LEU A O 1
ATOM 3284 N N . ASN A 1 418 ? 7.015 3.292 -25.129 1.00 71.06 418 ASN A N 1
ATOM 3285 C CA . ASN A 1 418 ? 7.146 1.830 -25.177 1.00 71.06 418 ASN A CA 1
ATOM 3286 C C . ASN A 1 418 ? 6.634 1.174 -26.480 1.00 71.06 418 ASN A C 1
ATOM 3288 O O . ASN A 1 418 ? 6.563 -0.051 -26.553 1.00 71.06 418 ASN A O 1
ATOM 3292 N N . GLN A 1 419 ? 6.324 1.979 -27.502 1.00 79.62 419 GLN A N 1
ATOM 3293 C CA . GLN A 1 419 ? 6.107 1.540 -28.882 1.00 79.62 419 GLN A CA 1
ATOM 3294 C C . GLN A 1 419 ? 7.346 1.868 -29.718 1.00 79.62 419 GLN A C 1
ATOM 3296 O O . GLN A 1 419 ? 8.018 0.970 -30.218 1.00 79.62 419 GLN A O 1
ATOM 3301 N N . SER A 1 420 ? 7.689 3.157 -29.803 1.00 79.62 420 SER A N 1
ATOM 3302 C CA . SER A 1 420 ? 8.836 3.652 -30.573 1.00 79.62 420 SER A CA 1
ATOM 3303 C C . SER A 1 420 ? 9.740 4.614 -29.799 1.00 79.62 420 SER A C 1
ATOM 3305 O O . SER A 1 420 ? 10.764 5.012 -30.342 1.00 79.62 420 SER A O 1
ATOM 3307 N N . MET A 1 421 ? 9.387 4.994 -28.563 1.00 78.50 421 MET A N 1
ATOM 3308 C CA . MET A 1 421 ? 10.227 5.826 -27.688 1.00 78.50 421 MET A CA 1
ATOM 3309 C C . MET A 1 421 ? 10.498 5.161 -26.335 1.00 78.50 421 MET A C 1
ATOM 3311 O O . MET A 1 421 ? 9.624 4.503 -25.753 1.00 78.50 421 MET A O 1
ATOM 3315 N N . ARG A 1 422 ? 11.719 5.348 -25.824 1.00 83.50 422 ARG A N 1
ATOM 3316 C CA . ARG A 1 422 ? 12.152 4.938 -24.480 1.00 83.50 422 ARG A CA 1
ATOM 3317 C C . ARG A 1 422 ? 11.829 6.022 -23.440 1.00 83.50 422 ARG A C 1
ATOM 3319 O O . ARG A 1 422 ? 11.814 7.194 -23.801 1.00 83.50 422 ARG A O 1
ATOM 3326 N N . PRO A 1 423 ? 11.634 5.662 -22.156 1.00 86.25 423 PRO A N 1
ATOM 3327 C CA . PRO A 1 423 ? 11.416 6.633 -21.080 1.00 86.25 423 PRO A CA 1
ATOM 3328 C C . PRO A 1 423 ? 12.434 7.780 -21.068 1.00 86.25 423 PRO A C 1
ATOM 3330 O O . PRO A 1 423 ? 12.033 8.939 -21.097 1.00 86.25 423 PRO A O 1
ATOM 3333 N N . ASP A 1 424 ? 13.730 7.462 -21.140 1.00 90.56 424 ASP A N 1
ATOM 3334 C CA . ASP A 1 424 ? 14.798 8.470 -21.110 1.00 90.56 424 ASP A CA 1
ATOM 3335 C C . ASP A 1 424 ? 14.720 9.435 -22.296 1.00 90.56 424 ASP A C 1
ATOM 3337 O O . ASP A 1 424 ? 14.993 10.623 -22.151 1.00 90.56 424 ASP A O 1
ATOM 3341 N N . GLU A 1 425 ? 14.313 8.950 -23.473 1.00 91.00 425 GLU A N 1
ATOM 3342 C CA . GLU A 1 425 ? 14.132 9.789 -24.661 1.00 91.00 425 GLU A CA 1
ATOM 3343 C C . GLU A 1 425 ? 12.983 10.769 -24.447 1.00 91.00 425 GLU A C 1
ATOM 3345 O O . GLU A 1 425 ? 13.164 11.954 -24.698 1.00 91.00 425 GLU A O 1
ATOM 3350 N N . VAL A 1 426 ? 11.849 10.303 -23.910 1.00 91.25 426 VAL A N 1
ATOM 3351 C CA . VAL A 1 426 ? 10.689 11.158 -23.617 1.00 91.25 426 VAL A CA 1
ATOM 3352 C C . VAL A 1 426 ? 11.035 12.225 -22.578 1.00 91.25 426 VAL A C 1
ATOM 3354 O O . VAL A 1 426 ? 10.776 13.405 -22.802 1.00 91.25 426 VAL A O 1
ATOM 3357 N N . ILE A 1 427 ? 11.683 11.831 -21.477 1.00 93.31 427 ILE A N 1
ATOM 3358 C CA . ILE A 1 427 ? 12.109 12.747 -20.405 1.00 93.31 427 ILE A CA 1
ATOM 3359 C C . ILE A 1 427 ? 13.088 13.806 -20.942 1.00 93.31 427 ILE A C 1
ATOM 3361 O O . ILE A 1 427 ? 13.138 14.925 -20.447 1.00 93.31 427 ILE A O 1
ATOM 3365 N N . SER A 1 428 ? 13.860 13.487 -21.982 1.00 94.25 428 SER A N 1
ATOM 3366 C CA . SER A 1 428 ? 14.860 14.387 -22.566 1.00 94.25 428 SER A CA 1
ATOM 3367 C C . SER A 1 428 ? 14.311 15.448 -23.519 1.00 94.25 428 SER A C 1
ATOM 3369 O O . SER A 1 428 ? 15.053 16.366 -23.858 1.00 94.25 428 SER A O 1
ATOM 3371 N N . ILE A 1 429 ? 13.061 15.328 -23.975 1.00 93.94 429 ILE A N 1
ATOM 3372 C CA . ILE A 1 429 ? 12.496 16.198 -25.023 1.00 93.94 429 ILE A CA 1
ATOM 3373 C C . ILE A 1 429 ? 12.378 17.649 -24.560 1.00 93.94 429 ILE A C 1
ATOM 3375 O O . ILE A 1 429 ? 12.647 18.566 -25.334 1.00 93.94 429 ILE A O 1
ATOM 3379 N N . ASN A 1 430 ? 11.981 17.854 -23.306 1.00 96.06 430 ASN A N 1
ATOM 3380 C CA . ASN A 1 430 ? 11.689 19.170 -22.763 1.00 96.06 430 ASN A CA 1
ATOM 3381 C C . ASN A 1 430 ? 12.456 19.375 -21.443 1.00 96.06 430 ASN A C 1
ATOM 3383 O O . ASN A 1 430 ? 12.237 18.620 -20.492 1.00 96.06 430 ASN A O 1
ATOM 3387 N N . PRO A 1 431 ? 13.337 20.391 -21.351 1.00 95.25 431 PRO A N 1
ATOM 3388 C CA . PRO A 1 431 ? 14.127 20.642 -20.147 1.00 95.25 431 PRO A CA 1
ATOM 3389 C C . PRO A 1 431 ? 13.298 20.941 -18.892 1.00 95.25 431 PRO A C 1
ATOM 3391 O O . PRO A 1 431 ? 13.658 20.475 -17.817 1.00 95.25 431 PRO A O 1
ATOM 3394 N N . ALA A 1 432 ? 12.185 21.673 -19.020 1.00 95.25 432 ALA A N 1
ATOM 3395 C CA . ALA A 1 432 ? 11.322 22.005 -17.885 1.00 95.25 432 ALA A CA 1
ATOM 3396 C C . ALA A 1 432 ? 10.574 20.766 -17.368 1.00 95.25 432 ALA A C 1
ATOM 3398 O O . ALA A 1 432 ? 10.463 20.561 -16.160 1.00 95.25 432 ALA A O 1
ATOM 3399 N N . PHE A 1 433 ? 10.116 19.899 -18.279 1.00 96.50 433 PHE A N 1
ATOM 3400 C CA . PHE A 1 433 ? 9.555 18.600 -17.907 1.00 96.50 433 PHE A CA 1
ATOM 3401 C C . PHE A 1 433 ? 10.594 17.728 -17.207 1.00 96.50 433 PHE A C 1
ATOM 3403 O O . PHE A 1 433 ? 10.297 17.185 -16.148 1.00 96.50 433 PHE A O 1
ATOM 3410 N N . ARG A 1 434 ? 11.816 17.636 -17.751 1.00 96.19 434 ARG A N 1
ATOM 3411 C CA . ARG A 1 434 ? 12.914 16.895 -17.120 1.00 96.19 434 ARG A CA 1
ATOM 3412 C C . ARG A 1 434 ? 13.178 17.387 -15.703 1.00 96.19 434 ARG A C 1
ATOM 3414 O O . ARG A 1 434 ? 13.174 16.583 -14.784 1.00 96.19 434 ARG A O 1
ATOM 3421 N N . GLU A 1 435 ? 13.370 18.691 -15.524 1.00 96.25 435 GLU A N 1
ATOM 3422 C CA . GLU A 1 435 ? 13.640 19.278 -14.210 1.00 96.25 435 GLU A CA 1
ATOM 3423 C C . GLU A 1 435 ? 12.525 18.939 -13.213 1.00 96.25 435 GLU A C 1
ATOM 3425 O O . GLU A 1 435 ? 12.792 18.518 -12.086 1.00 96.25 435 GLU A O 1
ATOM 3430 N N . ARG A 1 436 ? 11.257 19.056 -13.630 1.00 95.44 436 ARG A N 1
ATOM 3431 C CA . ARG A 1 436 ? 10.126 18.730 -12.757 1.00 95.44 436 ARG A CA 1
ATOM 3432 C C . ARG A 1 436 ? 10.021 17.232 -12.469 1.00 95.44 436 ARG A C 1
ATOM 3434 O O . ARG A 1 436 ? 9.657 16.859 -11.354 1.00 95.44 436 ARG A O 1
ATOM 3441 N N . PHE A 1 437 ? 10.356 16.389 -13.441 1.00 95.50 437 PHE A N 1
ATOM 3442 C CA . PHE A 1 437 ? 10.373 14.936 -13.302 1.00 95.50 437 PHE A CA 1
ATOM 3443 C C . PHE A 1 437 ? 11.484 14.491 -12.344 1.00 95.50 437 PHE A C 1
ATOM 3445 O O . PHE A 1 437 ? 11.232 13.697 -11.442 1.00 95.50 437 PHE A O 1
ATOM 3452 N N . ASP A 1 438 ? 12.676 15.077 -12.453 1.00 94.69 438 ASP A N 1
ATOM 3453 C CA . ASP A 1 438 ? 13.800 14.825 -11.550 1.00 94.69 438 ASP A CA 1
ATOM 3454 C C . ASP A 1 438 ? 13.477 15.279 -10.119 1.00 94.69 438 ASP A C 1
ATOM 3456 O O . ASP A 1 438 ? 13.783 14.571 -9.161 1.00 94.69 438 ASP A O 1
ATOM 3460 N N . LEU A 1 439 ? 12.791 16.416 -9.948 1.00 94.12 439 LEU A N 1
ATOM 3461 C CA . LEU A 1 439 ? 12.285 16.845 -8.639 1.00 94.12 439 LEU A CA 1
ATOM 3462 C C . LEU A 1 439 ? 11.249 15.866 -8.072 1.00 94.12 439 LEU A C 1
ATOM 3464 O O . LEU A 1 439 ? 11.278 15.577 -6.880 1.00 94.12 439 LEU A O 1
ATOM 3468 N N . TYR A 1 440 ? 10.351 15.332 -8.904 1.00 94.19 440 TYR A N 1
ATOM 3469 C CA . TYR A 1 440 ? 9.409 14.297 -8.475 1.00 94.19 440 TYR A CA 1
ATOM 3470 C C . TYR A 1 440 ? 10.143 13.037 -7.999 1.00 94.19 440 TYR A C 1
ATOM 3472 O O . TYR A 1 440 ? 9.837 12.509 -6.934 1.00 94.19 440 TYR A O 1
ATOM 3480 N N . LEU A 1 441 ? 11.142 12.575 -8.754 1.00 92.88 441 LEU A N 1
ATOM 3481 C CA . LEU A 1 441 ? 11.949 11.415 -8.375 1.00 92.88 441 LEU A CA 1
ATOM 3482 C C . LEU A 1 441 ? 12.820 11.675 -7.145 1.00 92.88 441 LEU A C 1
ATOM 3484 O O . LEU A 1 441 ? 13.052 10.764 -6.358 1.00 92.88 441 LEU A O 1
ATOM 3488 N N . LYS A 1 442 ? 13.277 12.905 -6.934 1.00 90.38 442 LYS A N 1
ATOM 3489 C CA . LYS A 1 442 ? 13.990 13.271 -5.711 1.00 90.38 442 LYS A CA 1
ATOM 3490 C C . LYS A 1 442 ? 13.095 13.156 -4.475 1.00 90.38 442 LYS A C 1
ATOM 3492 O O . LYS A 1 442 ? 13.555 12.681 -3.442 1.00 90.38 442 LYS A O 1
ATOM 3497 N N . ASP A 1 443 ? 11.841 13.585 -4.593 1.00 88.62 443 ASP A N 1
ATOM 3498 C CA . ASP A 1 443 ? 10.899 13.631 -3.472 1.00 88.62 443 ASP A CA 1
ATOM 3499 C C . ASP A 1 443 ? 10.233 12.260 -3.209 1.00 88.62 443 ASP A C 1
ATOM 3501 O O . ASP A 1 443 ? 9.999 11.901 -2.054 1.00 88.62 443 ASP A O 1
ATOM 3505 N N . PHE A 1 444 ? 9.954 11.477 -4.262 1.00 91.38 444 PHE A N 1
ATOM 3506 C CA . PHE A 1 444 ? 9.160 10.235 -4.192 1.00 91.38 444 PHE A CA 1
ATOM 3507 C C . PHE A 1 444 ? 9.829 9.006 -4.821 1.00 91.38 444 PHE A C 1
ATOM 3509 O O . PHE A 1 444 ? 9.285 7.908 -4.766 1.00 91.38 444 PHE A O 1
ATOM 3516 N N . GLY A 1 445 ? 10.992 9.148 -5.455 1.00 91.81 445 GLY A N 1
ATOM 3517 C CA . GLY A 1 445 ? 11.620 8.062 -6.213 1.00 91.81 445 GLY A CA 1
ATOM 3518 C C . GLY A 1 445 ? 12.046 6.883 -5.344 1.00 91.81 445 GLY A C 1
ATOM 3519 O O . GLY A 1 445 ? 11.977 5.749 -5.797 1.00 91.81 445 GLY A O 1
ATOM 3520 N N . THR A 1 446 ? 12.415 7.116 -4.087 1.00 92.62 446 THR A N 1
ATOM 3521 C CA . THR A 1 446 ? 12.761 6.054 -3.128 1.00 92.62 446 THR A CA 1
ATOM 3522 C C . THR A 1 446 ? 11.546 5.458 -2.420 1.00 92.62 446 THR A C 1
ATOM 3524 O O . THR A 1 446 ? 11.711 4.664 -1.505 1.00 92.62 446 THR A O 1
ATOM 3527 N N . THR A 1 447 ? 10.321 5.826 -2.795 1.00 91.75 447 THR A N 1
ATOM 3528 C CA . THR A 1 447 ? 9.105 5.308 -2.163 1.00 91.75 447 THR A CA 1
ATOM 3529 C C . THR A 1 447 ? 8.777 3.911 -2.694 1.00 91.75 447 THR A C 1
ATOM 3531 O O . THR A 1 447 ? 8.649 3.713 -3.906 1.00 91.75 447 THR A O 1
ATOM 3534 N N . ALA A 1 448 ? 8.625 2.940 -1.791 1.00 91.44 448 ALA A N 1
ATOM 3535 C CA . ALA A 1 448 ? 8.109 1.615 -2.117 1.00 91.44 448 ALA A CA 1
ATOM 3536 C C . ALA A 1 448 ? 6.602 1.672 -2.423 1.00 91.44 448 ALA A C 1
ATOM 3538 O O . ALA A 1 448 ? 5.853 2.418 -1.792 1.00 91.44 448 ALA A O 1
ATOM 3539 N N . LEU A 1 449 ? 6.159 0.887 -3.409 1.00 83.62 449 LEU A N 1
ATOM 3540 C CA . LEU A 1 449 ? 4.747 0.800 -3.820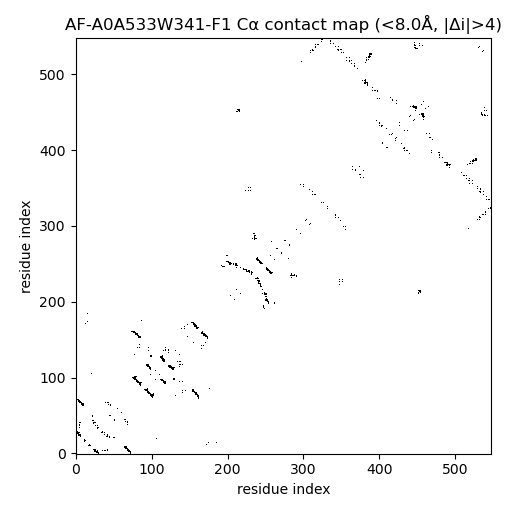 1.00 83.62 449 LEU A CA 1
ATOM 3541 C C . LEU A 1 449 ? 4.023 -0.428 -3.260 1.00 83.62 449 LEU A C 1
ATOM 3543 O O . LEU A 1 449 ? 2.802 -0.536 -3.371 1.00 83.62 449 LEU A O 1
ATOM 3547 N N . SER A 1 450 ? 4.776 -1.368 -2.703 1.00 84.38 450 SER A N 1
ATOM 3548 C CA . SER A 1 450 ? 4.261 -2.543 -2.020 1.00 84.38 450 SER A CA 1
ATOM 3549 C C . SER A 1 450 ? 5.075 -2.767 -0.753 1.00 84.38 450 SER A C 1
ATOM 3551 O O . SER A 1 450 ? 6.144 -2.182 -0.577 1.00 84.38 450 SER A O 1
ATOM 3553 N N . TYR A 1 451 ? 4.577 -3.642 0.116 1.00 85.75 451 TYR A N 1
ATOM 3554 C CA . TYR A 1 451 ? 5.319 -4.034 1.303 1.00 85.75 451 TYR A CA 1
ATOM 3555 C C . TYR A 1 451 ? 6.522 -4.930 0.972 1.00 85.75 451 TYR A C 1
ATOM 3557 O O . TYR A 1 451 ? 7.388 -5.070 1.816 1.00 85.75 451 TYR A O 1
ATOM 3565 N N . GLU A 1 452 ? 6.625 -5.544 -0.215 1.00 87.81 452 GLU A N 1
ATOM 3566 C CA . GLU A 1 452 ? 7.768 -6.408 -0.542 1.00 87.81 452 GLU A CA 1
ATOM 3567 C C . GLU A 1 452 ? 9.026 -5.603 -0.869 1.00 87.81 452 GLU A C 1
ATOM 3569 O O . GLU A 1 452 ? 9.091 -4.920 -1.886 1.00 87.81 452 GLU A O 1
ATOM 3574 N N . VAL A 1 453 ? 10.090 -5.802 -0.086 1.00 90.31 453 VAL A N 1
ATOM 3575 C CA . VAL A 1 453 ? 11.391 -5.150 -0.328 1.00 90.31 453 VAL A CA 1
ATOM 3576 C C . VAL A 1 453 ? 12.003 -5.505 -1.692 1.00 90.31 453 VAL A C 1
ATOM 3578 O O . VAL A 1 453 ? 12.849 -4.777 -2.210 1.00 90.31 453 VAL A O 1
ATOM 3581 N N . ILE A 1 454 ? 11.587 -6.624 -2.299 1.00 86.81 454 ILE A N 1
ATOM 3582 C CA . ILE A 1 454 ? 12.042 -7.044 -3.631 1.00 86.81 454 ILE A CA 1
ATOM 3583 C C . ILE A 1 454 ? 11.296 -6.354 -4.780 1.00 86.81 454 ILE A C 1
ATOM 3585 O O . ILE A 1 454 ? 11.791 -6.397 -5.910 1.00 86.81 454 ILE A O 1
ATOM 3589 N N . ASP A 1 455 ? 10.172 -5.691 -4.512 1.00 87.62 455 ASP A N 1
ATOM 3590 C CA . ASP A 1 455 ? 9.451 -4.928 -5.524 1.00 87.62 455 ASP A CA 1
ATOM 3591 C C . ASP A 1 455 ? 10.121 -3.560 -5.748 1.00 87.62 455 ASP A C 1
ATOM 3593 O O . ASP A 1 455 ? 10.677 -2.977 -4.818 1.00 87.62 455 ASP A O 1
ATOM 3597 N N . PRO A 1 456 ? 10.098 -3.032 -6.983 1.00 88.88 456 PRO A N 1
ATOM 3598 C CA . PRO A 1 456 ? 10.755 -1.774 -7.301 1.00 88.88 456 PRO A CA 1
ATOM 3599 C C . PRO A 1 456 ? 10.057 -0.564 -6.666 1.00 88.88 456 PRO A C 1
ATOM 3601 O O . PRO A 1 456 ? 8.827 -0.480 -6.606 1.00 88.88 456 PRO A O 1
ATOM 3604 N N . THR A 1 457 ? 10.863 0.416 -6.269 1.00 90.81 457 THR A N 1
ATOM 3605 C CA . THR A 1 457 ? 10.427 1.767 -5.895 1.00 90.81 457 THR A CA 1
ATOM 3606 C C . THR A 1 457 ? 9.977 2.573 -7.111 1.00 90.81 457 THR A C 1
ATOM 3608 O O . THR A 1 457 ? 10.268 2.223 -8.256 1.00 90.81 457 THR A O 1
ATOM 3611 N N . VAL A 1 458 ? 9.297 3.699 -6.874 1.00 90.19 458 VAL A N 1
ATOM 3612 C CA . VAL A 1 458 ? 8.830 4.626 -7.922 1.00 90.19 458 VAL A CA 1
ATOM 3613 C C . VAL A 1 458 ? 9.949 5.027 -8.898 1.00 90.19 458 VAL A C 1
ATOM 3615 O O . VAL A 1 458 ? 9.723 5.080 -10.108 1.00 90.19 458 VAL A O 1
ATOM 3618 N N . GLY A 1 459 ? 11.160 5.274 -8.396 1.00 89.06 459 GLY A N 1
ATOM 3619 C CA . GLY A 1 459 ? 12.315 5.694 -9.191 1.00 89.06 459 GLY A CA 1
ATOM 3620 C C . GLY A 1 459 ? 12.904 4.596 -10.074 1.00 89.06 459 GLY A C 1
ATOM 3621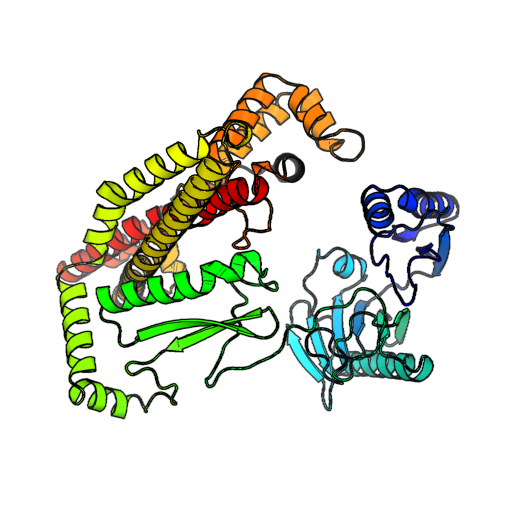 O O . GLY A 1 459 ? 13.513 4.902 -11.096 1.00 89.06 459 GLY A O 1
ATOM 3622 N N . GLU A 1 460 ? 12.669 3.325 -9.747 1.00 87.19 460 GLU A N 1
ATOM 3623 C CA . GLU A 1 460 ? 13.113 2.174 -10.543 1.00 87.19 460 GLU A CA 1
ATOM 3624 C C . GLU A 1 460 ? 12.151 1.853 -11.706 1.00 87.19 460 GLU A C 1
ATOM 3626 O O . GLU A 1 460 ? 12.477 1.055 -12.588 1.00 87.19 460 GLU A O 1
ATOM 3631 N N . ILE A 1 461 ? 10.969 2.484 -11.749 1.00 87.50 461 ILE A N 1
ATOM 3632 C CA . ILE A 1 461 ? 9.927 2.245 -12.764 1.00 87.50 461 ILE A CA 1
ATOM 3633 C C . ILE A 1 461 ? 9.485 3.521 -13.509 1.00 87.50 461 ILE A C 1
ATOM 3635 O O . ILE A 1 461 ? 8.282 3.778 -13.641 1.00 87.50 461 ILE A O 1
ATOM 3639 N N . PRO A 1 462 ? 10.404 4.292 -14.124 1.00 85.62 462 PRO A N 1
ATOM 3640 C CA . PRO A 1 462 ? 10.057 5.533 -14.828 1.00 85.62 462 PRO A CA 1
ATOM 3641 C C . PRO A 1 462 ? 9.020 5.322 -15.944 1.00 85.62 462 PRO A C 1
ATOM 3643 O O . PRO A 1 462 ? 8.198 6.193 -16.219 1.00 85.62 462 PRO A O 1
ATOM 3646 N N . LEU A 1 463 ? 8.989 4.131 -16.554 1.00 86.56 463 LEU A N 1
ATOM 3647 C CA . LEU A 1 463 ? 7.965 3.765 -17.535 1.00 86.56 463 LEU A CA 1
ATOM 3648 C C . LEU A 1 463 ? 6.544 3.784 -16.949 1.00 86.56 463 LEU A C 1
ATOM 3650 O O . LEU A 1 463 ? 5.610 4.180 -17.643 1.00 86.56 463 LEU A O 1
ATOM 3654 N N . VAL A 1 464 ? 6.362 3.320 -15.712 1.00 85.94 464 VAL A N 1
ATOM 3655 C CA . VAL A 1 464 ? 5.049 3.296 -15.052 1.00 85.94 464 VAL A CA 1
ATOM 3656 C C . VAL A 1 464 ? 4.600 4.720 -14.752 1.00 85.94 464 VAL A C 1
ATOM 3658 O O . VAL A 1 464 ? 3.465 5.064 -15.066 1.00 85.94 464 VAL A O 1
ATOM 3661 N N . LEU A 1 465 ? 5.502 5.572 -14.260 1.00 87.62 465 LEU A N 1
ATOM 3662 C CA . LEU A 1 465 ? 5.199 6.978 -13.988 1.00 87.62 465 LEU A CA 1
ATOM 3663 C C . LEU A 1 465 ? 4.762 7.732 -15.256 1.00 87.62 465 LEU A C 1
ATOM 3665 O O . LEU A 1 465 ? 3.740 8.414 -15.256 1.00 87.62 465 LEU A O 1
ATOM 3669 N N . LEU A 1 466 ? 5.469 7.539 -16.373 1.00 90.94 466 LEU A N 1
ATOM 3670 C CA . LEU A 1 466 ? 5.090 8.133 -17.660 1.00 90.94 466 LEU A CA 1
ATOM 3671 C C . LEU A 1 466 ? 3.764 7.570 -18.213 1.00 90.94 466 LEU A C 1
ATOM 3673 O O . LEU A 1 466 ? 3.008 8.295 -18.860 1.00 90.94 466 LEU A O 1
ATOM 3677 N N . LYS A 1 467 ? 3.442 6.294 -17.951 1.00 89.38 467 LYS A N 1
ATOM 3678 C CA . LYS A 1 467 ? 2.118 5.738 -18.279 1.00 89.38 467 LYS A CA 1
ATOM 3679 C C . LYS A 1 467 ? 1.016 6.366 -17.431 1.00 89.38 467 LYS A C 1
ATOM 3681 O O . LYS A 1 467 ? -0.030 6.674 -17.983 1.00 89.38 467 LYS A O 1
ATOM 3686 N N . LEU A 1 468 ? 1.253 6.615 -16.143 1.00 89.50 468 LEU A N 1
ATOM 3687 C CA . LEU A 1 468 ? 0.286 7.313 -15.292 1.00 89.50 468 LEU A CA 1
ATOM 3688 C C . LEU A 1 468 ? 0.004 8.730 -15.808 1.00 89.50 468 LEU A C 1
ATOM 3690 O O . LEU A 1 468 ? -1.153 9.135 -15.830 1.00 89.50 468 LEU A O 1
ATOM 3694 N N . ILE A 1 469 ? 1.025 9.445 -16.296 1.00 91.62 469 ILE A N 1
ATOM 3695 C CA . ILE A 1 469 ? 0.851 10.747 -16.968 1.00 91.62 469 ILE A CA 1
ATOM 3696 C C . ILE A 1 469 ? -0.071 10.599 -18.186 1.00 91.62 469 ILE A C 1
ATOM 3698 O O . ILE A 1 469 ? -1.064 11.316 -18.299 1.00 91.62 469 ILE A O 1
ATOM 3702 N N . ARG A 1 470 ? 0.204 9.629 -19.067 1.00 91.12 470 ARG A N 1
ATOM 3703 C CA . ARG A 1 470 ? -0.642 9.345 -20.240 1.00 91.12 470 ARG A CA 1
ATOM 3704 C C . ARG A 1 470 ? -2.087 9.026 -19.852 1.00 91.12 470 ARG A C 1
ATOM 3706 O O . ARG A 1 470 ? -3.020 9.511 -20.486 1.00 91.12 470 ARG A O 1
ATOM 3713 N N . ASP A 1 471 ? -2.275 8.195 -18.835 1.00 88.56 471 ASP A N 1
ATOM 3714 C CA . ASP A 1 471 ? -3.595 7.737 -18.419 1.00 88.56 471 ASP A CA 1
ATOM 3715 C C . ASP A 1 471 ? -4.381 8.888 -17.753 1.00 88.56 471 ASP A C 1
ATOM 3717 O O . ASP A 1 471 ? -5.572 9.046 -18.015 1.00 88.56 471 ASP A O 1
ATOM 3721 N N . GLN A 1 472 ? -3.720 9.769 -16.988 1.00 89.31 472 GLN A N 1
ATOM 3722 C CA . GLN A 1 472 ? -4.334 10.996 -16.462 1.00 89.31 472 GLN A CA 1
ATOM 3723 C C . GLN A 1 472 ? -4.758 11.966 -17.572 1.00 89.31 472 GLN A C 1
ATOM 3725 O O . GLN A 1 472 ? -5.852 12.528 -17.486 1.00 89.31 472 GLN A O 1
ATOM 3730 N N . MET A 1 473 ? -3.949 12.116 -18.629 1.00 87.69 473 MET A N 1
ATOM 3731 C CA . MET A 1 473 ? -4.330 12.896 -19.814 1.00 87.69 473 MET A CA 1
ATOM 3732 C C . MET A 1 473 ? -5.580 12.318 -20.486 1.00 87.69 473 MET A C 1
ATOM 3734 O O . MET A 1 473 ? -6.491 13.060 -20.835 1.00 87.69 473 MET A O 1
ATOM 3738 N N . ALA A 1 474 ? -5.647 10.993 -20.653 1.00 86.88 474 ALA A N 1
ATOM 3739 C CA . ALA A 1 474 ? -6.786 10.332 -21.291 1.00 86.88 474 ALA A CA 1
ATOM 3740 C C . ALA A 1 474 ? -8.082 10.451 -20.468 1.00 86.88 474 ALA A C 1
ATOM 3742 O O . ALA A 1 474 ? -9.173 10.507 -21.035 1.00 86.88 474 ALA A O 1
ATOM 3743 N N . LEU A 1 475 ? -7.963 10.493 -19.139 1.00 84.69 475 LEU A N 1
ATOM 3744 C CA . LEU A 1 475 ? -9.088 10.584 -18.209 1.00 84.69 475 LEU A CA 1
ATOM 3745 C C . LEU A 1 475 ? -9.513 12.025 -17.881 1.00 84.69 475 LEU A C 1
ATOM 3747 O O . LEU A 1 475 ? -10.505 12.192 -17.173 1.00 84.69 475 LEU A O 1
ATOM 3751 N N . ASN A 1 476 ? -8.794 13.050 -18.363 1.00 80.31 476 ASN A N 1
ATOM 3752 C CA . ASN A 1 476 ? -8.951 14.447 -17.927 1.00 80.31 476 ASN A CA 1
ATOM 3753 C C . ASN A 1 476 ? -8.987 14.568 -16.392 1.00 80.31 476 ASN A C 1
ATOM 3755 O O . ASN A 1 476 ? -9.872 15.204 -15.815 1.00 80.31 476 ASN A O 1
ATOM 3759 N N . TYR A 1 477 ? -8.057 13.886 -15.720 1.00 81.50 477 TYR A N 1
ATOM 3760 C CA . TYR A 1 477 ? -8.025 13.838 -14.263 1.00 81.50 477 TYR A CA 1
ATOM 3761 C C . TYR A 1 477 ? -7.590 15.184 -13.666 1.00 81.50 477 TYR A C 1
ATOM 3763 O O . TYR A 1 477 ? -6.477 15.639 -13.912 1.00 81.50 477 TYR A O 1
ATOM 3771 N N . ASP A 1 478 ? -8.445 15.780 -12.830 1.00 82.19 478 ASP A N 1
ATOM 3772 C CA . ASP A 1 478 ? -8.147 17.002 -12.077 1.00 82.19 478 ASP A CA 1
ATOM 3773 C C . ASP A 1 478 ? -8.062 16.694 -10.564 1.00 82.19 478 ASP A C 1
ATOM 3775 O O . ASP A 1 478 ? -9.093 16.484 -9.904 1.00 82.19 478 ASP A O 1
ATOM 3779 N N . PRO A 1 479 ? -6.850 16.656 -9.974 1.00 80.56 479 PRO A N 1
ATOM 3780 C CA . PRO A 1 479 ? -6.692 16.408 -8.543 1.00 80.56 479 PRO A CA 1
ATOM 3781 C C . PRO A 1 479 ? -7.236 17.547 -7.672 1.00 80.56 479 PRO A C 1
ATOM 3783 O O . PRO A 1 479 ? -7.667 17.284 -6.548 1.00 80.56 479 PRO A O 1
ATOM 3786 N N . THR A 1 480 ? -7.259 18.787 -8.167 1.00 82.69 480 THR A N 1
ATOM 3787 C CA . THR A 1 480 ? -7.801 19.941 -7.439 1.00 82.69 480 THR A CA 1
ATOM 3788 C C . THR A 1 480 ? -9.316 19.838 -7.340 1.00 82.69 480 THR A C 1
ATOM 3790 O O . THR A 1 480 ? -9.871 19.984 -6.250 1.00 82.69 480 THR A O 1
ATOM 3793 N N . ALA A 1 481 ? -9.997 19.496 -8.437 1.00 86.12 481 ALA A N 1
ATOM 3794 C CA . ALA A 1 481 ? -11.436 19.236 -8.406 1.00 86.12 481 ALA A CA 1
ATOM 3795 C C . ALA A 1 481 ? -11.790 18.091 -7.442 1.00 86.12 481 ALA A C 1
ATOM 3797 O O . ALA A 1 481 ? -12.735 18.209 -6.659 1.00 86.12 481 ALA A O 1
ATOM 3798 N N . LYS A 1 482 ? -11.003 17.005 -7.433 1.00 84.94 482 LYS A N 1
ATOM 3799 C CA . LYS A 1 482 ? -11.195 15.888 -6.493 1.00 84.94 482 LYS A CA 1
ATOM 3800 C C . LYS A 1 482 ? -11.016 16.323 -5.034 1.00 84.94 482 LYS A C 1
ATOM 3802 O O . LYS A 1 482 ? -11.832 15.954 -4.188 1.00 84.94 482 LYS A O 1
ATOM 3807 N N . ALA A 1 483 ? -9.982 17.112 -4.737 1.00 84.12 483 ALA A N 1
ATOM 3808 C CA . ALA A 1 483 ? -9.748 17.651 -3.399 1.00 84.12 483 ALA A CA 1
ATOM 3809 C C . ALA A 1 483 ? -10.902 18.565 -2.946 1.00 84.12 483 ALA A C 1
ATOM 3811 O O . ALA A 1 483 ? -11.418 18.403 -1.838 1.00 84.12 483 ALA A O 1
ATOM 3812 N N . ASN A 1 484 ? -11.379 19.448 -3.830 1.00 88.44 484 ASN A N 1
ATOM 3813 C CA . ASN A 1 484 ? -12.528 20.318 -3.568 1.00 88.44 484 ASN A CA 1
ATOM 3814 C C . ASN A 1 484 ? -13.805 19.512 -3.287 1.00 88.44 484 ASN A C 1
ATOM 3816 O O . ASN A 1 484 ? -14.504 19.796 -2.317 1.00 88.44 484 ASN A O 1
ATOM 3820 N N . ALA A 1 485 ? -14.073 18.451 -4.051 1.00 90.88 485 ALA A N 1
ATOM 3821 C CA . ALA A 1 485 ? -15.232 17.586 -3.820 1.00 90.88 485 ALA A CA 1
ATOM 3822 C C . ALA A 1 485 ? -15.185 16.884 -2.446 1.00 90.88 485 ALA A C 1
ATOM 3824 O O . ALA A 1 485 ? -16.202 16.781 -1.754 1.00 90.88 485 ALA A O 1
ATOM 3825 N N . LEU A 1 486 ? -14.005 16.425 -2.009 1.00 90.81 486 LEU A N 1
ATOM 3826 C CA . LEU A 1 486 ? -13.823 15.846 -0.670 1.00 90.81 486 LEU A CA 1
ATOM 3827 C C . LEU A 1 486 ? -14.034 16.892 0.435 1.00 90.81 486 LEU A C 1
ATOM 3829 O O . LEU A 1 486 ? -14.682 16.604 1.444 1.00 90.81 486 LEU A O 1
ATOM 3833 N N . GLN A 1 487 ? -13.539 18.112 0.224 1.00 91.44 487 GLN A N 1
ATOM 3834 C CA . GLN A 1 487 ? -13.737 19.242 1.128 1.00 91.44 487 GLN A CA 1
ATOM 3835 C C . GLN A 1 487 ? -15.221 19.621 1.259 1.00 91.44 487 GLN A C 1
ATOM 3837 O O . GLN A 1 487 ? -15.711 19.833 2.369 1.00 91.44 487 GLN A O 1
ATOM 3842 N N . GLU A 1 488 ? -15.955 19.677 0.148 1.00 94.50 488 GLU A N 1
ATOM 3843 C CA . GLU A 1 488 ? -17.394 19.951 0.130 1.00 94.50 488 GLU A CA 1
ATOM 3844 C C . GLU A 1 488 ? -18.189 18.866 0.858 1.00 94.50 488 GLU A C 1
ATOM 3846 O O . GLU A 1 488 ? -19.045 19.182 1.691 1.00 94.50 488 GLU A O 1
ATOM 3851 N N . ARG A 1 489 ? -17.862 17.589 0.617 1.00 94.69 489 ARG A N 1
ATOM 3852 C CA . ARG A 1 489 ? -18.456 16.445 1.326 1.00 94.69 489 ARG A CA 1
ATOM 3853 C C . ARG A 1 489 ? -18.275 16.577 2.840 1.00 94.69 489 ARG A C 1
ATOM 3855 O O . ARG A 1 489 ? -19.243 16.413 3.586 1.00 94.69 489 ARG A O 1
ATOM 3862 N N . ARG A 1 490 ? -17.076 16.965 3.286 1.00 95.88 490 ARG A N 1
ATOM 3863 C CA . ARG A 1 490 ? -16.776 17.218 4.702 1.00 95.88 490 ARG A CA 1
ATOM 3864 C C . ARG A 1 490 ? -17.565 18.390 5.275 1.00 95.88 490 ARG A C 1
ATOM 3866 O O . ARG A 1 490 ? -18.184 18.249 6.329 1.00 95.88 490 ARG A O 1
ATOM 3873 N N . ASN A 1 491 ? -17.589 19.519 4.571 1.00 96.00 491 ASN A N 1
ATOM 3874 C CA . ASN A 1 491 ? -18.319 20.718 4.991 1.00 96.00 491 ASN A CA 1
ATOM 3875 C C . ASN A 1 491 ? -19.828 20.449 5.103 1.00 96.00 491 ASN A C 1
ATOM 3877 O O . ASN A 1 491 ? -20.478 20.908 6.044 1.00 96.00 491 ASN A O 1
ATOM 3881 N N . SER A 1 492 ? -20.389 19.679 4.167 1.00 96.62 492 SER A N 1
ATOM 3882 C CA . SER A 1 492 ? -21.798 19.290 4.196 1.00 96.62 492 SER A CA 1
ATOM 3883 C C . SER A 1 492 ? -22.121 18.407 5.399 1.00 96.62 492 SER A C 1
ATOM 3885 O O . SER A 1 492 ? -23.143 18.636 6.049 1.00 96.62 492 SER A O 1
ATOM 3887 N N . ALA A 1 493 ? -21.282 17.411 5.698 1.00 96.56 493 ALA A N 1
ATOM 3888 C CA . ALA A 1 493 ? -21.468 16.559 6.868 1.00 96.56 493 ALA A CA 1
ATOM 3889 C C . ALA A 1 493 ? -21.365 17.382 8.162 1.00 96.56 493 ALA A C 1
ATOM 3891 O O . ALA A 1 493 ? -22.230 17.296 9.028 1.00 96.56 493 ALA A O 1
ATOM 3892 N N . GLU A 1 494 ? -20.370 18.260 8.275 1.00 95.94 494 GLU A N 1
ATOM 3893 C CA . GLU A 1 494 ? -20.211 19.110 9.457 1.00 95.94 494 GLU A CA 1
ATOM 3894 C C . GLU A 1 494 ? -21.409 20.040 9.669 1.00 95.94 494 GLU A C 1
ATOM 3896 O O . GLU A 1 494 ? -21.919 20.139 10.784 1.00 95.94 494 GLU A O 1
ATOM 3901 N N . LYS A 1 495 ? -21.930 20.659 8.603 1.00 96.56 495 LYS A N 1
ATOM 3902 C CA . LYS A 1 495 ? -23.136 21.492 8.683 1.00 96.56 495 LYS A CA 1
ATOM 3903 C C . LYS A 1 495 ? -24.344 20.705 9.197 1.00 96.56 495 LYS A C 1
ATOM 3905 O O . LYS A 1 495 ? -25.069 21.206 10.055 1.00 96.56 495 LYS A O 1
ATOM 3910 N N . GLU A 1 496 ? -24.556 19.488 8.699 1.00 95.88 496 GLU A N 1
ATOM 3911 C CA . GLU A 1 496 ? -25.650 18.628 9.160 1.00 95.88 496 GLU A CA 1
ATOM 3912 C C . GLU A 1 496 ? -25.475 18.228 10.631 1.00 95.88 496 GLU A C 1
ATOM 3914 O O . GLU A 1 496 ? -26.426 18.320 11.411 1.00 95.88 496 GLU A O 1
ATOM 3919 N N . ALA A 1 497 ? -24.265 17.824 11.029 1.00 95.75 497 ALA A N 1
ATOM 3920 C CA . ALA A 1 497 ? -23.967 17.486 12.415 1.00 95.75 497 ALA A CA 1
ATOM 3921 C C . ALA A 1 497 ? -24.260 18.678 13.337 1.00 95.75 497 ALA A C 1
ATOM 3923 O O . ALA A 1 497 ? -24.970 18.530 14.330 1.00 95.75 497 ALA A O 1
ATOM 3924 N N . MET A 1 498 ? -23.796 19.878 12.976 1.00 94.56 498 MET A N 1
ATOM 3925 C CA . MET A 1 498 ? -24.032 21.091 13.762 1.00 94.56 498 MET A CA 1
ATOM 3926 C C . MET A 1 498 ? -25.517 21.442 13.873 1.00 94.56 498 MET A C 1
ATOM 3928 O O . MET A 1 498 ? -25.944 21.873 14.942 1.00 94.56 498 MET A O 1
ATOM 3932 N N . GLU A 1 499 ? -26.313 21.228 12.821 1.00 94.94 499 GLU A N 1
ATOM 3933 C CA . GLU A 1 499 ? -27.769 21.417 12.857 1.00 94.94 499 GLU A CA 1
ATOM 3934 C C . GLU A 1 499 ? -28.430 20.474 13.871 1.00 94.94 499 GLU A C 1
ATOM 3936 O O . GLU A 1 499 ? -29.154 20.930 14.756 1.00 94.94 499 GLU A O 1
ATOM 3941 N N . ARG A 1 500 ? -28.114 19.173 13.807 1.00 93.50 500 ARG A N 1
ATOM 3942 C CA . ARG A 1 500 ? -28.647 18.162 14.739 1.00 93.50 500 ARG A CA 1
ATOM 3943 C C . ARG A 1 500 ? -28.219 18.416 16.185 1.00 93.50 500 ARG A C 1
ATOM 3945 O O . ARG A 1 500 ? -28.969 18.132 17.114 1.00 93.50 500 ARG A O 1
ATOM 3952 N N . LEU A 1 501 ? -27.029 18.978 16.389 1.00 94.62 501 LEU A N 1
ATOM 3953 C CA . LEU A 1 501 ? -26.516 19.302 17.716 1.00 94.62 501 LEU A CA 1
ATOM 3954 C C . LEU A 1 501 ? -27.213 20.511 18.355 1.00 94.62 501 LEU A C 1
ATOM 3956 O O . LEU A 1 501 ? -27.158 20.627 19.577 1.00 94.62 501 LEU A O 1
ATOM 3960 N N . ARG A 1 502 ? -27.866 21.414 17.600 1.00 93.56 502 ARG A N 1
ATOM 3961 C CA . ARG A 1 502 ? -28.379 22.702 18.126 1.00 93.56 502 ARG A CA 1
ATOM 3962 C C . ARG A 1 502 ? -29.251 22.552 19.370 1.00 93.56 502 ARG A C 1
ATOM 3964 O O . ARG A 1 502 ? -29.024 23.269 20.348 1.00 93.56 502 ARG A O 1
ATOM 3971 N N . SER A 1 503 ? -30.193 21.613 19.349 1.00 90.19 503 SER A N 1
ATOM 3972 C CA . SER A 1 503 ? -31.162 21.376 20.426 1.00 90.19 503 SER A CA 1
ATOM 3973 C C . SER A 1 503 ? -30.642 20.486 21.559 1.00 90.19 503 SER A C 1
ATOM 3975 O O . SER A 1 503 ? -31.372 20.246 22.518 1.00 90.19 503 SER A O 1
ATOM 3977 N N . LEU A 1 504 ? -29.408 19.980 21.468 1.00 94.38 504 LEU A N 1
ATOM 3978 C CA . LEU A 1 504 ? -28.852 19.053 22.453 1.00 94.38 504 LEU A CA 1
ATOM 3979 C C . LEU A 1 504 ? -28.149 19.770 23.625 1.00 94.38 504 LEU A C 1
ATOM 3981 O O . LEU A 1 504 ? -27.714 20.922 23.480 1.00 94.38 504 LEU A O 1
ATOM 3985 N N . PRO A 1 505 ? -28.001 19.095 24.786 1.00 96.19 505 PRO A N 1
ATOM 3986 C CA . PRO A 1 505 ? -27.293 19.631 25.948 1.00 96.19 505 PRO A CA 1
ATOM 3987 C C . PRO A 1 505 ? -25.834 20.012 25.656 1.00 96.19 505 PRO A C 1
ATOM 3989 O O . PRO A 1 505 ? -25.177 19.435 24.784 1.00 96.19 505 PRO A O 1
ATOM 3992 N N . GLN A 1 506 ? -25.299 20.963 26.428 1.00 94.88 506 GLN A N 1
ATOM 3993 C CA . GLN A 1 506 ? -23.939 21.481 26.231 1.00 94.88 506 GLN A CA 1
ATOM 3994 C C . GLN A 1 506 ? -22.851 20.413 26.421 1.00 94.88 506 GLN A C 1
ATOM 3996 O O . GLN A 1 506 ? -21.862 20.407 25.685 1.00 94.88 506 GLN A O 1
ATOM 4001 N N . ASP A 1 507 ? -23.045 19.470 27.342 1.00 94.75 507 ASP A N 1
ATOM 4002 C CA . ASP A 1 507 ? -22.095 18.375 27.571 1.00 94.75 507 ASP A CA 1
ATOM 4003 C C . A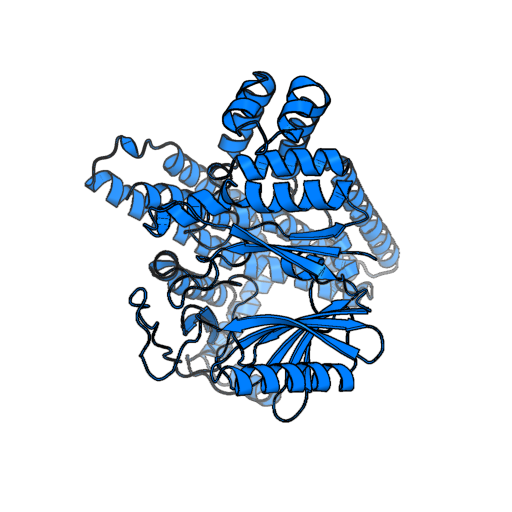SP A 1 507 ? -22.006 17.440 26.357 1.00 94.75 507 ASP A C 1
ATOM 4005 O O . ASP A 1 507 ? -20.916 17.034 25.950 1.00 94.75 507 ASP A O 1
ATOM 4009 N N . THR A 1 508 ? -23.142 17.162 25.710 1.00 94.62 508 THR A N 1
ATOM 4010 C CA . THR A 1 508 ? -23.226 16.347 24.489 1.00 94.62 508 THR A CA 1
ATOM 4011 C C . THR A 1 508 ? -22.504 17.023 23.324 1.00 94.62 508 THR A C 1
ATOM 4013 O O . THR A 1 508 ? -21.697 16.387 22.644 1.00 94.62 508 THR A O 1
ATOM 4016 N N . LYS A 1 509 ? -22.722 18.333 23.146 1.00 94.81 509 LYS A N 1
ATOM 4017 C CA . LYS A 1 509 ? -21.992 19.155 22.165 1.00 94.81 509 LYS A CA 1
ATOM 4018 C C . LYS A 1 509 ? -20.487 19.118 22.425 1.00 94.81 509 LYS A C 1
ATOM 4020 O O . LYS A 1 509 ? -19.704 18.891 21.508 1.00 94.81 509 LYS A O 1
ATOM 4025 N N . THR A 1 510 ? -20.082 19.276 23.684 1.00 94.94 510 THR A N 1
ATOM 4026 C CA . THR A 1 510 ? -18.670 19.258 24.093 1.00 94.94 510 THR A CA 1
ATOM 4027 C C . THR A 1 510 ? -18.017 17.904 23.805 1.00 94.94 510 THR A C 1
ATOM 4029 O O . THR A 1 510 ? -16.906 17.861 23.272 1.00 94.94 510 THR A O 1
ATOM 4032 N N . ARG A 1 511 ? -18.715 16.793 24.081 1.00 94.12 511 ARG A N 1
ATOM 4033 C CA . ARG A 1 511 ? -18.245 15.437 23.754 1.00 94.12 511 ARG A CA 1
ATOM 4034 C C . ARG A 1 511 ? -18.046 15.249 22.247 1.00 94.12 511 ARG A C 1
ATOM 4036 O O . ARG A 1 511 ? -16.987 14.765 21.842 1.00 94.12 511 ARG A O 1
ATOM 4043 N N . PHE A 1 512 ? -19.017 15.652 21.426 1.00 96.25 512 PHE A N 1
ATOM 4044 C CA . PHE A 1 512 ? -18.899 15.578 19.966 1.00 96.25 512 PHE A CA 1
ATOM 4045 C C . PHE A 1 512 ? -17.709 16.399 19.454 1.00 96.25 512 PHE A C 1
ATOM 4047 O O . PHE A 1 512 ? -16.842 15.870 18.766 1.00 96.25 512 PHE A O 1
ATOM 4054 N N . THR A 1 513 ? -17.598 17.668 19.853 1.00 94.94 513 THR A N 1
ATOM 4055 C CA . THR A 1 513 ? -16.502 18.540 19.406 1.00 94.94 513 THR A CA 1
ATOM 4056 C C . THR A 1 513 ? -15.134 17.992 19.817 1.00 94.94 513 THR A C 1
ATOM 4058 O O . THR A 1 513 ? -14.189 18.022 19.027 1.00 94.94 513 THR A O 1
ATOM 4061 N N . LYS A 1 514 ? -15.013 17.443 21.035 1.00 92.38 514 LYS A N 1
ATOM 4062 C CA . LYS A 1 514 ? -13.764 16.839 21.519 1.00 92.38 514 LYS A CA 1
ATOM 4063 C C . LYS A 1 514 ? -13.355 15.624 20.681 1.00 92.38 514 LYS A C 1
ATOM 4065 O O . LYS A 1 514 ? -12.198 15.542 20.267 1.00 92.38 514 LYS A O 1
ATOM 4070 N N . THR A 1 515 ? -14.282 14.697 20.446 1.00 93.44 515 THR A N 1
ATOM 4071 C CA . THR A 1 515 ? -14.017 13.464 19.682 1.00 93.44 515 THR A CA 1
ATOM 4072 C C . THR A 1 515 ? -13.748 13.761 18.210 1.00 93.44 515 THR A C 1
ATOM 4074 O O . THR A 1 515 ? -12.779 13.238 17.664 1.00 93.44 515 THR A O 1
ATOM 4077 N N . LEU A 1 516 ? -14.499 14.687 17.602 1.00 95.50 516 LEU A N 1
ATOM 4078 C CA . LEU A 1 516 ? -14.268 15.143 16.231 1.00 95.50 516 LEU A CA 1
ATOM 4079 C C . LEU A 1 516 ? -12.880 15.765 16.070 1.00 95.50 516 LEU A C 1
ATOM 4081 O O . LEU A 1 516 ? -12.146 15.383 15.163 1.00 95.50 516 LEU A O 1
ATOM 4085 N N . ARG A 1 517 ? -12.481 16.680 16.964 1.00 92.81 517 ARG A N 1
ATOM 4086 C CA . ARG A 1 517 ? -11.147 17.301 16.918 1.00 92.81 517 ARG A CA 1
ATOM 4087 C C . ARG A 1 517 ? -10.037 16.250 16.967 1.00 92.81 517 ARG A C 1
ATOM 4089 O O . ARG A 1 517 ? -9.103 16.317 16.173 1.00 92.81 517 ARG A O 1
ATOM 4096 N N . ARG A 1 518 ? -10.148 15.274 17.876 1.00 90.31 518 ARG A N 1
ATOM 4097 C CA . ARG A 1 518 ? -9.145 14.210 18.030 1.00 90.31 518 ARG A CA 1
ATOM 4098 C C . ARG A 1 518 ? -9.089 13.301 16.804 1.00 90.31 518 ARG A C 1
ATOM 4100 O O . ARG A 1 518 ? -8.003 13.010 16.318 1.00 90.31 518 ARG A O 1
ATOM 4107 N N . ALA A 1 519 ? -10.245 12.886 16.291 1.00 93.19 519 ALA A N 1
ATOM 4108 C CA . ALA A 1 519 ? -10.327 12.046 15.103 1.00 93.19 519 ALA A CA 1
ATOM 4109 C C . ALA A 1 519 ? -9.790 12.758 13.857 1.00 93.19 519 ALA A C 1
ATOM 4111 O O . ALA A 1 519 ? -9.074 12.135 13.089 1.00 93.19 519 ALA A O 1
ATOM 4112 N N . ARG A 1 520 ? -10.060 14.059 13.676 1.00 92.94 520 ARG A N 1
ATOM 4113 C CA . ARG A 1 520 ? -9.501 14.847 12.564 1.00 92.94 520 ARG A CA 1
ATOM 4114 C C . ARG A 1 520 ? -7.979 14.922 12.620 1.00 92.94 520 ARG A C 1
ATOM 4116 O O . ARG A 1 520 ? -7.333 14.672 11.611 1.00 92.94 520 ARG A O 1
ATOM 4123 N N . ALA A 1 521 ? -7.422 15.222 13.794 1.00 89.81 521 ALA A N 1
ATOM 4124 C CA . ALA A 1 521 ? -5.975 15.263 13.985 1.00 89.81 521 ALA A CA 1
ATOM 4125 C C . ALA A 1 521 ? -5.326 13.894 13.721 1.00 89.81 521 ALA A C 1
ATOM 4127 O O . ALA A 1 521 ? -4.289 13.823 13.072 1.00 89.81 521 ALA A O 1
ATOM 4128 N N . ALA A 1 522 ? -5.961 12.807 14.171 1.00 90.38 522 ALA A N 1
ATOM 4129 C CA . ALA A 1 522 ? -5.479 11.460 13.894 1.00 90.38 522 ALA A CA 1
ATOM 4130 C C . ALA A 1 522 ? -5.588 11.075 12.412 1.00 90.38 522 ALA A C 1
ATOM 4132 O O . ALA A 1 522 ? -4.663 10.541 11.812 1.00 90.38 522 ALA A O 1
ATOM 4133 N N . TYR A 1 523 ? -6.716 11.379 11.784 1.00 90.00 523 TYR A N 1
ATOM 4134 C CA . TYR A 1 523 ? -6.944 11.009 10.395 1.00 90.00 523 TYR A CA 1
ATOM 4135 C C . TYR A 1 523 ? -6.018 11.760 9.428 1.00 90.00 523 TYR A C 1
ATOM 4137 O O . TYR A 1 523 ? -5.630 11.199 8.412 1.00 90.00 523 TYR A O 1
ATOM 4145 N N . ALA A 1 524 ? -5.631 12.998 9.752 1.00 88.25 524 ALA A N 1
ATOM 4146 C CA . ALA A 1 524 ? -4.720 13.796 8.930 1.00 88.25 524 ALA A CA 1
ATOM 4147 C C . ALA A 1 524 ? -3.299 13.211 8.842 1.00 88.25 524 ALA A C 1
ATOM 4149 O O . ALA A 1 524 ? -2.644 13.331 7.812 1.00 88.25 524 ALA A O 1
ATOM 4150 N N . ILE A 1 525 ? -2.831 12.563 9.910 1.00 89.62 525 ILE A N 1
ATOM 4151 C CA . ILE A 1 525 ? -1.490 11.966 9.971 1.00 89.62 525 ILE A CA 1
ATOM 4152 C C . ILE A 1 525 ? -1.481 10.544 9.389 1.00 89.62 525 ILE A C 1
ATOM 4154 O O . ILE A 1 525 ? -0.421 10.058 9.018 1.00 89.62 525 ILE A O 1
ATOM 4158 N N . ARG A 1 526 ? -2.640 9.879 9.274 1.00 86.25 526 ARG A N 1
ATOM 4159 C CA . ARG A 1 526 ? -2.749 8.458 8.901 1.00 86.25 526 ARG A CA 1
ATOM 4160 C C . ARG A 1 526 ? -1.919 8.068 7.677 1.00 86.25 526 ARG A C 1
ATOM 4162 O O . ARG A 1 526 ? -1.218 7.073 7.736 1.00 86.25 526 ARG A O 1
ATOM 4169 N N . ASP A 1 527 ? -1.998 8.816 6.582 1.00 84.25 527 ASP A N 1
ATOM 4170 C CA . ASP A 1 527 ? -1.252 8.434 5.373 1.00 84.25 527 ASP A CA 1
ATOM 4171 C C . ASP A 1 527 ? 0.140 9.084 5.339 1.00 84.25 527 ASP A C 1
ATOM 4173 O O . ASP A 1 527 ? 1.064 8.578 4.704 1.00 84.25 527 ASP A O 1
ATOM 4177 N N . GLU A 1 528 ? 0.325 10.175 6.090 1.00 88.56 528 GLU A N 1
ATOM 4178 C CA . GLU A 1 528 ? 1.639 10.781 6.279 1.00 88.56 528 GLU A CA 1
ATOM 4179 C C . GLU A 1 528 ? 2.588 9.862 7.039 1.00 88.56 528 GLU A C 1
ATOM 4181 O O . GLU A 1 528 ? 3.754 9.743 6.663 1.00 88.56 528 GLU A O 1
ATOM 4186 N N . GLU A 1 529 ? 2.107 9.209 8.092 1.00 91.88 529 GLU A N 1
ATOM 4187 C CA . GLU A 1 529 ? 2.951 8.309 8.856 1.00 91.88 529 GLU A CA 1
ATOM 4188 C C . GLU A 1 529 ? 3.367 7.112 8.017 1.00 91.88 529 GLU A C 1
ATOM 4190 O O . GLU A 1 529 ? 4.568 6.898 7.901 1.00 91.88 529 GLU A O 1
ATOM 4195 N N . VAL A 1 530 ? 2.433 6.465 7.307 1.00 91.00 530 VAL A N 1
ATOM 4196 C CA . VAL A 1 530 ? 2.721 5.326 6.417 1.00 91.00 530 VAL A CA 1
ATOM 4197 C C . VAL A 1 530 ? 3.791 5.685 5.390 1.00 91.00 530 VAL A C 1
ATOM 4199 O O . VAL A 1 530 ? 4.696 4.895 5.124 1.00 91.00 530 VAL A O 1
ATOM 4202 N N . PHE A 1 531 ? 3.743 6.897 4.831 1.00 91.75 531 PHE A N 1
ATOM 4203 C CA . PHE A 1 531 ? 4.774 7.347 3.902 1.00 91.75 531 PHE A CA 1
ATOM 4204 C C . PHE A 1 531 ? 6.177 7.314 4.529 1.00 91.75 531 PHE A C 1
ATOM 4206 O O . PHE A 1 531 ? 7.102 6.793 3.909 1.00 91.75 531 PHE A O 1
ATOM 4213 N N . TYR A 1 532 ? 6.350 7.845 5.744 1.00 93.38 532 TYR A N 1
ATOM 4214 C CA . TYR A 1 532 ? 7.663 7.955 6.392 1.00 93.38 532 TYR A CA 1
ATOM 4215 C C . TYR A 1 532 ? 8.112 6.687 7.129 1.00 93.38 532 TYR A C 1
ATOM 4217 O O . TYR A 1 532 ? 9.313 6.430 7.204 1.00 93.38 532 TYR A O 1
ATOM 4225 N N . THR A 1 533 ? 7.180 5.933 7.710 1.00 94.25 533 THR A N 1
ATOM 4226 C CA . THR A 1 533 ? 7.456 4.776 8.574 1.00 94.25 533 THR A CA 1
ATOM 4227 C C . THR A 1 533 ? 7.549 3.467 7.797 1.00 94.25 533 THR A C 1
ATOM 4229 O O . THR A 1 533 ? 8.317 2.591 8.194 1.00 94.25 533 THR A O 1
ATOM 4232 N N . GLU A 1 534 ? 6.810 3.353 6.691 1.00 92.00 534 GLU A N 1
ATOM 4233 C CA . GLU A 1 534 ? 6.731 2.156 5.854 1.00 92.00 534 GLU A CA 1
ATOM 4234 C C . GLU A 1 534 ? 7.379 2.427 4.490 1.00 92.00 534 GLU A C 1
ATOM 4236 O O . GLU A 1 534 ? 8.513 2.020 4.245 1.00 92.00 534 GLU A O 1
ATOM 4241 N N . ASN A 1 535 ? 6.706 3.183 3.616 1.00 93.19 535 ASN A N 1
ATOM 4242 C CA . ASN A 1 535 ? 7.036 3.220 2.188 1.00 93.19 535 ASN A CA 1
ATOM 4243 C C . ASN A 1 535 ? 8.430 3.796 1.903 1.00 93.19 535 ASN A C 1
ATOM 4245 O O . ASN A 1 535 ? 9.170 3.268 1.071 1.00 93.19 535 ASN A O 1
ATOM 4249 N N . LEU A 1 536 ? 8.789 4.903 2.560 1.00 93.94 536 LEU A N 1
ATOM 4250 C CA . LEU A 1 536 ? 10.103 5.521 2.409 1.00 93.94 536 LEU A CA 1
ATOM 4251 C C . LEU A 1 536 ? 11.185 4.683 3.093 1.00 93.94 536 LEU A C 1
ATOM 4253 O O . LEU A 1 536 ? 12.247 4.484 2.515 1.00 93.94 536 LEU A O 1
ATOM 4257 N N . ALA A 1 537 ? 10.931 4.180 4.303 1.00 94.81 537 ALA A N 1
ATOM 4258 C CA . ALA A 1 537 ? 11.913 3.395 5.046 1.00 94.81 537 ALA A CA 1
ATOM 4259 C C . ALA A 1 537 ? 12.270 2.090 4.312 1.00 94.81 537 ALA A C 1
ATOM 4261 O O . ALA A 1 537 ? 13.453 1.802 4.116 1.00 94.81 537 ALA A O 1
ATOM 4262 N N . ASP A 1 538 ? 11.263 1.353 3.837 1.00 93.94 538 ASP A N 1
ATOM 4263 C CA . ASP A 1 538 ? 11.447 0.099 3.104 1.00 93.94 538 ASP A CA 1
ATOM 4264 C C . ASP A 1 538 ? 12.130 0.338 1.746 1.00 93.94 538 ASP A C 1
ATOM 4266 O O . ASP A 1 538 ? 13.019 -0.420 1.352 1.00 93.94 538 ASP A O 1
ATOM 4270 N N . GLY A 1 539 ? 11.799 1.432 1.053 1.00 95.31 539 GLY A N 1
ATOM 4271 C CA . GLY A 1 539 ? 12.453 1.783 -0.208 1.00 95.31 539 GLY A CA 1
ATOM 4272 C C . GLY A 1 539 ? 13.904 2.263 -0.051 1.00 95.31 539 GLY A C 1
ATOM 4273 O O . GLY A 1 539 ? 14.753 1.934 -0.884 1.00 95.31 539 GLY A O 1
ATOM 4274 N N . ILE A 1 540 ? 14.242 2.952 1.047 1.00 95.50 540 ILE A N 1
ATOM 4275 C CA . ILE A 1 540 ? 15.642 3.245 1.403 1.00 95.50 540 ILE A CA 1
ATOM 4276 C C . ILE A 1 540 ? 16.395 1.940 1.669 1.00 95.50 540 ILE A C 1
ATOM 4278 O O . ILE A 1 540 ? 17.508 1.773 1.174 1.00 95.50 540 ILE A O 1
ATOM 4282 N N . PHE A 1 541 ? 15.796 0.999 2.402 1.00 95.62 541 PHE A N 1
ATOM 4283 C CA . PHE A 1 541 ? 16.444 -0.281 2.678 1.00 95.62 541 PHE A CA 1
ATOM 4284 C C . PHE A 1 541 ? 16.677 -1.097 1.414 1.00 95.62 541 PHE A C 1
ATOM 4286 O O . PHE A 1 541 ? 17.788 -1.580 1.199 1.00 95.62 541 PHE A O 1
ATOM 4293 N N . ARG A 1 542 ? 15.687 -1.152 0.520 1.00 94.81 542 ARG A N 1
ATOM 4294 C CA . ARG A 1 542 ? 15.843 -1.754 -0.804 1.00 94.81 542 ARG A CA 1
ATOM 4295 C C . ARG A 1 542 ? 17.029 -1.168 -1.568 1.00 94.81 542 ARG A C 1
ATOM 4297 O O . ARG A 1 542 ? 17.825 -1.929 -2.107 1.00 94.81 542 ARG A O 1
ATOM 4304 N N . ARG A 1 543 ? 17.166 0.161 -1.607 1.00 93.88 543 ARG A N 1
ATOM 4305 C CA . ARG A 1 543 ? 18.285 0.828 -2.294 1.00 93.88 543 ARG A CA 1
ATOM 4306 C C . ARG A 1 543 ? 19.640 0.324 -1.793 1.00 93.88 543 ARG A C 1
ATOM 4308 O O . ARG A 1 543 ? 20.530 0.119 -2.606 1.00 93.88 543 ARG A O 1
ATOM 4315 N N . VAL A 1 544 ? 19.789 0.115 -0.484 1.00 94.31 544 VAL A N 1
ATOM 4316 C CA . VAL A 1 544 ? 21.034 -0.410 0.098 1.00 94.31 544 VAL A CA 1
ATOM 4317 C C . VAL A 1 544 ? 21.213 -1.896 -0.217 1.00 94.31 544 VAL A C 1
ATOM 4319 O O . VAL A 1 544 ? 22.307 -2.310 -0.576 1.00 94.31 544 VAL A O 1
ATOM 4322 N N . LEU A 1 545 ? 20.143 -2.693 -0.143 1.00 92.56 545 LEU A N 1
ATOM 4323 C CA . LEU A 1 545 ? 20.185 -4.123 -0.469 1.00 92.56 545 LEU A CA 1
ATOM 4324 C C . LEU A 1 545 ? 20.528 -4.417 -1.933 1.00 92.56 545 LEU A C 1
ATOM 4326 O O . LEU A 1 545 ? 20.987 -5.513 -2.212 1.00 92.56 545 LEU A O 1
ATOM 4330 N N . LEU A 1 546 ? 20.269 -3.491 -2.859 1.00 91.81 546 LEU A N 1
ATOM 4331 C CA . LEU A 1 546 ? 20.645 -3.639 -4.270 1.00 91.81 546 LEU A CA 1
ATOM 4332 C C . LEU A 1 546 ? 22.133 -3.363 -4.534 1.00 91.81 546 LEU A C 1
ATOM 4334 O O . LEU A 1 546 ? 22.621 -3.728 -5.602 1.00 91.81 546 LEU A O 1
ATOM 4338 N N . GLU A 1 547 ? 22.821 -2.690 -3.608 1.00 91.50 547 GLU A N 1
ATOM 4339 C CA . GLU A 1 547 ? 24.267 -2.451 -3.689 1.00 91.50 547 GLU A CA 1
ATOM 4340 C C . GLU A 1 547 ? 25.075 -3.652 -3.169 1.00 91.50 547 GLU A C 1
ATOM 4342 O O . GLU A 1 547 ? 26.192 -3.884 -3.625 1.00 91.50 547 GLU A O 1
ATOM 4347 N N . VAL A 1 548 ? 24.500 -4.399 -2.218 1.00 85.38 548 VAL A N 1
ATOM 4348 C CA . VAL A 1 548 ? 25.043 -5.656 -1.672 1.00 85.38 548 VAL A CA 1
ATOM 4349 C C . VAL A 1 548 ? 24.837 -6.793 -2.668 1.00 85.38 548 VAL A C 1
ATOM 4351 O O . VAL A 1 548 ? 25.800 -7.565 -2.880 1.00 85.38 548 VAL A O 1
#

Mean predicted aligned error: 15.3 Å

Secondary structure (DSSP, 8-state):
--EEEEEEETTTEETTEE-TT-S-EEEEE-HHHHHHHHHHHHHHHTTSHHHHHHHHTTT--S---EEEEEEEPP--SEEEEEESS-TTT--SSEEEEEEES-THHHHTT-SPPEEEEESSSEEEEE-SS----HHHHHHHHHHHHHHHHHHTS-EEEEEEEETTEEEEEEEEE------SS----SS----------SS--EE--SS--SPPPHHHHTTHHHHHHHHHHHHHHHHT-S--EEEEEEETTEEEEEEE-TTS---PPPPHHHHHHHHHH-HHHHHHHHHHHHHHHTTHHHHHHHHIIIIIHHHHHHHHHHHHSS-GGG--HHHHHHHHHHHHHHHHHHHHHHHHHHHHHHHHHHHHHHHHHHHH---HHHHHHTTTT--STTTHHHHHHHHHHHHHHT-HHHHHHHHTBTTTB-HHHHHHS-HHHHHHHHHHHHHHTT-BSSS-TTSPBGGG-HHHHHHHHHHHHHHT--HHHHHHHHHHHHHHHHHHHHHHHTTS-HHHHHHHHHHHHHHHHHHHHHHHHHIIIIIHHHHHHHHHHTT-

Foldseek 3Di:
DWKKKDKDWPQQADLQDHPPPQFDIDGGQDDDVSVVVRNVRRVCSCVAPSNVVVCVVPVPPDPTDIDMDIGHDDFFQKWFKWWCADLPPRHRWIKTWMDGTDCVCVSVVVDDTFIWTGDVAIDTPGDDHVSDDRVVVVVVNVVQVVVCVVVVAIWMWIWGDDPNDIDTPDIGHDSNDPDPDDDDDHPPPPQPDQDDDPADKDFDCPFFVDQADPVLVVQPQVLLFVLQQVLCVQQLPQWNGWHWDDGRRTIIIDTQGPPRDHDDDPPPVVVVVVCVPDPSSVVSVVSNVVCVVVVVLVVLLVCVVPPVVVVLVVLLCVLVVDDLVPDDPVRLVVSLVSLSVSLSSLSNSLSNLVVSLVVLLVLLQVLCCVQVVDHSVLSCLLQFLLACLVLVLVVLLVVLLVVCVVDPVLVVQLVCDSPPDDLVRSLPPDPVSVVSVVVSCVVFVLFAPGQHLPDHGNVVCSSVSSVVSVVCNVVVDDSVVVSVVSVVSNVVSVVSVVVSCPPPDPVSVVSNVVSSVSSNSSSHCNVVSCRSSGGSSSSSSSVSVVSD

Radius of gyration: 28.36 Å; Cα contacts (8 Å, |Δi|>4): 766; chains: 1; bounding box: 65×61×85 Å